Protein 4YSB (pdb70)

Foldseek 3Di:
DDWDWDADPQQQFIWIWDADPVQLEIEIEQAAQVCLVVVVVVSVVVPHAHAEYEYQAQDQRGAGCQVVVCVVRVHAYEFDPPAAPPGRHHDDAQDWDDGDPWIWHKALQAALANRGIKTDTVQEIEREQLDDDLEHHAQPDNNGHLLSSLCSLVPPPLVPDFRRKYAYGGDDPPDGIDTSVCCCDRNPLRNVADSVSNRVCRVPVPDDDRPRRVPRNVCVSNSRD/DDWDWDADPQQQFIWIWDADPVPLEIEIEQAAQVCLVVVVVVSVVVPHAYAEYEYQAQDQQGAGCQVVNCVPRVHQYEFDPPFAPPHRHHDDAQDWDDRDPWIWHKALAAALANRGIKTDTVQEIEREQLDDDLEHHAQPDHNHHLLSSLCSLVPPPLVPDFRRKYAYRGDDPPDGIDTSVCCCPRNPQRNVADSVSNRVCSVPVPDDDRVRRVPRRVCVSNVND

Secondary structure (DSSP, 8-state):
-EEEEEEETTTTEEEEEEE-TTT-EEEEES-BGGGHHHHHHHHHHTT-EEEEEE-SS--SSS-BSHHHHHHHH-PEEEEETTS-TT-SEEE-TT-EEEETTEEEEEEE--SSSTT-EEEEETTEEEEETSSBTTB----SSTT--HHHHHHIIIIIITTS-TT-EEEESB-SSSB--EEHHHHHHH-TTTTT--HHHHHHHHHT--PPPPTTHHHHHHHHHTT--/-EEEEEEETTTTEEEEEEE-TTT-EEEEES-BGGGHHHHHHHHHHTT-EEEEEE-SS--SSS-BSHHHHHHHH-PEEEEETTS-TT-SEEE-TT-EEEETTEEEEEEE--SSSTT-EEEEETTEEEEETSSBTTB----SSTT--HHHHHHIIIIIITTS-TT-EEEESB-SSSB--EEHHHHHHH-TTTTT--HHHHHHHHHT------TTHHHHHHHHTTT--

Sequence (450 aa):
MIFRQLFDSESSTYTYLIGDEATRQAVLIDPVLEQVDRDLQMVAELDLTLTHVFDTHVHADHITASGALRERTTQATVVGSVNGASCANVQVRHGDEVRVGQLVFQVLATPGHTDDSISYLLGDRVFTGDALLVRGNGRTDFQNGNASQLYDDSLTRVLFTLPDETLVYPGHDYKGRTVTSIAEEKRHNPRVAGKSREEFIHIMENLNLPRPKLIDAAVPANRACGHMIFRQLFDSESSTYTYLIGDEATRQAVLIDPVLEQVDRDLQMVAELDLTLTHVFDTHVHADHITASGALRERTTQATVVGSVNGASSCANVQVRHGDEVRVGQLVFQVLATPPGHTDDSISYLLGDRVFTGDALLVRGNGRTDFQNGNASQLYDDSLTRVLFTLPDETLVYPGHDYKGRTVTSIAEEKRHNPRVAGKSREEFIHIMENNLNNLPRPKLIDAAVPANRACGH

InterPro domains:
  IPR001279 Metallo-beta-lactamase [PF00753] (12-80)
  IPR001279 Metallo-beta-lactamase [PF00753] (93-170)
  IPR001279 Metallo-beta-lactamase [SM00849] (12-170)
  IPR036866 Ribonuclease Z/Hydroxyacylglutathione hydrolase-like [G3DSA:3.60.15.10] (1-233)
  IPR036866 Ribonuclease Z/Hydroxyacylglutathione hydrolase-like [SSF56281] (1-224)
  IPR044528 Persulfide dioxygenase-like, MBL-fold metallo-hydrolase domain [cd07724] (2-172)
  IPR051682 Mitochondrial Persulfide Dioxygenase [PTHR43084] (1-225)

Organism: Myxococcus xanthus (strain DK1622) (NCBI:txid246197)

CATH classification: 3.60.15.10

Solvent-accessible surface area: 17635 Å² total; per-residue (Å²): 85,28,40,27,15,4,27,3,91,144,14,18,0,5,2,3,0,0,0,7,105,68,64,84,47,0,0,0,0,2,2,7,69,136,39,16,102,24,4,32,86,12,6,64,31,20,93,13,80,5,32,25,0,0,20,2,5,8,2,10,47,7,37,3,0,0,1,22,0,57,127,142,36,142,2,40,3,0,6,7,72,78,12,13,98,56,9,92,62,72,4,167,103,60,50,105,9,140,0,13,111,20,52,0,79,1,22,33,0,26,0,20,0,54,3,4,4,0,0,22,12,63,75,32,0,2,1,2,11,0,0,22,5,31,8,10,6,44,15,80,52,32,118,21,65,13,38,80,0,28,41,1,0,45,153,16,0,21,99,20,95,65,89,5,43,0,21,0,2,4,7,156,127,10,23,8,16,0,11,0,16,10,0,91,135,65,1,78,56,8,28,82,77,50,88,118,88,0,56,120,67,10,79,102,50,148,81,107,136,26,202,72,14,98,54,0,31,77,19,6,90,39,2,10,147,85,30,40,30,14,6,28,7,92,101,14,17,0,5,2,2,0,0,0,9,108,62,63,84,46,0,0,0,1,2,2,4,61,124,39,12,96,19,4,33,100,14,6,65,27,19,92,14,80,5,34,26,0,0,19,1,6,7,1,9,43,6,36,4,0,1,0,29,0,55,118,141,36,138,2,42,4,1,7,8,72,78,15,12,96,57,9,89,61,74,4,166,98,60,51,80,10,144,0,24,129,19,54,0,82,1,22,31,0,33,0,19,0,48,3,3,3,0,0,25,10,67,76,31,0,1,1,1,11,0,0,23,5,23,8,10,6,41,14,79,55,33,107,21,62,7,35,77,0,32,42,1,0,44,143,15,0,21,97,22,94,64,89,5,42,0,20,0,2,2,7,158,129,11,17,8,16,0,11,0,15,10,0,90,138,67,1,79,53,9,28,80,67,55,102,72,88,0,48,127,53,9,120,81,50,130,84,112,127,31,101,72,19,105,58,0,24,76,24,6,84,39,2,15,127

Nearest PDB structures (foldseek):
  4ysb-assembly1_B  TM=1.004E+00  e=9.307E-51  Myxococcus xanthus DK 1622
  5ve4-assembly1_A  TM=9.866E-01  e=5.086E-35  Paraburkholderia phytofirmans PsJN
  5ve3-assembly2_A  TM=9.888E-01  e=3.540E-34  Paraburkholderia phytofirmans PsJN
  5ve5-assembly3_C  TM=9.856E-01  e=7.047E-34  Paraburkholderia phytofirmans PsJN
  4chl-assembly1_A  TM=9.758E-01  e=4.328E-33  Homo sapiens

Radius of gyration: 22.43 Å; Cα contacts (8 Å, |Δi|>4): 1103; chains: 2; bounding box: 47×49×60 Å

Structure (mmCIF, N/CA/C/O backbone):
data_4YSB
#
_entry.id   4YSB
#
_cell.length_a   116.603
_cell.length_b   116.603
_cell.length_c   65.061
_cell.angle_alpha   90.00
_cell.angle_beta   90.00
_cell.angle_gamma   120.00
#
_symmetry.space_group_name_H-M   'P 61'
#
loop_
_entity.id
_entity.type
_entity.pdbx_description
1 polymer 'Metallo-beta-lactamase family protein'
2 non-polymer 'FE (III) ION'
3 water water
#
loop_
_atom_site.group_PDB
_atom_site.id
_atom_site.type_symbol
_atom_site.label_atom_id
_atom_site.label_alt_id
_atom_site.label_comp_id
_atom_site.label_asym_id
_atom_site.label_entity_id
_atom_site.label_seq_id
_atom_site.pdbx_PDB_ins_code
_atom_site.Cartn_x
_atom_site.Cartn_y
_atom_site.Cartn_z
_atom_site.occupancy
_atom_site.B_iso_or_equiv
_atom_site.auth_seq_id
_atom_site.auth_comp_id
_atom_site.auth_asym_id
_atom_site.auth_atom_id
_atom_site.pdbx_PDB_model_num
ATOM 1 N N . MET A 1 1 ? -29.003 8.713 -75.866 1.00 41.27 1 MET A N 1
ATOM 2 C CA . MET A 1 1 ? -30.121 9.481 -75.331 1.00 37.68 1 MET A CA 1
ATOM 3 C C . MET A 1 1 ? -31.170 9.765 -76.402 1.00 38.17 1 MET A C 1
ATOM 4 O O . MET A 1 1 ? -30.844 10.191 -77.509 1.00 31.26 1 MET A O 1
ATOM 9 N N . ILE A 1 2 ? -32.431 9.522 -76.063 1.00 34.18 2 ILE A N 1
ATOM 10 C CA . ILE A 1 2 ? -33.539 9.841 -76.954 1.00 32.23 2 ILE A CA 1
ATOM 11 C C . ILE A 1 2 ? -34.197 11.142 -76.509 1.00 29.52 2 ILE A C 1
ATOM 12 O O . ILE A 1 2 ? -34.663 11.253 -75.376 1.00 33.57 2 ILE A O 1
ATOM 17 N N . PHE A 1 3 ? -34.230 12.127 -77.401 1.00 26.64 3 PHE A N 1
ATOM 18 C CA . PHE A 1 3 ? -34.708 13.456 -77.041 1.00 23.40 3 PHE A CA 1
ATOM 19 C C . PHE A 1 3 ? -35.865 13.923 -77.920 1.00 24.89 3 PHE A C 1
ATOM 20 O O . PHE A 1 3 ? -35.803 13.850 -79.147 1.00 24.13 3 PHE A O 1
ATOM 28 N N . ARG A 1 4 ? -36.923 14.402 -77.275 1.00 19.61 4 ARG A N 1
ATOM 29 C CA . ARG A 1 4 ? -38.081 14.940 -77.978 1.00 23.44 4 ARG A CA 1
ATOM 30 C C . ARG A 1 4 ? -38.588 16.197 -77.283 1.00 26.73 4 ARG A C 1
ATOM 31 O O . ARG A 1 4 ? -38.817 16.199 -76.073 1.00 23.60 4 ARG A O 1
ATOM 39 N N . GLN A 1 5 ? -38.755 17.267 -78.051 1.00 28.03 5 GLN A N 1
ATOM 40 C CA . GLN A 1 5 ? -39.308 18.505 -77.521 1.00 17.91 5 GLN A CA 1
ATOM 41 C C . GLN A 1 5 ? -40.766 18.635 -77.942 1.00 19.95 5 GLN A C 1
ATOM 42 O O . GLN A 1 5 ? -41.086 18.542 -79.126 1.00 25.27 5 GLN A O 1
ATOM 48 N N . LEU A 1 6 ? -41.647 18.836 -76.969 1.00 19.58 6 LEU A N 1
ATOM 49 C CA . LEU A 1 6 ? -43.073 18.955 -77.247 1.00 19.58 6 LEU A CA 1
ATOM 50 C C . LEU A 1 6 ? -43.583 20.349 -76.898 1.00 25.08 6 LEU A C 1
ATOM 51 O O . LEU A 1 6 ? -43.143 20.956 -75.921 1.00 29.29 6 LEU A O 1
ATOM 56 N N . PHE A 1 7 ? -44.518 20.850 -77.697 1.00 25.82 7 PHE A N 1
ATOM 57 C CA . PHE A 1 7 ? -45.011 22.213 -77.536 1.00 24.53 7 PHE A CA 1
ATOM 58 C C . PHE A 1 7 ? -46.520 22.252 -77.324 1.00 25.22 7 PHE A C 1
ATOM 59 O O . PHE A 1 7 ? -47.277 21.632 -78.071 1.00 22.27 7 PHE A O 1
ATOM 67 N N . ASP A 1 8 ? -46.951 22.981 -76.300 1.00 22.83 8 ASP A N 1
ATOM 68 C CA . ASP A 1 8 ? -48.373 23.167 -76.032 1.00 22.84 8 ASP A CA 1
ATOM 69 C C . ASP A 1 8 ? -48.798 24.585 -76.391 1.00 26.81 8 ASP A C 1
ATOM 70 O O . ASP A 1 8 ? -48.516 25.529 -75.655 1.00 26.66 8 ASP A O 1
ATOM 75 N N . SER A 1 9 ? -49.483 24.722 -77.523 1.00 31.09 9 SER A N 1
ATOM 76 C CA . SER A 1 9 ? -49.832 26.028 -78.079 1.00 36.00 9 SER A CA 1
ATOM 77 C C . SER A 1 9 ? -50.678 26.891 -77.143 1.00 34.77 9 SER A C 1
ATOM 78 O O . SER A 1 9 ? -50.588 28.118 -77.176 1.00 35.86 9 SER A O 1
ATOM 81 N N . GLU A 1 10 ? -51.498 26.249 -76.317 1.00 27.72 10 GLU A N 1
ATOM 82 C CA . GLU A 1 10 ? -52.395 26.967 -75.416 1.00 32.93 10 GLU A CA 1
ATOM 83 C C . GLU A 1 10 ? -51.635 27.812 -74.394 1.00 37.39 10 GLU A C 1
ATOM 84 O O . GLU A 1 10 ? -52.008 28.952 -74.121 1.00 36.29 10 GLU A O 1
ATOM 90 N N . SER A 1 11 ? -50.569 27.251 -73.835 1.00 33.74 11 SER A N 1
ATOM 91 C CA . SER A 1 11 ? -49.809 27.933 -72.793 1.00 30.31 11 SER A CA 1
ATOM 92 C C . SER A 1 11 ? -48.375 28.227 -73.221 1.00 26.93 11 SER A C 1
ATOM 93 O O . SER A 1 11 ? -47.581 28.740 -72.429 1.00 24.62 11 SER A O 1
ATOM 96 N N . SER A 1 12 ? -48.055 27.895 -74.471 1.00 23.80 12 SER A N 1
ATOM 97 C CA . SER A 1 12 ? -46.707 28.058 -75.021 1.00 23.26 12 SER A CA 1
ATOM 98 C C . SER A 1 12 ? -45.659 27.317 -74.192 1.00 23.52 12 SER A C 1
ATOM 99 O O . SER A 1 12 ? -44.499 27.725 -74.127 1.00 26.46 12 SER A O 1
ATOM 102 N N . THR A 1 13 ? -46.078 26.219 -73.570 1.00 26.10 13 THR A N 1
ATOM 103 C CA . THR A 1 13 ? -45.209 25.447 -72.691 1.00 23.40 13 THR A CA 1
ATOM 104 C C . THR A 1 13 ? -44.424 24.391 -73.461 1.00 24.18 13 THR A C 1
ATOM 105 O O . THR A 1 13 ? -44.969 23.708 -74.330 1.00 21.81 13 THR A O 1
ATOM 109 N N . TYR A 1 14 ? -43.139 24.269 -73.142 1.00 23.12 14 TYR A N 1
ATOM 110 C CA . TYR A 1 14 ? -42.305 23.220 -73.711 1.00 19.41 14 TYR A CA 1
ATOM 111 C C . TYR A 1 14 ? -42.232 22.012 -72.781 1.00 21.59 14 TYR A C 1
ATOM 112 O O . TYR A 1 14 ? -41.845 22.133 -71.618 1.00 21.17 14 TYR A O 1
ATOM 121 N N . THR A 1 15 ? -42.619 20.851 -73.298 1.00 19.41 15 THR A N 1
ATOM 122 C CA . THR A 1 15 ? -42.476 19.595 -72.571 1.00 19.47 15 THR A CA 1
ATOM 123 C C . THR A 1 15 ? -41.309 18.818 -73.168 1.00 20.92 15 THR A C 1
ATOM 124 O O . THR A 1 15 ? -41.153 18.764 -74.388 1.00 16.48 15 THR A O 1
ATOM 128 N N . TYR A 1 16 ? -40.483 18.225 -72.312 1.00 16.07 16 TYR A N 1
ATOM 129 C CA . TYR A 1 16 ? -39.301 17.516 -72.784 1.00 20.19 16 TYR A CA 1
ATOM 130 C C . TYR A 1 16 ? -39.322 16.038 -72.418 1.00 29.69 16 TYR A C 1
ATOM 131 O O . TYR A 1 16 ? -39.468 15.670 -71.252 1.00 22.97 16 TYR A O 1
ATOM 140 N N . LEU A 1 17 ? -39.179 15.197 -73.436 1.00 30.45 17 LEU A N 1
ATOM 141 C CA . LEU A 1 17 ? -39.121 13.756 -73.247 1.00 24.23 17 LEU A CA 1
ATOM 142 C C . LEU A 1 17 ? -37.694 13.256 -73.423 1.00 25.91 17 LEU A C 1
ATOM 143 O O . LEU A 1 17 ? -37.135 13.321 -74.518 1.00 30.23 17 LEU A O 1
ATOM 148 N N . ILE A 1 18 ? -37.102 12.767 -72.339 1.00 29.27 18 ILE A N 1
ATOM 149 C CA . ILE A 1 18 ? -35.753 12.220 -72.392 1.00 28.61 18 ILE A CA 1
ATOM 150 C C . ILE A 1 18 ? -35.780 10.729 -72.077 1.00 33.88 18 ILE A C 1
ATOM 151 O O . ILE A 1 18 ? -36.263 10.317 -71.023 1.00 31.22 18 ILE A O 1
ATOM 156 N N . GLY A 1 19 ? -35.264 9.924 -72.999 1.00 29.97 19 GLY A N 1
ATOM 157 C CA . GLY A 1 19 ? -35.249 8.484 -72.826 1.00 26.49 19 GLY A CA 1
ATOM 158 C C . GLY A 1 19 ? -33.850 7.910 -72.702 1.00 27.94 19 GLY A C 1
ATOM 159 O O . GLY A 1 19 ? -32.914 8.375 -73.352 1.00 27.79 19 GLY A O 1
ATOM 160 N N . ASP A 1 20 ? -33.710 6.896 -71.856 1.00 34.71 20 ASP A N 1
ATOM 161 C CA . ASP A 1 20 ? -32.441 6.200 -71.690 1.00 36.37 20 ASP A CA 1
ATOM 162 C C . ASP A 1 20 ? -32.368 5.023 -72.654 1.00 32.86 20 ASP A C 1
ATOM 163 O O . ASP A 1 20 ? -33.180 4.109 -72.581 1.00 32.35 20 ASP A O 1
ATOM 168 N N . GLU A 1 21 ? -31.394 5.046 -73.558 1.00 26.67 21 GLU A N 1
ATOM 169 C CA . GLU A 1 21 ? -31.282 4.008 -74.580 1.00 35.36 21 GLU A CA 1
ATOM 170 C C . GLU A 1 21 ? -30.941 2.640 -73.992 1.00 39.92 21 GLU A C 1
ATOM 171 O O . GLU A 1 21 ? -31.173 1.610 -74.626 1.00 43.31 21 GLU A O 1
ATOM 177 N N . ALA A 1 22 ? -30.395 2.634 -72.781 1.00 37.96 22 ALA A N 1
ATOM 178 C CA . ALA A 1 22 ? -30.040 1.389 -72.110 1.00 36.35 22 ALA A CA 1
ATOM 179 C C . ALA A 1 22 ? -31.260 0.730 -71.469 1.00 34.04 22 ALA A C 1
ATOM 180 O O . ALA A 1 22 ? -31.683 -0.349 -71.881 1.00 38.06 22 ALA A O 1
ATOM 182 N N . THR A 1 23 ? -31.820 1.390 -70.461 1.00 25.66 23 THR A N 1
ATOM 183 C CA . THR A 1 23 ? -32.913 0.824 -69.677 1.00 24.31 23 THR A CA 1
ATOM 184 C C . THR A 1 23 ? -34.289 1.078 -70.289 1.00 29.55 23 THR A C 1
ATOM 185 O O . THR A 1 23 ? -35.291 0.547 -69.808 1.00 33.25 23 THR A O 1
ATOM 189 N N . ARG A 1 24 ? -34.325 1.895 -71.339 1.00 29.50 24 ARG A N 1
ATOM 190 C CA . ARG A 1 24 ? -35.567 2.309 -72.000 1.00 25.35 24 ARG A CA 1
ATOM 191 C C . ARG A 1 24 ? -36.496 3.059 -71.048 1.00 30.24 24 ARG A C 1
ATOM 192 O O . ARG A 1 24 ? -37.705 3.114 -71.266 1.00 34.18 24 ARG A O 1
ATOM 200 N N . GLN A 1 25 ? -35.924 3.641 -69.998 1.00 28.29 25 GLN A N 1
ATOM 201 C CA . GLN A 1 25 ? -36.692 4.456 -69.062 1.00 32.39 25 GLN A CA 1
ATOM 202 C C . GLN A 1 25 ? -36.771 5.890 -69.565 1.00 30.71 25 GLN A C 1
ATOM 203 O O . GLN A 1 25 ? -35.791 6.437 -70.073 1.00 28.33 25 GLN A O 1
ATOM 209 N N . ALA A 1 26 ? -37.943 6.495 -69.424 1.00 28.15 26 ALA A N 1
ATOM 210 C CA . ALA A 1 26 ? -38.163 7.839 -69.934 1.00 26.58 26 ALA A CA 1
ATOM 211 C C . ALA A 1 26 ? -38.642 8.790 -68.844 1.00 28.70 26 ALA A C 1
ATOM 212 O O . ALA A 1 26 ? -39.231 8.369 -67.847 1.00 27.77 26 ALA A O 1
ATOM 214 N N . VAL A 1 27 ? -38.381 10.077 -69.047 1.00 30.55 27 VAL A N 1
ATOM 215 C CA . VAL A 1 27 ? -38.827 11.111 -68.124 1.00 27.44 27 VAL A CA 1
ATOM 216 C C . VAL A 1 27 ? -39.465 12.268 -68.892 1.00 26.43 27 VAL A C 1
ATOM 217 O O . VAL A 1 27 ? -38.955 12.698 -69.926 1.00 25.94 27 VAL A O 1
ATOM 221 N N . LEU A 1 28 ? -40.600 12.748 -68.395 1.00 27.10 28 LEU A N 1
ATOM 222 C CA . LEU A 1 28 ? -41.247 13.920 -68.966 1.00 24.35 28 LEU A CA 1
ATOM 223 C C . LEU A 1 28 ? -41.017 15.132 -68.073 1.00 25.05 28 LEU A C 1
ATOM 224 O O . LEU A 1 28 ? -41.351 15.111 -66.889 1.00 25.96 28 LEU A O 1
ATOM 229 N N . ILE A 1 29 ? -40.441 16.184 -68.644 1.00 20.91 29 ILE A N 1
ATOM 230 C CA . ILE A 1 29 ? -40.205 17.415 -67.901 1.00 23.24 29 ILE A CA 1
ATOM 231 C C . ILE A 1 29 ? -41.272 18.454 -68.232 1.00 21.08 29 ILE A C 1
ATOM 232 O O . ILE A 1 29 ? -41.458 18.817 -69.394 1.00 22.41 29 ILE A O 1
ATOM 237 N N . ASP A 1 30 ? -41.966 18.920 -67.196 1.00 21.72 30 ASP A N 1
ATOM 238 C CA . ASP A 1 30 ? -43.080 19.859 -67.331 1.00 22.54 30 ASP A CA 1
ATOM 239 C C . ASP A 1 30 ? -44.141 19.408 -68.340 1.00 25.29 30 ASP A C 1
ATOM 240 O O . ASP A 1 30 ? -44.362 20.079 -69.348 1.00 22.36 30 ASP A O 1
ATOM 245 N N . PRO A 1 31 ? -44.810 18.274 -68.069 1.00 23.19 31 PRO A N 1
ATOM 246 C CA . PRO A 1 31 ? -45.874 17.831 -68.974 1.00 23.08 31 PRO A CA 1
ATOM 247 C C . PRO A 1 31 ? -47.200 18.535 -68.692 1.00 23.34 31 PRO A C 1
ATOM 248 O O . PRO A 1 31 ? -47.488 18.881 -67.545 1.00 24.26 31 PRO A O 1
ATOM 252 N N . VAL A 1 32 ? -47.995 18.742 -69.736 1.00 21.39 32 VAL A N 1
ATOM 253 C CA . VAL A 1 32 ? -49.266 19.448 -69.613 1.00 28.82 32 VAL A CA 1
ATOM 254 C C . VAL A 1 32 ? -50.437 18.466 -69.579 1.00 30.03 32 VAL A C 1
ATOM 255 O O . VAL A 1 32 ? -50.468 17.497 -70.339 1.00 29.44 32 VAL A O 1
ATOM 259 N N . LEU A 1 33 ? -51.391 18.727 -68.687 1.00 31.24 33 LEU A N 1
ATOM 260 C CA . LEU A 1 33 ? -52.536 17.847 -68.459 1.00 30.63 33 LEU A CA 1
ATOM 261 C C . LEU A 1 33 ? -53.339 17.543 -69.724 1.00 30.38 33 LEU A C 1
ATOM 262 O O . LEU A 1 33 ? -53.789 16.416 -69.922 1.00 37.13 33 LEU A O 1
ATOM 267 N N . GLU A 1 34 ? -53.519 18.548 -70.574 1.00 34.79 34 GLU A N 1
ATOM 268 C CA . GLU A 1 34 ? -54.291 18.376 -71.800 1.00 34.02 34 GLU A CA 1
ATOM 269 C C . GLU A 1 34 ? -53.557 17.513 -72.824 1.00 31.80 34 GLU A C 1
ATOM 270 O O . GLU A 1 34 ? -54.161 17.012 -73.772 1.00 33.53 34 GLU A O 1
ATOM 276 N N . GLN A 1 35 ? -52.254 17.341 -72.625 1.00 35.00 35 GLN A N 1
ATOM 277 C CA . GLN A 1 35 ? -51.420 16.631 -73.588 1.00 31.01 35 GLN A CA 1
ATOM 278 C C . GLN A 1 35 ? -50.980 15.254 -73.091 1.00 29.40 35 GLN A C 1
ATOM 279 O O . GLN A 1 35 ? -50.023 14.683 -73.614 1.00 32.90 35 GLN A O 1
ATOM 285 N N . VAL A 1 36 ? -51.679 14.726 -72.088 1.00 26.47 36 VAL A N 1
ATOM 286 C CA . VAL A 1 36 ? -51.336 13.428 -71.505 1.00 27.79 36 VAL A CA 1
ATOM 287 C C . VAL A 1 36 ? -51.338 12.308 -72.542 1.00 28.79 36 VAL A C 1
ATOM 288 O O . VAL A 1 36 ? -50.383 11.533 -72.632 1.00 34.09 36 VAL A O 1
ATOM 292 N N . ASP A 1 37 ? -52.411 12.230 -73.324 1.00 29.05 37 ASP A N 1
ATOM 293 C CA . ASP A 1 37 ? -52.546 11.194 -74.343 1.00 34.69 37 ASP A CA 1
ATOM 294 C C . ASP A 1 37 ? -51.465 11.312 -75.411 1.00 29.76 37 ASP A C 1
ATOM 295 O O . ASP A 1 37 ? -50.936 10.304 -75.878 1.00 33.72 37 ASP A O 1
ATOM 300 N N . ARG A 1 38 ? -51.140 12.543 -75.796 1.00 32.07 38 ARG A N 1
ATOM 301 C CA . ARG A 1 38 ? -50.078 12.779 -76.769 1.00 25.65 38 ARG A CA 1
ATOM 302 C C . ARG A 1 38 ? -48.743 12.283 -76.234 1.00 28.62 38 ARG A C 1
ATOM 303 O O . ARG A 1 38 ? -48.022 11.552 -76.913 1.00 24.70 38 ARG A O 1
ATOM 311 N N . ASP A 1 39 ? -48.430 12.683 -75.005 1.00 25.35 39 ASP A N 1
ATOM 312 C CA . ASP A 1 39 ? -47.163 12.342 -74.369 1.00 27.30 39 ASP A CA 1
ATOM 313 C C . ASP A 1 39 ? -46.972 10.834 -74.228 1.00 33.77 39 ASP A C 1
ATOM 314 O O . ASP A 1 39 ? -45.931 10.296 -74.605 1.00 30.96 39 ASP A O 1
ATOM 316 N N . LEU A 1 40 ? -47.981 10.160 -73.684 1.00 28.05 40 LEU A N 1
ATOM 317 C CA . LEU A 1 40 ? -47.914 8.718 -73.475 1.00 28.97 40 LEU A CA 1
ATOM 318 C C . LEU A 1 40 ? -47.833 7.959 -74.797 1.00 25.75 40 LEU A C 1
ATOM 319 O O . LEU A 1 40 ? -47.176 6.922 -74.886 1.00 29.03 40 LEU A O 1
ATOM 324 N N . GLN A 1 41 ? -48.501 8.481 -75.821 1.00 28.17 41 GLN A N 1
ATOM 325 C CA . GLN A 1 41 ? -48.452 7.875 -77.146 1.00 31.00 41 GLN A CA 1
ATOM 326 C C . GLN A 1 41 ? -47.042 7.965 -77.726 1.00 33.46 41 GLN A C 1
ATOM 327 O O . GLN A 1 41 ? -46.565 7.031 -78.368 1.00 36.27 41 GLN A O 1
ATOM 333 N N . MET A 1 42 ? -46.377 9.091 -77.487 1.00 27.47 42 MET A N 1
ATOM 334 C CA . MET A 1 42 ? -45.010 9.287 -77.956 1.00 26.13 42 MET A CA 1
ATOM 335 C C . MET A 1 42 ? -44.036 8.380 -77.212 1.00 26.61 42 MET A C 1
ATOM 336 O O . MET A 1 42 ? -43.100 7.843 -77.803 1.00 32.66 42 MET A O 1
ATOM 341 N N . VAL A 1 43 ? -44.263 8.216 -75.912 1.00 36.14 43 VAL A N 1
ATOM 342 C CA . VAL A 1 43 ? -43.406 7.376 -75.081 1.00 28.09 43 VAL A CA 1
ATOM 343 C C . VAL A 1 43 ? -43.475 5.916 -75.520 1.00 25.41 43 VAL A C 1
ATOM 344 O O . VAL A 1 43 ? -42.448 5.245 -75.644 1.00 27.56 43 VAL A O 1
ATOM 348 N N . ALA A 1 44 ? -44.689 5.437 -75.765 1.00 22.38 44 ALA A N 1
ATOM 349 C CA . ALA A 1 44 ? -44.906 4.052 -76.165 1.00 27.24 44 ALA A CA 1
ATOM 350 C C . ALA A 1 44 ? -44.320 3.757 -77.542 1.00 26.86 44 ALA A C 1
ATOM 351 O O . ALA A 1 44 ? -43.660 2.737 -77.738 1.00 33.44 44 ALA A O 1
ATOM 353 N N . GLU A 1 45 ? -44.562 4.656 -78.491 1.00 28.85 45 GLU A N 1
ATOM 354 C CA . GLU A 1 45 ? -44.135 4.451 -79.872 1.00 29.68 45 GLU A CA 1
ATOM 355 C C . GLU A 1 45 ? -42.623 4.576 -80.039 1.00 29.29 45 GLU A C 1
ATOM 356 O O . GLU A 1 45 ? -42.059 4.077 -81.012 1.00 32.70 45 GLU A O 1
ATOM 362 N N . LEU A 1 46 ? -41.971 5.244 -79.092 1.00 30.62 46 LEU A N 1
ATOM 363 C CA . LEU A 1 46 ? -40.514 5.326 -79.086 1.00 23.17 46 LEU A CA 1
ATOM 364 C C . LEU A 1 46 ? -39.919 4.145 -78.327 1.00 34.71 46 LEU A C 1
ATOM 365 O O . LEU A 1 46 ? -38.707 4.083 -78.109 1.00 23.17 46 LEU A O 1
ATOM 370 N N . ASP A 1 47 ? -40.787 3.216 -77.933 1.00 28.79 47 ASP A N 1
ATOM 371 C CA . ASP A 1 47 ? -40.402 2.036 -77.163 1.00 24.89 47 ASP A CA 1
ATOM 372 C C . ASP A 1 47 ? -39.659 2.420 -75.890 1.00 30.69 47 ASP A C 1
ATOM 373 O O . ASP A 1 47 ? -38.528 1.993 -75.657 1.00 28.77 47 ASP A O 1
ATOM 378 N N . LEU A 1 48 ? -40.311 3.240 -75.075 1.00 29.98 48 LEU A N 1
ATOM 379 C CA . LEU A 1 48 ? -39.783 3.627 -73.775 1.00 27.57 48 LEU A CA 1
ATOM 380 C C . LEU A 1 48 ? -40.846 3.395 -72.710 1.00 31.02 48 LEU A C 1
ATOM 381 O O . LEU A 1 48 ? -41.987 3.056 -73.025 1.00 28.26 48 LEU A O 1
ATOM 386 N N . THR A 1 49 ? -40.471 3.575 -71.449 1.00 32.89 49 THR A N 1
ATOM 387 C CA . THR A 1 49 ? -41.426 3.473 -70.354 1.00 29.22 49 THR A CA 1
ATOM 388 C C . THR A 1 49 ? -41.268 4.660 -69.412 1.00 30.03 49 THR A C 1
ATOM 389 O O . THR A 1 49 ? -40.189 4.892 -68.868 1.00 32.09 49 THR A O 1
ATOM 393 N N . LEU A 1 50 ? -42.347 5.414 -69.235 1.00 29.74 50 LEU A N 1
ATOM 394 C CA . LEU A 1 50 ? -42.326 6.581 -68.363 1.00 30.92 50 LEU A CA 1
ATOM 395 C C . LEU A 1 50 ? -42.144 6.166 -66.908 1.00 31.76 50 LEU A C 1
ATOM 396 O O . LEU A 1 50 ? -43.035 5.561 -66.312 1.00 42.18 50 LEU A O 1
ATOM 401 N N . THR A 1 51 ? -40.987 6.491 -66.342 1.00 31.86 51 THR A N 1
ATOM 402 C CA . THR A 1 51 ? -40.692 6.133 -64.960 1.00 36.29 51 THR A CA 1
ATOM 403 C C . THR A 1 51 ? -40.545 7.368 -64.078 1.00 34.31 51 THR A C 1
ATOM 404 O O . THR A 1 51 ? -40.582 7.272 -62.853 1.00 37.35 51 THR A O 1
ATOM 408 N N . HIS A 1 52 ? -40.379 8.529 -64.706 1.00 32.65 52 HIS A N 1
ATOM 409 C CA . HIS A 1 52 ? -40.194 9.773 -63.966 1.00 27.33 52 HIS A CA 1
ATOM 410 C C . HIS A 1 52 ? -40.918 10.951 -64.609 1.00 32.29 52 HIS A C 1
ATOM 411 O O . HIS A 1 52 ? -41.118 10.988 -65.822 1.00 30.89 52 HIS A O 1
ATOM 418 N N . VAL A 1 53 ? -41.311 11.911 -63.777 1.00 31.43 53 VAL A N 1
ATOM 419 C CA . VAL A 1 53 ? -41.881 13.168 -64.250 1.00 27.58 53 VAL A CA 1
ATOM 420 C C . VAL A 1 53 ? -41.291 14.326 -63.453 1.00 29.89 53 VAL A C 1
ATOM 421 O O . VAL A 1 53 ? -41.430 14.380 -62.231 1.00 29.39 53 VAL A O 1
ATOM 425 N N . PHE A 1 54 ? -40.624 15.245 -64.144 1.00 26.17 54 PHE A N 1
ATOM 426 C CA . PHE A 1 54 ? -40.006 16.390 -63.483 1.00 17.22 54 PHE A CA 1
ATOM 427 C C . PHE A 1 54 ? -40.860 17.643 -63.641 1.00 26.93 54 PHE A C 1
ATOM 428 O O . PHE A 1 54 ? -41.443 17.882 -64.700 1.00 27.57 54 PHE A O 1
ATOM 436 N N . ASP A 1 55 ? -40.933 18.438 -62.581 1.00 27.22 55 ASP A N 1
ATOM 437 C CA . ASP A 1 55 ? -41.494 19.779 -62.672 1.00 24.10 55 ASP A CA 1
ATOM 438 C C . ASP A 1 55 ? -40.438 20.794 -62.262 1.00 26.67 55 ASP A C 1
ATOM 439 O O . ASP A 1 55 ? -39.891 20.722 -61.163 1.00 30.56 55 ASP A O 1
ATOM 444 N N . THR A 1 56 ? -40.145 21.733 -63.155 1.00 21.64 56 THR A N 1
ATOM 445 C CA . THR A 1 56 ? -39.162 22.768 -62.867 1.00 23.69 56 THR A CA 1
ATOM 446 C C . THR A 1 56 ? -39.654 23.682 -61.749 1.00 26.26 56 THR A C 1
ATOM 447 O O . THR A 1 56 ? -38.872 24.121 -60.906 1.00 29.41 56 THR A O 1
ATOM 451 N N . HIS A 1 57 ? -40.956 23.954 -61.747 1.00 26.49 57 HIS A N 1
ATOM 452 C CA . HIS A 1 57 ? -41.569 24.807 -60.735 1.00 28.65 57 HIS A CA 1
ATOM 453 C C . HIS A 1 57 ? -43.088 24.671 -60.753 1.00 31.95 57 HIS A C 1
ATOM 454 O O . HIS A 1 57 ? -43.656 24.101 -61.685 1.00 30.17 57 HIS A O 1
ATOM 461 N N . VAL A 1 58 ? -43.745 25.191 -59.720 1.00 32.14 58 VAL A N 1
ATOM 462 C CA . VAL A 1 58 ? -45.201 25.255 -59.708 1.00 30.64 58 VAL A CA 1
ATOM 463 C C . VAL A 1 58 ? -45.666 26.244 -60.771 1.00 34.60 58 VAL A C 1
ATOM 464 O O . VAL A 1 58 ? -45.357 27.433 -60.705 1.00 39.75 58 VAL A O 1
ATOM 468 N N . HIS A 1 59 ? -46.406 25.744 -61.755 1.00 31.29 59 HIS A N 1
ATOM 469 C CA . HIS A 1 59 ? -46.793 26.553 -62.905 1.00 33.83 59 HIS A CA 1
ATOM 470 C C . HIS A 1 59 ? -48.065 27.355 -62.648 1.00 39.69 59 HIS A C 1
ATOM 471 O O . HIS A 1 59 ? -48.915 26.958 -61.850 1.00 40.27 59 HIS A O 1
ATOM 478 N N . ALA A 1 60 ? -48.184 28.487 -63.335 1.00 37.94 60 ALA A N 1
ATOM 479 C CA . ALA A 1 60 ? -49.334 29.370 -63.178 1.00 45.56 60 ALA A CA 1
ATOM 480 C C . ALA A 1 60 ? -50.026 29.616 -64.515 1.00 41.67 60 ALA A C 1
ATOM 481 O O . ALA A 1 60 ? -50.925 30.451 -64.618 1.00 45.03 60 ALA A O 1
ATOM 483 N N . ASP A 1 61 ? -49.602 28.879 -65.536 1.00 39.98 61 ASP A N 1
ATOM 484 C CA . ASP A 1 61 ? -50.121 29.059 -66.886 1.00 43.92 61 ASP A CA 1
ATOM 485 C C . ASP A 1 61 ? -50.802 27.795 -67.401 1.00 43.40 61 ASP A C 1
ATOM 486 O O . ASP A 1 61 ? -51.584 27.840 -68.349 1.00 38.53 61 ASP A O 1
ATOM 491 N N . HIS A 1 62 ? -50.495 26.667 -66.771 1.00 41.91 62 HIS A N 1
ATOM 492 C CA . HIS A 1 62 ? -51.073 25.392 -67.171 1.00 40.48 62 HIS A CA 1
ATOM 493 C C . HIS A 1 62 ? -51.122 24.424 -65.998 1.00 30.50 62 HIS A C 1
ATOM 494 O O . HIS A 1 62 ? -50.393 24.584 -65.020 1.00 39.12 62 HIS A O 1
ATOM 501 N N . ILE A 1 63 ? -51.987 23.421 -66.105 1.00 33.17 63 ILE A N 1
ATOM 502 C CA . ILE A 1 63 ? -52.057 22.366 -65.105 1.00 35.13 63 ILE A CA 1
ATOM 503 C C . ILE A 1 63 ? -51.035 21.283 -65.432 1.00 29.28 63 ILE A C 1
ATOM 504 O O . ILE A 1 63 ? -51.000 20.774 -66.553 1.00 29.87 63 ILE A O 1
ATOM 509 N N . THR A 1 64 ? -50.199 20.937 -64.459 1.00 24.19 64 THR A N 1
ATOM 510 C CA . THR A 1 64 ? -49.210 19.885 -64.661 1.00 29.91 64 THR A CA 1
ATOM 511 C C . THR A 1 64 ? -49.902 18.538 -64.838 1.00 32.26 64 THR A C 1
ATOM 512 O O . THR A 1 64 ? -51.025 18.339 -64.373 1.00 39.21 64 THR A O 1
ATOM 516 N N . ALA A 1 65 ? -49.229 17.618 -65.518 1.00 31.39 65 ALA A N 1
ATOM 517 C CA . ALA A 1 65 ? -49.796 16.304 -65.785 1.00 31.27 65 ALA A CA 1
ATOM 518 C C . ALA A 1 65 ? -49.168 15.242 -64.893 1.00 33.33 65 ALA A C 1
ATOM 519 O O . ALA A 1 65 ? -49.502 14.064 -64.996 1.00 37.18 65 ALA A O 1
ATOM 521 N N . SER A 1 66 ? -48.264 15.672 -64.016 1.00 27.96 66 SER A N 1
ATOM 522 C CA . SER A 1 66 ? -47.513 14.762 -63.154 1.00 33.08 66 SER A CA 1
ATOM 523 C C . SER A 1 66 ? -48.419 13.835 -62.347 1.00 30.00 66 SER A C 1
ATOM 524 O O . SER A 1 66 ? -48.141 12.643 -62.219 1.00 34.25 66 SER A O 1
ATOM 527 N N . GLY A 1 67 ? -49.499 14.387 -61.806 1.00 34.34 67 GLY A N 1
ATOM 528 C CA . GLY A 1 67 ? -50.443 13.603 -61.031 1.00 36.94 67 GLY A CA 1
ATOM 529 C C . GLY A 1 67 ? -51.197 12.603 -61.885 1.00 41.29 67 GLY A C 1
ATOM 530 O O . GLY A 1 67 ? -51.297 11.426 -61.539 1.00 36.61 67 GLY A O 1
ATOM 531 N N . ALA A 1 68 ? -51.727 13.077 -63.009 1.00 44.03 68 ALA A N 1
ATOM 532 C CA . ALA A 1 68 ? -52.471 12.228 -63.932 1.00 36.66 68 ALA A CA 1
ATOM 533 C C . ALA A 1 68 ? -51.583 11.135 -64.514 1.00 37.94 68 ALA A C 1
ATOM 534 O O . ALA A 1 68 ? -52.022 10.000 -64.699 1.00 44.18 68 ALA A O 1
ATOM 536 N N . LEU A 1 69 ? -50.333 11.483 -64.801 1.00 33.89 69 LEU A N 1
ATOM 537 C CA . LEU A 1 69 ? -49.375 10.518 -65.326 1.00 34.67 69 LEU A CA 1
ATOM 538 C C . LEU A 1 69 ? -49.028 9.468 -64.275 1.00 37.09 69 LEU A C 1
ATOM 539 O O . LEU A 1 69 ? -48.875 8.290 -64.595 1.00 36.45 69 LEU A O 1
ATOM 544 N N . ARG A 1 70 ? -48.912 9.897 -63.021 1.00 36.19 70 ARG A N 1
ATOM 545 C CA . ARG A 1 70 ? -48.585 8.983 -61.931 1.00 38.95 70 ARG A CA 1
ATOM 546 C C . ARG A 1 70 ? -49.682 7.939 -61.738 1.00 41.44 70 ARG A C 1
ATOM 547 O O . ARG A 1 70 ? -49.411 6.808 -61.341 1.00 42.01 70 ARG A O 1
ATOM 555 N N . GLU A 1 71 ? -50.923 8.323 -62.019 1.00 42.80 71 GLU A N 1
ATOM 556 C CA . GLU A 1 71 ? -52.045 7.400 -61.900 1.00 41.82 71 GLU A CA 1
ATOM 557 C C . GLU A 1 71 ? -52.002 6.329 -62.984 1.00 48.11 71 GLU A C 1
ATOM 558 O O . GLU A 1 71 ? -52.423 5.193 -62.766 1.00 55.39 71 GLU A O 1
ATOM 564 N N . ARG A 1 72 ? -51.483 6.697 -64.150 1.00 44.13 72 ARG A N 1
ATOM 565 C CA . ARG A 1 72 ? -51.515 5.824 -65.317 1.00 36.52 72 ARG A CA 1
ATOM 566 C C . ARG A 1 72 ? -50.314 4.884 -65.408 1.00 38.50 72 ARG A C 1
ATOM 567 O O . ARG A 1 72 ? -50.453 3.731 -65.815 1.00 44.00 72 ARG A O 1
ATOM 575 N N A THR A 1 73 ? -49.133 5.369 -65.039 0.34 40.06 73 THR A N 1
ATOM 576 N N B THR A 1 73 ? -49.146 5.390 -65.020 0.66 40.14 73 THR A N 1
ATOM 577 C CA A THR A 1 73 ? -47.922 4.570 -65.211 0.34 36.40 73 THR A CA 1
ATOM 578 C CA B THR A 1 73 ? -47.887 4.683 -65.230 0.66 36.36 73 THR A CA 1
ATOM 579 C C A THR A 1 73 ? -47.099 4.438 -63.934 0.34 36.03 73 THR A C 1
ATOM 580 C C B THR A 1 73 ? -47.118 4.425 -63.937 0.66 35.93 73 THR A C 1
ATOM 581 O O A THR A 1 73 ? -45.997 3.886 -63.961 0.34 37.64 73 THR A O 1
ATOM 582 O O B THR A 1 73 ? -46.074 3.771 -63.955 0.66 37.65 73 THR A O 1
ATOM 589 N N . GLN A 1 74 ? -47.637 4.943 -62.826 1.00 35.42 74 GLN A N 1
ATOM 590 C CA . GLN A 1 74 ? -46.965 4.871 -61.522 1.00 33.44 74 GLN A CA 1
ATOM 591 C C . GLN A 1 74 ? -45.567 5.484 -61.561 1.00 36.46 74 GLN A C 1
ATOM 592 O O . GLN A 1 74 ? -44.652 5.011 -60.886 1.00 41.03 74 GLN A O 1
ATOM 598 N N . ALA A 1 75 ? -45.411 6.537 -62.356 1.00 38.19 75 ALA A N 1
ATOM 599 C CA . ALA A 1 75 ? -44.126 7.207 -62.497 1.00 40.97 75 ALA A CA 1
ATOM 600 C C . ALA A 1 75 ? -43.784 7.998 -61.243 1.00 34.98 75 ALA A C 1
ATOM 601 O O . ALA A 1 75 ? -44.671 8.398 -60.488 1.00 31.78 75 ALA A O 1
ATOM 603 N N . THR A 1 76 ? -42.492 8.220 -61.026 1.00 31.01 76 THR A N 1
ATOM 604 C CA . THR A 1 76 ? -42.033 9.003 -59.888 1.00 34.25 76 THR A CA 1
ATOM 605 C C . THR A 1 76 ? -42.096 10.494 -60.202 1.00 34.61 76 THR A C 1
ATOM 606 O O . THR A 1 76 ? -41.524 10.952 -61.190 1.00 35.48 76 THR A O 1
ATOM 610 N N . VAL A 1 77 ? -42.801 11.245 -59.363 1.00 26.95 77 VAL A N 1
ATOM 611 C CA . VAL A 1 77 ? -42.883 12.690 -59.527 1.00 23.91 77 VAL A CA 1
ATOM 612 C C . VAL A 1 77 ? -41.758 13.381 -58.764 1.00 27.14 77 VAL A C 1
ATOM 613 O O . VAL A 1 77 ? -41.569 13.145 -57.571 1.00 27.60 77 VAL A O 1
ATOM 617 N N . VAL A 1 78 ? -41.009 14.227 -59.464 1.00 28.51 78 VAL A N 1
ATOM 618 C CA . VAL A 1 78 ? -39.894 14.944 -58.860 1.00 29.51 78 VAL A CA 1
ATOM 619 C C . VAL A 1 78 ? -40.139 16.450 -58.899 1.00 29.30 78 VAL A C 1
ATOM 620 O O . VAL A 1 78 ? -40.630 16.982 -59.895 1.00 29.72 78 VAL A O 1
ATOM 624 N N . GLY A 1 79 ? -39.804 17.131 -57.807 1.00 21.52 79 GLY A N 1
ATOM 625 C CA . GLY A 1 79 ? -39.961 18.571 -57.730 1.00 23.38 79 GLY A CA 1
ATOM 626 C C . GLY A 1 79 ? -39.100 19.184 -56.643 1.00 29.20 79 GLY A C 1
ATOM 627 O O . GLY A 1 79 ? -38.375 18.481 -55.940 1.00 28.03 79 GLY A O 1
ATOM 628 N N . SER A 1 80 ? -39.175 20.502 -56.507 1.00 28.25 80 SER A N 1
ATOM 629 C CA . SER A 1 80 ? -38.429 21.200 -55.471 1.00 29.98 80 SER A CA 1
ATOM 630 C C . SER A 1 80 ? -39.008 20.915 -54.091 1.00 32.64 80 SER A C 1
ATOM 631 O O . SER A 1 80 ? -40.186 20.583 -53.960 1.00 29.47 80 SER A O 1
ATOM 634 N N . VAL A 1 81 ? -38.175 21.052 -53.065 1.00 35.92 81 VAL A N 1
ATOM 635 C CA . VAL A 1 81 ? -38.615 20.863 -51.687 1.00 37.80 81 VAL A CA 1
ATOM 636 C C . VAL A 1 81 ? -39.645 21.921 -51.301 1.00 41.38 81 VAL A C 1
ATOM 637 O O . VAL A 1 81 ? -40.440 21.723 -50.381 1.00 54.40 81 VAL A O 1
ATOM 641 N N . ASN A 1 82 ? -39.624 23.042 -52.015 1.00 38.39 82 ASN A N 1
ATOM 642 C CA . ASN A 1 82 ? -40.582 24.116 -51.796 1.00 40.68 82 ASN A CA 1
ATOM 643 C C . ASN A 1 82 ? -41.753 24.022 -52.767 1.00 37.60 82 ASN A C 1
ATOM 644 O O . ASN A 1 82 ? -42.567 24.942 -52.861 1.00 43.92 82 ASN A O 1
ATOM 649 N N . GLY A 1 83 ? -41.830 22.910 -53.491 1.00 40.62 83 GLY A N 1
ATOM 650 C CA . GLY A 1 83 ? -42.873 22.717 -54.483 1.00 34.55 83 GLY A CA 1
ATOM 651 C C . GLY A 1 83 ? -44.061 21.935 -53.959 1.00 38.13 83 GLY A C 1
ATOM 652 O O . GLY A 1 83 ? -44.479 22.116 -52.815 1.00 46.21 83 GLY A O 1
ATOM 653 N N . ALA A 1 84 ? -44.608 21.065 -54.802 1.00 42.10 84 ALA A N 1
ATOM 654 C CA . ALA A 1 84 ? -45.749 20.238 -54.424 1.00 42.06 84 ALA A CA 1
ATOM 655 C C . ALA A 1 84 ? -45.354 19.218 -53.361 1.00 41.93 84 ALA A C 1
ATOM 656 O O . ALA A 1 84 ? -44.362 18.505 -53.510 1.00 45.03 84 ALA A O 1
ATOM 658 N N . SER A 1 85 ? -46.139 19.153 -52.291 1.00 57.17 85 SER A N 1
ATOM 659 C CA . SER A 1 85 ? -45.850 18.253 -51.180 1.00 50.11 85 SER A CA 1
ATOM 660 C C . SER A 1 85 ? -46.124 16.797 -51.545 1.00 49.08 85 SER A C 1
ATOM 661 O O . SER A 1 85 ? -45.566 15.880 -50.942 1.00 41.25 85 SER A O 1
ATOM 664 N N . CYS A 1 86 ? -46.984 16.595 -52.538 1.00 44.93 86 CYS A N 1
ATOM 665 C CA . CYS A 1 86 ? -47.373 15.254 -52.961 1.00 47.23 86 CYS A CA 1
ATOM 666 C C . CYS A 1 86 ? -46.382 14.658 -53.957 1.00 46.08 86 CYS A C 1
ATOM 667 O O . CYS A 1 86 ? -46.584 13.553 -54.462 1.00 46.39 86 CYS A O 1
ATOM 670 N N . ALA A 1 87 ? -45.313 15.394 -54.240 1.00 45.88 87 ALA A N 1
ATOM 671 C CA . ALA A 1 87 ? -44.237 14.875 -55.073 1.00 36.62 87 ALA A CA 1
ATOM 672 C C . ALA A 1 87 ? -43.480 13.789 -54.317 1.00 35.49 87 ALA A C 1
ATOM 673 O O . ALA A 1 87 ? -43.156 13.953 -53.140 1.00 47.00 87 ALA A O 1
ATOM 675 N N . ASN A 1 88 ? -43.205 12.679 -54.994 1.00 33.26 88 ASN A N 1
ATOM 676 C CA . ASN A 1 88 ? -42.525 11.548 -54.373 1.00 28.30 88 ASN A CA 1
ATOM 677 C C . ASN A 1 88 ? -41.090 11.883 -53.979 1.00 35.40 88 ASN A C 1
ATOM 678 O O . ASN A 1 88 ? -40.668 11.621 -52.854 1.00 37.96 88 ASN A O 1
ATOM 683 N N . VAL A 1 89 ? -40.346 12.463 -54.915 1.00 32.47 89 VAL A N 1
ATOM 684 C CA . VAL A 1 89 ? -38.969 12.869 -54.661 1.00 30.68 89 VAL A CA 1
ATOM 685 C C . VAL A 1 89 ? -38.833 14.388 -54.688 1.00 33.56 89 VAL A C 1
ATOM 686 O O . VAL A 1 89 ? -39.012 15.018 -55.730 1.00 39.35 89 VAL A O 1
ATOM 690 N N . GLN A 1 90 ? -38.522 14.974 -53.537 1.00 31.97 90 GLN A N 1
ATOM 691 C CA . GLN A 1 90 ? -38.312 16.413 -53.449 1.00 31.76 90 GLN A CA 1
ATOM 692 C C . GLN A 1 90 ? -36.822 16.719 -53.358 1.00 31.60 90 GLN A C 1
ATOM 693 O O . GLN A 1 90 ? -36.139 16.258 -52.444 1.00 44.77 90 GLN A O 1
ATOM 699 N N . VAL A 1 91 ? -36.325 17.502 -54.311 1.00 32.78 91 VAL A N 1
ATOM 700 C CA . VAL A 1 91 ? -34.890 17.728 -54.440 1.00 32.92 91 VAL A CA 1
ATOM 701 C C . VAL A 1 91 ? -34.467 19.166 -54.150 1.00 30.75 91 VAL A C 1
ATOM 702 O O . VAL A 1 91 ? -35.279 20.091 -54.188 1.00 27.76 91 VAL A O 1
ATOM 706 N N . ARG A 1 92 ? -33.180 19.333 -53.860 1.00 26.33 92 ARG A N 1
ATOM 707 C CA . ARG A 1 92 ? -32.588 20.648 -53.657 1.00 35.59 92 ARG A CA 1
ATOM 708 C C . ARG A 1 92 ? -31.273 20.736 -54.426 1.00 32.11 92 ARG A C 1
ATOM 709 O O . ARG A 1 92 ? -30.898 19.798 -55.129 1.00 30.95 92 ARG A O 1
ATOM 717 N N . HIS A 1 93 ? -30.576 21.859 -54.288 1.00 26.97 93 HIS A N 1
ATOM 718 C CA . HIS A 1 93 ? -29.319 22.071 -54.998 1.00 28.37 93 HIS A CA 1
ATOM 719 C C . HIS A 1 93 ? -28.279 21.027 -54.606 1.00 33.99 93 HIS A C 1
ATOM 720 O O . HIS A 1 93 ? -28.060 20.769 -53.423 1.00 32.51 93 HIS A O 1
ATOM 727 N N . GLY A 1 94 ? -27.644 20.426 -55.608 1.00 30.97 94 GLY A N 1
ATOM 728 C CA . GLY A 1 94 ? -26.610 19.436 -55.370 1.00 28.45 94 GLY A CA 1
ATOM 729 C C . GLY A 1 94 ? -27.102 18.009 -55.512 1.00 32.66 94 GLY A C 1
ATOM 730 O O . GLY A 1 94 ? -26.311 17.093 -55.735 1.00 41.90 94 GLY A O 1
ATOM 731 N N . ASP A 1 95 ? -28.411 17.816 -55.381 1.00 31.57 95 ASP A N 1
ATOM 732 C CA . ASP A 1 95 ? -29.003 16.488 -55.506 1.00 28.90 95 ASP A CA 1
ATOM 733 C C . ASP A 1 95 ? -28.882 15.946 -56.926 1.00 33.98 95 ASP A C 1
ATOM 734 O O . ASP A 1 95 ? -28.605 16.689 -57.869 1.00 29.84 95 ASP A O 1
ATOM 739 N N . GLU A 1 96 ? -29.088 14.642 -57.067 1.00 28.35 96 GLU A N 1
ATOM 740 C CA . GLU A 1 96 ? -29.083 14.000 -58.373 1.00 32.84 96 GLU A CA 1
ATOM 741 C C . GLU A 1 96 ? -30.288 13.083 -58.525 1.00 30.51 96 GLU A C 1
ATOM 742 O O . GLU A 1 96 ? -30.719 12.445 -57.565 1.00 30.63 96 GLU A O 1
ATOM 748 N N . VAL A 1 97 ? -30.835 13.026 -59.734 1.00 26.08 97 VAL A N 1
ATOM 749 C CA . VAL A 1 97 ? -31.961 12.145 -60.016 1.00 27.48 97 VAL A CA 1
ATOM 750 C C . VAL A 1 97 ? -31.600 11.150 -61.113 1.00 35.79 97 VAL A C 1
ATOM 751 O O . VAL A 1 97 ? -31.336 11.533 -62.253 1.00 36.82 97 VAL A O 1
ATOM 755 N N . ARG A 1 98 ? -31.588 9.870 -60.759 1.00 40.28 98 ARG A N 1
ATOM 756 C CA . ARG A 1 98 ? -31.244 8.816 -61.705 1.00 37.12 98 ARG A CA 1
ATOM 757 C C . ARG A 1 98 ? -32.459 8.364 -62.509 1.00 33.58 98 ARG A C 1
ATOM 758 O O . ARG A 1 98 ? -33.459 7.921 -61.945 1.00 35.77 98 ARG A O 1
ATOM 766 N N . VAL A 1 99 ? -32.369 8.491 -63.829 1.00 33.37 99 VAL A N 1
ATOM 767 C CA . VAL A 1 99 ? -33.386 7.952 -64.724 1.00 33.00 99 VAL A CA 1
ATOM 768 C C . VAL A 1 99 ? -32.736 6.897 -65.609 1.00 34.80 99 VAL A C 1
ATOM 769 O O . VAL A 1 99 ? -32.285 7.193 -66.716 1.00 31.96 99 VAL A O 1
ATOM 773 N N . GLY A 1 100 ? -32.680 5.667 -65.110 1.00 32.30 100 GLY A N 1
ATOM 774 C CA . GLY A 1 100 ? -31.936 4.619 -65.782 1.00 25.99 100 GLY A CA 1
ATOM 775 C C . GLY A 1 100 ? -30.454 4.932 -65.733 1.00 34.22 100 GLY A C 1
ATOM 776 O O . GLY A 1 100 ? -29.884 5.102 -64.654 1.00 39.69 100 GLY A O 1
ATOM 777 N N . GLN A 1 101 ? -29.829 5.023 -66.902 1.00 37.05 101 GLN A N 1
ATOM 778 C CA . GLN A 1 101 ? -28.412 5.355 -66.983 1.00 40.72 101 GLN A CA 1
ATOM 779 C C . GLN A 1 101 ? -28.208 6.867 -66.996 1.00 38.37 101 GLN A C 1
ATOM 780 O O . GLN A 1 101 ? -27.078 7.353 -66.940 1.00 37.03 101 GLN A O 1
ATOM 786 N N . LEU A 1 102 ? -29.311 7.605 -67.072 1.00 36.20 102 LEU A N 1
ATOM 787 C CA . LEU A 1 102 ? -29.265 9.062 -67.117 1.00 36.38 102 LEU A CA 1
ATOM 788 C C . LEU A 1 102 ? -29.148 9.659 -65.720 1.00 38.78 102 LEU A C 1
ATOM 789 O O . LEU A 1 102 ? -29.887 9.283 -64.810 1.00 38.18 102 LEU A O 1
ATOM 794 N N . VAL A 1 103 ? -28.216 10.592 -65.556 1.00 37.12 103 VAL A N 1
ATOM 795 C CA . VAL A 1 103 ? -28.013 11.250 -64.272 1.00 35.21 103 VAL A CA 1
ATOM 796 C C . VAL A 1 103 ? -28.273 12.748 -64.375 1.00 38.21 103 VAL A C 1
ATOM 797 O O . VAL A 1 103 ? -27.466 13.492 -64.934 1.00 32.02 103 VAL A O 1
ATOM 801 N N . PHE A 1 104 ? -29.406 13.183 -63.834 1.00 34.11 104 PHE A N 1
ATOM 802 C CA . PHE A 1 104 ? -29.756 14.598 -63.818 1.00 29.08 104 PHE A CA 1
ATOM 803 C C . PHE A 1 104 ? -29.230 15.285 -62.564 1.00 36.17 104 PHE A C 1
ATOM 804 O O . PHE A 1 104 ? -29.492 14.842 -61.447 1.00 31.93 104 PHE A O 1
ATOM 812 N N . GLN A 1 105 ? -28.491 16.371 -62.755 1.00 34.94 105 GLN A N 1
ATOM 813 C CA . GLN A 1 105 ? -28.007 17.163 -61.634 1.00 30.99 105 GLN A CA 1
ATOM 814 C C . GLN A 1 105 ? -28.954 18.329 -61.369 1.00 32.37 105 GLN A C 1
ATOM 815 O O . GLN A 1 105 ? -29.276 19.099 -62.275 1.00 34.09 105 GLN A O 1
ATOM 821 N N . VAL A 1 106 ? -29.405 18.449 -60.125 1.00 36.56 106 VAL A N 1
ATOM 822 C CA . VAL A 1 106 ? -30.381 19.469 -59.764 1.00 29.78 106 VAL A CA 1
ATOM 823 C C . VAL A 1 106 ? -29.720 20.793 -59.395 1.00 31.46 106 VAL A C 1
ATOM 824 O O . VAL A 1 106 ? -28.861 20.849 -58.516 1.00 32.17 106 VAL A O 1
ATOM 828 N N . LEU A 1 107 ? -30.133 21.857 -60.076 1.00 27.38 107 LEU A N 1
ATOM 829 C CA . LEU A 1 107 ? -29.635 23.197 -59.797 1.00 25.83 107 LEU A CA 1
ATOM 830 C C . LEU A 1 107 ? -30.754 24.090 -59.277 1.00 30.36 107 LEU A C 1
ATOM 831 O O . LEU A 1 107 ? -31.771 24.275 -59.947 1.00 29.54 107 LEU A O 1
ATOM 836 N N . ALA A 1 108 ? -30.567 24.638 -58.082 1.00 25.85 108 ALA A N 1
ATOM 837 C CA . ALA A 1 108 ? -31.532 25.569 -57.516 1.00 29.12 108 ALA A CA 1
ATOM 838 C C . ALA A 1 108 ? -31.462 26.907 -58.241 1.00 23.90 108 ALA A C 1
ATOM 839 O O . ALA A 1 108 ? -30.452 27.604 -58.173 1.00 24.13 108 ALA A O 1
ATOM 841 N N . THR A 1 109 ? -32.534 27.260 -58.944 1.00 24.99 109 THR A N 1
ATOM 842 C CA . THR A 1 109 ? -32.574 28.527 -59.670 1.00 29.36 109 THR A CA 1
ATOM 843 C C . THR A 1 109 ? -33.830 29.337 -59.360 1.00 25.68 109 THR A C 1
ATOM 844 O O . THR A 1 109 ? -34.680 29.521 -60.232 1.00 21.37 109 THR A O 1
ATOM 848 N N . PRO A 1 110 ? -33.950 29.832 -58.117 1.00 27.32 110 PRO A N 1
ATOM 849 C CA . PRO A 1 110 ? -35.128 30.624 -57.754 1.00 28.73 110 PRO A CA 1
ATOM 850 C C . PRO A 1 110 ? -35.095 32.023 -58.363 1.00 29.03 110 PRO A C 1
ATOM 851 O O . PRO A 1 110 ? -34.051 32.459 -58.850 1.00 22.27 110 PRO A O 1
ATOM 855 N N . GLY A 1 111 ? -36.230 32.713 -58.331 1.00 24.07 111 GLY A N 1
ATOM 856 C CA . GLY A 1 111 ? -36.337 34.040 -58.907 1.00 26.61 111 GLY A CA 1
ATOM 857 C C . GLY A 1 111 ? -37.685 34.250 -59.566 1.00 29.33 111 GLY A C 1
ATOM 858 O O . GLY A 1 111 ? -38.422 35.169 -59.214 1.00 31.10 111 GLY A O 1
ATOM 859 N N . HIS A 1 112 ? -38.001 33.400 -60.538 1.00 30.33 112 HIS A N 1
ATOM 860 C CA . HIS A 1 112 ? -39.337 33.364 -61.119 1.00 31.67 112 HIS A CA 1
ATOM 861 C C . HIS A 1 112 ? -40.309 32.930 -60.030 1.00 31.06 112 HIS A C 1
ATOM 862 O O . HIS A 1 112 ? -41.289 33.616 -59.740 1.00 31.93 112 HIS A O 1
ATOM 869 N N . THR A 1 113 ? -40.021 31.778 -59.434 1.00 34.09 113 THR A N 1
ATOM 870 C CA . THR A 1 113 ? -40.703 31.329 -58.229 1.00 30.12 113 THR A CA 1
ATOM 871 C C . THR A 1 113 ? -39.639 30.896 -57.229 1.00 34.92 113 THR A C 1
ATOM 872 O O . THR A 1 113 ? -38.473 30.740 -57.591 1.00 34.49 113 THR A O 1
ATOM 876 N N . ASP A 1 114 ? -40.033 30.700 -55.975 1.00 35.18 114 ASP A N 1
ATOM 877 C CA . ASP A 1 114 ? -39.079 30.321 -54.938 1.00 30.53 114 ASP A CA 1
ATOM 878 C C . ASP A 1 114 ? -38.750 28.833 -55.005 1.00 31.28 114 ASP A C 1
ATOM 879 O O . ASP A 1 114 ? -37.794 28.370 -54.382 1.00 31.91 114 ASP A O 1
ATOM 884 N N . ASP A 1 115 ? -39.544 28.088 -55.766 1.00 35.57 115 ASP A N 1
ATOM 885 C CA . ASP A 1 115 ? -39.342 26.650 -55.901 1.00 28.88 115 ASP A CA 1
ATOM 886 C C . ASP A 1 115 ? -38.831 26.274 -57.289 1.00 33.10 115 ASP A C 1
ATOM 887 O O . ASP A 1 115 ? -38.848 25.103 -57.671 1.00 31.73 115 ASP A O 1
ATOM 892 N N . SER A 1 116 ? -38.379 27.267 -58.045 1.00 26.89 116 SER A N 1
ATOM 893 C CA . SER A 1 116 ? -37.870 27.016 -59.387 1.00 31.84 116 SER A CA 1
ATOM 894 C C . SER A 1 116 ? -36.506 26.333 -59.344 1.00 32.00 116 SER A C 1
ATOM 895 O O . SER A 1 116 ? -35.606 26.756 -58.619 1.00 22.09 116 SER A O 1
ATOM 898 N N . ILE A 1 117 ? -36.365 25.265 -60.123 1.00 27.55 117 ILE A N 1
ATOM 899 C CA . ILE A 1 117 ? -35.099 24.551 -60.227 1.00 26.63 117 ILE A CA 1
ATOM 900 C C . ILE A 1 117 ? -34.770 24.268 -61.686 1.00 24.84 117 ILE A C 1
ATOM 901 O O . ILE A 1 117 ? -35.626 24.400 -62.560 1.00 24.65 117 ILE A O 1
ATOM 906 N N . SER A 1 118 ? -33.523 23.891 -61.943 1.00 25.81 118 SER A N 1
ATOM 907 C CA . SER A 1 118 ? -33.089 23.527 -63.285 1.00 20.48 118 SER A CA 1
ATOM 908 C C . SER A 1 118 ? -32.452 22.142 -63.284 1.00 26.06 118 SER A C 1
ATOM 909 O O . SER A 1 118 ? -31.794 21.755 -62.318 1.00 26.98 118 SER A O 1
ATOM 912 N N . TYR A 1 119 ? -32.650 21.397 -64.366 1.00 25.77 119 TYR A N 1
ATOM 913 C CA . TYR A 1 119 ? -32.092 20.054 -64.474 1.00 21.23 119 TYR A CA 1
ATOM 914 C C . TYR A 1 119 ? -30.943 20.008 -65.476 1.00 22.86 119 TYR A C 1
ATOM 915 O O . TYR A 1 119 ? -31.142 20.214 -66.673 1.00 21.53 119 TYR A O 1
ATOM 924 N N . LEU A 1 120 ? -29.739 19.739 -64.979 1.00 26.49 120 LEU A N 1
ATOM 925 C CA . LEU A 1 120 ? -28.560 19.659 -65.833 1.00 24.72 120 LEU A CA 1
ATOM 926 C C . LEU A 1 120 ? -28.320 18.233 -66.311 1.00 27.92 120 LEU A C 1
ATOM 927 O O . LEU A 1 120 ? -28.115 17.325 -65.507 1.00 31.31 120 LEU A O 1
ATOM 932 N N . LEU A 1 121 ? -28.353 18.044 -67.627 1.00 29.43 121 LEU A N 1
ATOM 933 C CA . LEU A 1 121 ? -28.081 16.743 -68.225 1.00 20.37 121 LEU A CA 1
ATOM 934 C C . LEU A 1 121 ? -26.933 16.841 -69.223 1.00 28.00 121 LEU A C 1
ATOM 935 O O . LEU A 1 121 ? -27.152 16.973 -70.429 1.00 31.22 121 LEU A O 1
ATOM 940 N N . GLY A 1 122 ? -25.709 16.790 -68.709 1.00 30.37 122 GLY A N 1
ATOM 941 C CA . GLY A 1 122 ? -24.520 16.831 -69.540 1.00 22.44 122 GLY A CA 1
ATOM 942 C C . GLY A 1 122 ? -24.386 18.085 -70.382 1.00 31.95 122 GLY A C 1
ATOM 943 O O . GLY A 1 122 ? -24.001 19.143 -69.884 1.00 44.09 122 GLY A O 1
ATOM 944 N N . ASP A 1 123 ? -24.712 17.964 -71.665 1.00 28.06 123 ASP A N 1
ATOM 945 C CA . ASP A 1 123 ? -24.517 19.051 -72.617 1.00 32.78 123 ASP A CA 1
ATOM 946 C C . ASP A 1 123 ? -25.676 20.043 -72.630 1.00 33.75 123 ASP A C 1
ATOM 947 O O . ASP A 1 123 ? -25.619 21.059 -73.323 1.00 32.39 123 ASP A O 1
ATOM 952 N N . ARG A 1 124 ? -26.725 19.751 -71.869 1.00 28.56 124 ARG A N 1
ATOM 953 C CA . ARG A 1 124 ? -27.916 20.591 -71.889 1.00 28.72 124 ARG A CA 1
ATOM 954 C C . ARG A 1 124 ? -28.533 20.775 -70.507 1.00 26.06 124 ARG A C 1
ATOM 955 O O . ARG A 1 124 ? -28.364 19.938 -69.619 1.00 25.06 124 ARG A O 1
ATOM 963 N N . VAL A 1 125 ? -29.252 21.881 -70.338 1.00 22.74 125 VAL A N 1
ATOM 964 C CA . VAL A 1 125 ? -29.909 22.192 -69.075 1.00 21.71 125 VAL A CA 1
ATOM 965 C C . VAL A 1 125 ? -31.355 22.638 -69.311 1.00 19.26 125 VAL A C 1
ATOM 966 O O . VAL A 1 125 ? -31.638 23.411 -70.227 1.00 22.73 125 VAL A O 1
ATOM 970 N N . PHE A 1 126 ? -32.268 22.129 -68.491 1.00 16.27 126 PHE A N 1
ATOM 971 C CA . PHE A 1 126 ? -33.675 22.497 -68.583 1.00 18.94 126 PHE A CA 1
ATOM 972 C C . PHE A 1 126 ? -34.006 23.506 -67.489 1.00 23.10 126 PHE A C 1
ATOM 973 O O . PHE A 1 126 ? -34.060 23.164 -66.308 1.00 23.79 126 PHE A O 1
ATOM 981 N N . THR A 1 127 ? -34.231 24.751 -67.895 1.00 19.47 127 THR A N 1
ATOM 982 C CA . THR A 1 127 ? -34.223 25.880 -66.969 1.00 21.29 127 THR A CA 1
ATOM 983 C C . THR A 1 127 ? -35.599 26.404 -66.571 1.00 22.80 127 THR A C 1
ATOM 984 O O . THR A 1 127 ? -35.699 27.326 -65.761 1.00 21.35 127 THR A O 1
ATOM 988 N N . GLY A 1 128 ? -36.654 25.827 -67.136 1.00 19.87 128 GLY A N 1
ATOM 989 C CA . GLY A 1 128 ? -38.004 26.278 -66.844 1.00 19.73 128 GLY A CA 1
ATOM 990 C C . GLY A 1 128 ? -38.218 27.728 -67.240 1.00 24.64 128 GLY A C 1
ATOM 991 O O . GLY A 1 128 ? -37.967 28.106 -68.383 1.00 23.95 128 GLY A O 1
ATOM 992 N N . ASP A 1 129 ? -38.672 28.544 -66.292 1.00 21.17 129 ASP A N 1
ATOM 993 C CA . ASP A 1 129 ? -38.912 29.962 -66.554 1.00 21.58 129 ASP A CA 1
ATOM 994 C C . ASP A 1 129 ? -37.833 30.859 -65.954 1.00 23.53 129 ASP A C 1
ATOM 995 O O . ASP A 1 129 ? -37.964 32.082 -65.959 1.00 30.31 129 ASP A O 1
ATOM 1000 N N . ALA A 1 130 ? -36.770 30.255 -65.435 1.00 24.64 130 ALA A N 1
ATOM 1001 C CA . ALA A 1 130 ? -35.649 31.027 -64.912 1.00 20.01 130 ALA A CA 1
ATOM 1002 C C . ALA A 1 130 ? -34.919 31.712 -66.061 1.00 26.36 130 ALA A C 1
ATOM 1003 O O . ALA A 1 130 ? -34.857 32.941 -66.129 1.00 32.97 130 ALA A O 1
ATOM 1005 N N . LEU A 1 131 ? -34.371 30.908 -66.967 1.00 25.24 131 LEU A N 1
ATOM 1006 C CA . LEU A 1 131 ? -33.705 31.431 -68.152 1.00 21.50 131 LEU A CA 1
ATOM 1007 C C . LEU A 1 131 ? -34.469 31.045 -69.414 1.00 21.34 131 LEU A C 1
ATOM 1008 O O . LEU A 1 131 ? -34.637 29.862 -69.714 1.00 23.88 131 LEU A O 1
ATOM 1013 N N . LEU A 1 132 ? -34.938 32.051 -70.143 1.00 20.99 132 LEU A N 1
ATOM 1014 C CA . LEU A 1 132 ? -35.649 31.831 -71.396 1.00 21.35 132 LEU A CA 1
ATOM 1015 C C . LEU A 1 132 ? -34.762 32.187 -72.579 1.00 25.87 132 LEU A C 1
ATOM 1016 O O . LEU A 1 132 ? -33.632 32.640 -72.401 1.00 23.75 132 LEU A O 1
ATOM 1021 N N . VAL A 1 133 ? -35.275 31.980 -73.787 1.00 28.44 133 VAL A N 1
ATOM 1022 C CA . VAL A 1 133 ? -34.569 32.409 -74.985 1.00 26.50 133 VAL A CA 1
ATOM 1023 C C . VAL A 1 133 ? -34.624 33.929 -75.086 1.00 29.42 133 VAL A C 1
ATOM 1024 O O . VAL A 1 133 ? -35.693 34.501 -75.304 1.00 29.46 133 VAL A O 1
ATOM 1028 N N . ARG A 1 134 ? -33.469 34.567 -74.914 1.00 24.83 134 ARG A N 1
ATOM 1029 C CA . ARG A 1 134 ? -33.356 36.025 -74.926 1.00 25.56 134 ARG A CA 1
ATOM 1030 C C . ARG A 1 134 ? -34.291 36.680 -73.911 1.00 28.14 134 ARG A C 1
ATOM 1031 O O . ARG A 1 134 ? -34.912 37.703 -74.201 1.00 35.23 134 ARG A O 1
ATOM 1039 N N . GLY A 1 135 ? -34.390 36.092 -72.723 1.00 26.77 135 GLY A N 1
ATOM 1040 C CA . 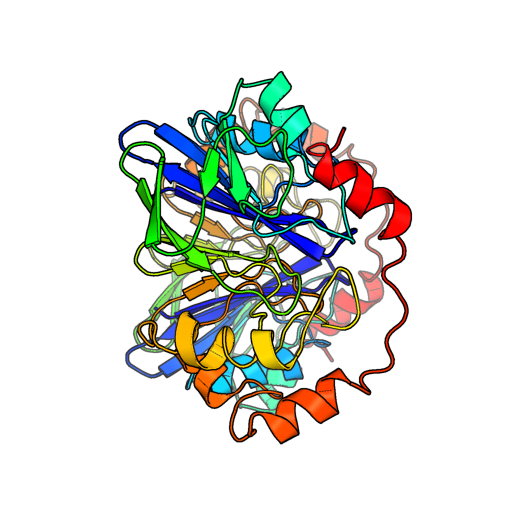GLY A 1 135 ? -35.242 36.644 -71.686 1.00 26.18 135 GLY A CA 1
ATOM 1041 C C . GLY A 1 135 ? -35.285 35.825 -70.411 1.00 30.47 135 GLY A C 1
ATOM 1042 O O . GLY A 1 135 ? -34.443 34.956 -70.182 1.00 25.63 135 GLY A O 1
ATOM 1043 N N . ASN A 1 136 ? -36.278 36.115 -69.576 1.00 26.24 136 ASN A N 1
ATOM 1044 C CA . ASN A 1 136 ? -36.454 35.433 -68.301 1.00 25.45 136 ASN A CA 1
ATOM 1045 C C . ASN A 1 136 ? -37.889 35.565 -67.806 1.00 25.07 136 ASN A C 1
ATOM 1046 O O . ASN A 1 136 ? -38.629 36.439 -68.258 1.00 31.12 136 ASN A O 1
ATOM 1051 N N . GLY A 1 137 ? -38.281 34.698 -66.878 1.00 26.52 137 GLY A N 1
ATOM 1052 C CA . GLY A 1 137 ? -39.625 34.736 -66.332 1.00 26.82 137 GLY A CA 1
ATOM 1053 C C . GLY A 1 137 ? -39.862 35.953 -65.460 1.00 26.49 137 GLY A C 1
ATOM 1054 O O . GLY A 1 137 ? -38.918 36.548 -64.940 1.00 28.16 137 GLY A O 1
ATOM 1055 N N . ARG A 1 138 ? -41.128 36.326 -65.304 1.00 28.89 138 ARG A N 1
ATOM 1056 C CA . ARG A 1 138 ? -41.494 37.455 -64.456 1.00 33.89 138 ARG A CA 1
ATOM 1057 C C . ARG A 1 138 ? -41.241 37.129 -62.986 1.00 33.24 138 ARG A C 1
ATOM 1058 O O . ARG A 1 138 ? -41.201 35.961 -62.599 1.00 33.36 138 ARG A O 1
ATOM 1066 N N . THR A 1 139 ? -41.067 38.164 -62.170 1.00 34.48 139 THR A N 1
ATOM 1067 C CA . THR A 1 139 ? -40.708 37.976 -60.767 1.00 39.70 139 THR A CA 1
ATOM 1068 C C . THR A 1 139 ? -41.687 38.648 -59.812 1.00 33.28 139 THR A C 1
ATOM 1069 O O . THR A 1 139 ? -41.346 38.928 -58.664 1.00 38.66 139 THR A O 1
ATOM 1073 N N . ASP A 1 140 ? -42.904 38.897 -60.283 1.00 36.47 140 ASP A N 1
ATOM 1074 C CA . ASP A 1 140 ? -43.881 39.644 -59.496 1.00 38.42 140 ASP A CA 1
ATOM 1075 C C . ASP A 1 140 ? -44.966 38.760 -58.878 1.00 42.02 140 ASP A C 1
ATOM 1076 O O . ASP A 1 140 ? -45.872 39.261 -58.213 1.00 46.54 140 ASP A O 1
ATOM 1081 N N . PHE A 1 141 ? -44.870 37.451 -59.091 1.00 41.62 141 PHE A N 1
ATOM 1082 C CA . PHE A 1 141 ? -45.842 36.517 -58.528 1.00 39.76 141 PHE A CA 1
ATOM 1083 C C . PHE A 1 141 ? -45.173 35.259 -57.983 1.00 42.99 141 PHE A C 1
ATOM 1084 O O . PHE A 1 141 ? -43.997 35.007 -58.250 1.00 53.15 141 PHE A O 1
ATOM 1092 N N . GLN A 1 142 ? -45.937 34.482 -57.218 1.00 46.52 142 GLN A N 1
ATOM 1093 C CA . GLN A 1 142 ? -45.475 33.219 -56.640 1.00 40.51 142 GLN A CA 1
ATOM 1094 C C . GLN A 1 142 ? -44.202 33.388 -55.818 1.00 42.86 142 GLN A C 1
ATOM 1095 O O . GLN A 1 142 ? -43.281 32.574 -55.916 1.00 44.98 142 GLN A O 1
ATOM 1101 N N . ASN A 1 143 ? -44.163 34.448 -55.015 1.00 45.10 143 ASN A N 1
ATOM 1102 C CA . ASN A 1 143 ? -43.000 34.776 -54.194 1.00 45.39 143 ASN A CA 1
ATOM 1103 C C . ASN A 1 143 ? -41.731 34.922 -55.028 1.00 37.57 143 ASN A C 1
ATOM 1104 O O . ASN A 1 143 ? -40.647 34.523 -54.603 1.00 36.69 143 ASN A O 1
ATOM 1109 N N . GLY A 1 144 ? -41.878 35.491 -56.219 1.00 37.64 144 GLY A N 1
ATOM 1110 C CA . GLY A 1 144 ? -40.742 35.740 -57.086 1.00 32.31 144 GLY A CA 1
ATOM 1111 C C . GLY A 1 144 ? -39.851 36.828 -56.522 1.00 38.49 144 GLY A C 1
ATOM 1112 O O . GLY A 1 144 ? -40.283 37.624 -55.686 1.00 36.72 144 GLY A O 1
ATOM 1113 N N . ASN A 1 145 ? -38.603 36.863 -56.977 1.00 41.73 145 ASN A N 1
ATOM 1114 C CA . ASN A 1 145 ? -37.649 37.854 -56.501 1.00 29.43 145 ASN A CA 1
ATOM 1115 C C . ASN A 1 145 ? -36.592 38.166 -57.555 1.00 30.07 145 ASN A C 1
ATOM 1116 O O . ASN A 1 145 ? -35.797 37.301 -57.927 1.00 27.33 145 ASN A O 1
ATOM 1121 N N . ALA A 1 146 ? -36.592 39.410 -58.027 1.00 29.51 146 ALA A N 1
ATOM 1122 C CA . ALA A 1 146 ? -35.689 39.844 -59.089 1.00 29.76 146 ALA A CA 1
ATOM 1123 C C . ALA A 1 146 ? -34.224 39.681 -58.697 1.00 32.45 146 ALA A C 1
ATOM 1124 O O . ALA A 1 146 ? -33.406 39.235 -59.503 1.00 34.05 146 ALA A O 1
ATOM 1126 N N . SER A 1 147 ? -33.899 40.044 -57.460 1.00 33.45 147 SER A N 1
ATOM 1127 C CA . SER A 1 147 ? -32.534 39.924 -56.961 1.00 36.38 147 SER A CA 1
ATOM 1128 C C . SER A 1 147 ? -32.085 38.469 -56.947 1.00 31.24 147 SER A C 1
ATOM 1129 O O . SER A 1 147 ? -30.947 38.153 -57.296 1.00 35.70 147 SER A O 1
ATOM 1132 N N . GLN A 1 148 ? -32.993 37.588 -56.542 1.00 28.56 148 GLN A N 1
ATOM 1133 C CA . GLN A 1 148 ? -32.711 36.160 -56.484 1.00 25.28 148 GLN A CA 1
ATOM 1134 C C . GLN A 1 148 ? -32.506 35.588 -57.884 1.00 34.18 148 GLN A C 1
ATOM 1135 O O . GLN A 1 148 ? -31.604 34.778 -58.106 1.00 28.59 148 GLN A O 1
ATOM 1141 N N . LEU A 1 149 ? -33.342 36.020 -58.826 1.00 24.61 149 LEU A N 1
ATOM 1142 C CA . LEU A 1 149 ? -33.252 35.554 -60.207 1.00 31.29 149 LEU A CA 1
ATOM 1143 C C . LEU A 1 149 ? -31.933 35.971 -60.844 1.00 33.90 149 LEU A C 1
ATOM 1144 O O . LEU A 1 149 ? -31.391 35.256 -61.686 1.00 28.91 149 LEU A O 1
ATOM 1149 N N . TYR A 1 150 ? -31.421 37.129 -60.441 1.00 30.91 150 TYR A N 1
ATOM 1150 C CA . TYR A 1 150 ? -30.150 37.614 -60.962 1.00 27.52 150 TYR A CA 1
ATOM 1151 C C . TYR A 1 150 ? -29.017 36.695 -60.525 1.00 29.03 150 TYR A C 1
ATOM 1152 O O . TYR A 1 150 ? -28.081 36.444 -61.284 1.00 33.40 150 TYR A O 1
ATOM 1161 N N A ASP A 1 151 ? -29.112 36.188 -59.300 0.51 31.49 151 ASP A N 1
ATOM 1162 N N B ASP A 1 151 ? -29.107 36.200 -59.293 0.49 31.56 151 ASP A N 1
ATOM 1163 C CA A ASP A 1 151 ? -28.119 35.257 -58.780 0.51 34.96 151 ASP A CA 1
ATOM 1164 C CA B ASP A 1 151 ? -28.125 35.254 -58.773 0.49 34.84 151 ASP A CA 1
ATOM 1165 C C A ASP A 1 151 ? -28.207 33.911 -59.492 0.51 33.09 151 ASP A C 1
ATOM 1166 C C B ASP A 1 151 ? -28.208 33.920 -59.505 0.49 33.07 151 ASP A C 1
ATOM 1167 O O A ASP A 1 151 ? -27.188 33.303 -59.816 0.51 33.79 151 ASP A O 1
ATOM 1168 O O B ASP A 1 151 ? -27.187 33.329 -59.854 0.49 33.80 151 ASP A O 1
ATOM 1177 N N . SER A 1 152 ? -29.431 33.452 -59.735 1.00 31.74 152 SER A N 1
ATOM 1178 C CA . SER A 1 152 ? -29.656 32.178 -60.410 1.00 27.46 152 SER A CA 1
ATOM 1179 C C . SER A 1 152 ? -29.136 32.200 -61.844 1.00 27.99 152 SER A C 1
ATOM 1180 O O . SER A 1 152 ? -28.639 31.194 -62.350 1.00 30.37 152 SER A O 1
ATOM 1183 N N . LEU A 1 153 ? -29.252 33.352 -62.493 1.00 31.20 153 LEU A N 1
ATOM 1184 C CA . LEU A 1 153 ? -28.802 33.500 -63.870 1.00 31.54 153 LEU A CA 1
ATOM 1185 C C . LEU A 1 153 ? -27.285 33.619 -63.955 1.00 32.05 153 LEU A C 1
ATOM 1186 O O . LEU A 1 153 ? -26.626 32.810 -64.607 1.00 34.21 153 LEU A O 1
ATOM 1191 N N . THR A 1 154 ? -26.737 34.622 -63.277 1.00 28.12 154 THR A N 1
ATOM 1192 C CA . THR A 1 154 ? -25.321 34.956 -63.397 1.00 35.05 154 THR A CA 1
ATOM 1193 C C . THR A 1 154 ? -24.386 33.998 -62.660 1.00 31.80 154 THR A C 1
ATOM 1194 O O . THR A 1 154 ? -23.289 33.712 -63.138 1.00 33.27 154 THR A O 1
ATOM 1198 N N . ARG A 1 155 ? -24.812 33.504 -61.502 1.00 29.10 155 ARG A N 1
ATOM 1199 C CA . ARG A 1 155 ? -23.921 32.710 -60.658 1.00 34.88 155 ARG A CA 1
ATOM 1200 C C . ARG A 1 155 ? -24.151 31.204 -60.783 1.00 38.69 155 ARG A C 1
ATOM 1201 O O . ARG A 1 155 ? -23.229 30.413 -60.585 1.00 42.90 155 ARG A O 1
ATOM 1209 N N . VAL A 1 156 ? -25.373 30.803 -61.114 1.00 29.76 156 VAL A N 1
ATOM 1210 C CA . VAL A 1 156 ? -25.699 29.382 -61.176 1.00 25.53 156 VAL A CA 1
ATOM 1211 C C . VAL A 1 156 ? -25.725 28.856 -62.609 1.00 26.97 156 VAL A C 1
ATOM 1212 O O . VAL A 1 156 ? -25.111 27.831 -62.911 1.00 32.44 156 VAL A O 1
ATOM 1216 N N . LEU A 1 157 ? -26.427 29.560 -63.490 1.00 25.26 157 LEU A N 1
ATOM 1217 C CA . LEU A 1 157 ? -26.594 29.103 -64.866 1.00 26.44 157 LEU A CA 1
ATOM 1218 C C . LEU A 1 157 ? -25.469 29.560 -65.793 1.00 31.18 157 LEU A C 1
ATOM 1219 O O . LEU A 1 157 ? -25.004 28.791 -66.632 1.00 29.85 157 LEU A O 1
ATOM 1224 N N . PHE A 1 158 ? -25.031 30.806 -65.644 1.00 31.50 158 PHE A N 1
ATOM 1225 C CA . PHE A 1 158 ? -24.017 31.358 -66.540 1.00 30.88 158 PHE A CA 1
ATOM 1226 C C . PHE A 1 158 ? -22.616 30.811 -66.261 1.00 31.54 158 PHE A C 1
ATOM 1227 O O . PHE A 1 158 ? -21.691 31.039 -67.039 1.00 35.61 158 PHE A O 1
ATOM 1235 N N . THR A 1 159 ? -22.461 30.088 -65.155 1.00 34.82 159 THR A N 1
ATOM 1236 C CA . THR A 1 159 ? -21.178 29.472 -64.830 1.00 34.74 159 THR A CA 1
ATOM 1237 C C . THR A 1 159 ? -21.040 28.112 -65.509 1.00 36.64 159 THR A C 1
ATOM 1238 O O . THR A 1 159 ? -19.961 27.519 -65.518 1.00 35.86 159 THR A O 1
ATOM 1242 N N . LEU A 1 160 ? -22.142 27.624 -66.071 1.00 35.57 160 LEU A N 1
ATOM 1243 C CA . LEU A 1 160 ? -22.124 26.409 -66.876 1.00 28.09 160 LEU A CA 1
ATOM 1244 C C . LEU A 1 160 ? -21.287 26.646 -68.130 1.00 27.38 160 LEU A C 1
ATOM 1245 O O . LEU A 1 160 ? -21.129 27.790 -68.554 1.00 28.21 160 LEU A O 1
ATOM 1250 N N . PRO A 1 161 ? -20.734 25.570 -68.718 1.00 24.21 161 PRO A N 1
ATOM 1251 C CA . PRO A 1 161 ? -19.943 25.692 -69.950 1.00 27.63 161 PRO A CA 1
ATOM 1252 C C . PRO A 1 161 ? -20.690 26.429 -71.062 1.00 33.04 161 PRO A C 1
ATOM 1253 O O . PRO A 1 161 ? -21.911 26.326 -71.151 1.00 31.59 161 PRO A O 1
ATOM 1257 N N . ASP A 1 162 ? -19.955 27.164 -71.891 1.00 32.12 162 ASP A N 1
ATOM 1258 C CA . ASP A 1 162 ? -20.553 28.008 -72.924 1.00 35.33 162 ASP A CA 1
ATOM 1259 C C . ASP A 1 162 ? -21.423 27.228 -73.913 1.00 33.88 162 ASP A C 1
ATOM 1260 O O . ASP A 1 162 ? -22.499 27.687 -74.298 1.00 34.20 162 ASP A O 1
ATOM 1265 N N . GLU A 1 163 ? -20.960 26.044 -74.305 1.00 32.98 163 GLU A N 1
ATOM 1266 C CA . GLU A 1 163 ? -21.637 25.253 -75.330 1.00 28.24 163 GLU A CA 1
ATOM 1267 C C . GLU A 1 163 ? -22.889 24.553 -74.804 1.00 32.18 163 GLU A C 1
ATOM 1268 O O . GLU A 1 163 ? -23.604 23.910 -75.571 1.00 39.78 163 GLU A O 1
ATOM 1270 N N . THR A 1 164 ? -23.156 24.682 -73.505 1.00 28.54 164 THR A N 1
ATOM 1271 C CA . THR A 1 164 ? -24.328 24.052 -72.898 1.00 32.03 164 THR A CA 1
ATOM 1272 C C . THR A 1 164 ? -25.618 24.572 -73.523 1.00 26.66 164 THR A C 1
ATOM 1273 O O . THR A 1 164 ? -25.840 25.780 -73.601 1.00 24.01 164 THR A O 1
ATOM 1277 N N . LEU A 1 165 ? -26.456 23.649 -73.983 1.00 21.73 165 LEU A N 1
ATOM 1278 C CA . LEU A 1 165 ? -27.733 24.007 -74.583 1.00 24.55 165 LEU A CA 1
ATOM 1279 C C . LEU A 1 165 ? -28.758 24.329 -73.507 1.00 26.65 165 LEU A 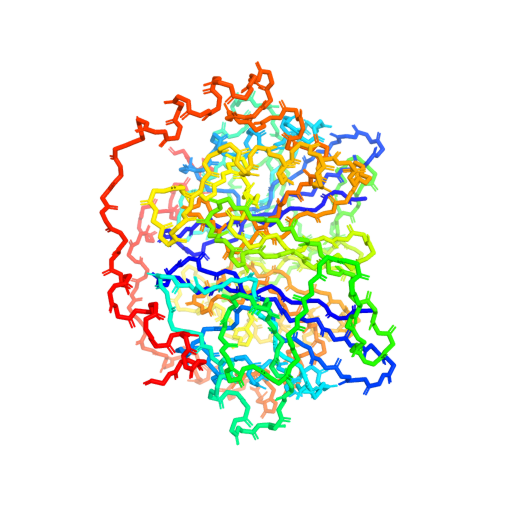C 1
ATOM 1280 O O . LEU A 1 165 ? -28.808 23.671 -72.469 1.00 29.92 165 LEU A O 1
ATOM 1285 N N . VAL A 1 166 ? -29.574 25.346 -73.758 1.00 22.59 166 VAL A N 1
ATOM 1286 C CA . VAL A 1 166 ? -30.603 25.746 -72.808 1.00 19.36 166 VAL A CA 1
ATOM 1287 C C . VAL A 1 166 ? -31.997 25.488 -73.365 1.00 21.33 166 VAL A C 1
ATOM 1288 O O . VAL A 1 166 ? -32.390 26.071 -74.376 1.00 25.47 166 VAL A O 1
ATOM 1292 N N . TYR A 1 167 ? -32.737 24.606 -72.701 1.00 17.96 167 TYR A N 1
ATOM 1293 C CA . TYR A 1 167 ? -34.100 24.287 -73.104 1.00 19.17 167 TYR A CA 1
ATOM 1294 C C . TYR A 1 167 ? -35.107 24.872 -72.115 1.00 20.46 167 TYR A C 1
ATOM 1295 O O . TYR A 1 167 ? -35.330 24.313 -71.041 1.00 21.09 167 TYR A O 1
ATOM 1304 N N . PRO A 1 168 ? -35.722 26.007 -72.483 1.00 19.63 168 PRO A N 1
ATOM 1305 C CA . PRO A 1 168 ? -36.609 26.774 -71.603 1.00 17.52 168 PRO A CA 1
ATOM 1306 C C . PRO A 1 168 ? -37.979 26.131 -71.426 1.00 22.97 168 PRO A C 1
ATOM 1307 O O . PRO A 1 168 ? -38.358 25.253 -72.200 1.00 21.12 168 PRO A O 1
ATOM 1311 N N . GLY A 1 169 ? -38.712 26.577 -70.411 1.00 19.23 169 GLY A N 1
ATOM 1312 C CA . GLY A 1 169 ? -40.041 26.064 -70.141 1.00 12.70 169 GLY A CA 1
ATOM 1313 C C . GLY A 1 169 ? -41.091 26.686 -71.039 1.00 20.83 169 GLY A C 1
ATOM 1314 O O . GLY A 1 169 ? -42.166 26.118 -71.235 1.00 22.33 169 GLY A O 1
ATOM 1315 N N . HIS A 1 170 ? -40.783 27.860 -71.584 1.00 21.08 170 HIS A N 1
ATOM 1316 C CA . HIS A 1 170 ? -41.712 28.562 -72.465 1.00 18.82 170 HIS A CA 1
ATOM 1317 C C . HIS A 1 170 ? -41.002 29.341 -73.562 1.00 20.74 170 HIS A C 1
ATOM 1318 O O . HIS A 1 170 ? -39.819 29.661 -73.453 1.00 25.84 170 HIS A O 1
ATOM 1325 N N . ASP A 1 171 ? -41.747 29.638 -74.621 1.00 26.40 171 ASP A N 1
ATOM 1326 C CA . ASP A 1 171 ? -41.341 30.622 -75.616 1.00 26.12 171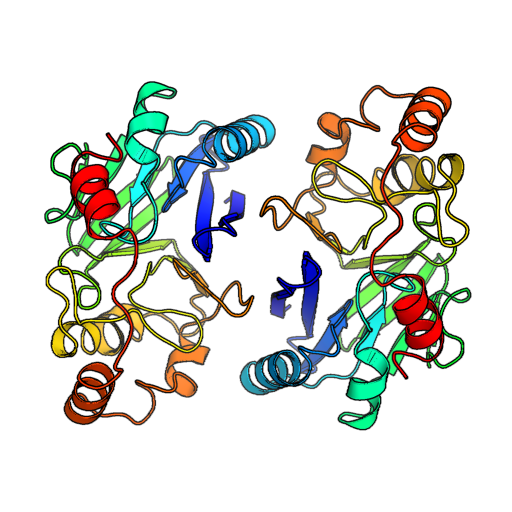 ASP A CA 1
ATOM 1327 C C . ASP A 1 171 ? -42.575 31.072 -76.381 1.00 25.66 171 ASP A C 1
ATOM 1328 O O . ASP A 1 171 ? -43.448 30.265 -76.697 1.00 20.19 171 ASP A O 1
ATOM 1333 N N . TYR A 1 172 ? -42.644 32.365 -76.673 1.00 29.08 172 TYR A N 1
ATOM 1334 C CA . TYR A 1 172 ? -43.821 32.937 -77.311 1.00 29.91 172 TYR A CA 1
ATOM 1335 C C . TYR A 1 172 ? -43.495 33.502 -78.689 1.00 31.24 172 TYR A C 1
ATOM 1336 O O . TYR A 1 172 ? -44.322 34.178 -79.299 1.00 39.74 172 TYR A O 1
ATOM 1345 N N . LYS A 1 173 ? -42.292 33.220 -79.179 1.00 24.95 173 LYS A N 1
ATOM 1346 C CA . LYS A 1 173 ? -41.851 33.764 -80.460 1.00 32.49 173 LYS A CA 1
ATOM 1347 C C . LYS A 1 173 ? -41.300 32.693 -81.401 1.00 25.07 173 LYS A C 1
ATOM 1348 O O . LYS A 1 173 ? -40.740 33.010 -82.450 1.00 27.19 173 LYS A O 1
ATOM 1354 N N . GLY A 1 174 ? -41.456 31.428 -81.022 1.00 25.25 174 GLY A N 1
ATOM 1355 C CA . GLY A 1 174 ? -41.110 30.325 -81.901 1.00 22.91 174 GLY A CA 1
ATOM 1356 C C . GLY A 1 174 ? -39.693 29.797 -81.783 1.00 24.05 174 GLY A C 1
ATOM 1357 O O . GLY A 1 174 ? -39.273 28.960 -82.583 1.00 26.39 174 GLY A O 1
ATOM 1358 N N . ARG A 1 175 ? -38.949 30.284 -80.796 1.00 21.02 175 ARG A N 1
ATOM 1359 C CA . ARG A 1 175 ? -37.608 29.771 -80.540 1.00 23.12 175 ARG A CA 1
ATOM 1360 C C . ARG A 1 175 ? -37.700 28.511 -79.690 1.00 22.78 175 ARG A C 1
ATOM 1361 O O . ARG A 1 175 ? -38.492 28.446 -78.750 1.00 26.50 175 ARG A O 1
ATOM 1369 N N . THR A 1 176 ? -36.889 27.511 -80.021 1.00 16.04 176 THR A N 1
ATOM 1370 C CA . THR A 1 176 ? -36.972 26.217 -79.352 1.00 20.81 176 THR A CA 1
ATOM 1371 C C . THR A 1 176 ? -35.810 25.970 -78.394 1.00 20.45 176 THR A C 1
AT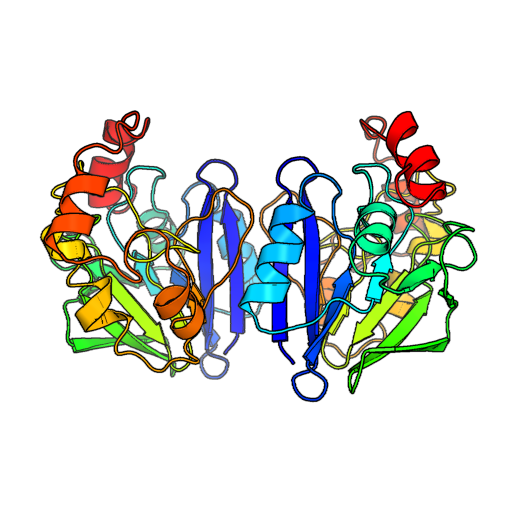OM 1372 O O . THR A 1 176 ? -35.941 25.208 -77.436 1.00 23.24 176 THR A O 1
ATOM 1376 N N . VAL A 1 177 ? -34.677 26.616 -78.650 1.00 19.74 177 VAL A N 1
ATOM 1377 C CA . VAL A 1 177 ? -33.479 26.380 -77.853 1.00 20.29 177 VAL A CA 1
ATOM 1378 C C . VAL A 1 177 ? -32.497 27.545 -77.958 1.00 19.25 177 VAL A C 1
ATOM 1379 O O . VAL A 1 177 ? -32.455 28.251 -78.965 1.00 21.89 177 VAL A O 1
ATOM 1383 N N . THR A 1 178 ? -31.728 27.754 -76.895 1.00 19.90 178 THR A N 1
ATOM 1384 C CA . THR A 1 178 ? -30.614 28.691 -76.912 1.00 26.76 178 THR A CA 1
ATOM 1385 C C . THR A 1 178 ? -29.416 28.042 -76.228 1.00 26.55 178 THR A C 1
ATOM 1386 O O . THR A 1 178 ? -29.435 26.845 -75.942 1.00 28.41 178 THR A O 1
ATOM 1390 N N . SER A 1 179 ? -28.375 28.824 -75.971 1.00 23.99 179 SER A N 1
ATOM 1391 C CA . SER A 1 179 ? -27.208 28.308 -75.267 1.00 24.80 179 SER A CA 1
ATOM 1392 C C . SER A 1 179 ? -26.683 29.334 -74.270 1.00 26.14 179 SER A C 1
ATOM 1393 O O . SER A 1 179 ? -27.016 30.516 -74.349 1.00 28.30 179 SER A O 1
ATOM 1396 N N . ILE A 1 180 ? -25.867 28.869 -73.329 1.00 26.39 180 ILE A N 1
ATOM 1397 C CA . ILE A 1 180 ? -25.299 29.731 -72.298 1.00 26.23 180 ILE A CA 1
ATOM 1398 C C . ILE A 1 180 ? -24.469 30.856 -72.910 1.00 31.24 180 ILE A C 1
ATOM 1399 O O . ILE A 1 180 ? -24.583 32.014 -72.504 1.00 30.08 180 ILE A O 1
ATOM 1404 N N . ALA A 1 181 ? -23.645 30.509 -73.895 1.00 29.02 181 ALA A N 1
ATOM 1405 C CA . ALA A 1 181 ? -22.805 31.488 -74.577 1.00 28.17 181 ALA A CA 1
ATOM 1406 C C . ALA A 1 181 ? -23.648 32.581 -75.224 1.00 38.22 181 ALA A C 1
ATOM 1407 O O . ALA A 1 181 ? -23.301 33.758 -75.161 1.00 42.40 181 ALA A O 1
ATOM 1409 N N . GLU A 1 182 ? -24.760 32.186 -75.838 1.00 33.19 182 GLU A N 1
ATOM 1410 C CA . GLU A 1 182 ? -25.672 33.139 -76.459 1.00 34.26 182 GLU A CA 1
ATOM 1411 C C . GLU A 1 182 ? -26.257 34.107 -75.437 1.00 30.79 182 GLU A C 1
ATOM 1412 O O . GLU A 1 182 ? -26.293 35.317 -75.662 1.00 37.03 182 GLU A O 1
ATOM 1418 N N . GLU A 1 183 ? -26.714 33.566 -74.312 1.00 29.13 183 GLU A N 1
ATOM 1419 C CA . GLU A 1 183 ? -27.401 34.367 -73.306 1.00 32.66 183 GLU A CA 1
ATOM 1420 C C . GLU A 1 183 ? -26.447 35.268 -72.526 1.00 33.07 183 GLU A C 1
ATOM 1421 O O . GLU A 1 183 ? -26.837 36.338 -72.065 1.00 32.17 183 GLU A O 1
ATOM 1427 N N . LYS A 1 184 ? -25.197 34.843 -72.384 1.00 27.72 184 LYS A N 1
ATOM 1428 C CA . LYS A 1 184 ? -24.202 35.656 -71.693 1.00 29.08 184 LYS A CA 1
ATOM 1429 C C . LYS A 1 184 ? -23.836 36.893 -72.513 1.00 36.27 184 LYS A C 1
ATOM 1430 O O . LYS A 1 184 ? -23.241 37.839 -71.994 1.00 38.42 184 LYS A O 1
ATOM 1436 N N . ARG A 1 185 ? -24.203 36.884 -73.791 1.00 36.34 185 ARG A N 1
ATOM 1437 C CA . ARG A 1 185 ? -23.862 37.976 -74.694 1.00 32.30 185 ARG A CA 1
ATOM 1438 C C . ARG A 1 185 ? -25.076 38.793 -75.118 1.00 32.98 185 ARG A C 1
ATOM 1439 O O . ARG A 1 185 ? -24.995 40.016 -75.232 1.00 36.48 185 ARG A O 1
ATOM 1447 N N . HIS A 1 186 ? -26.198 38.119 -75.352 1.00 33.22 186 HIS A N 1
ATOM 1448 C CA . HIS A 1 186 ? -27.324 38.757 -76.025 1.00 27.24 186 HIS A CA 1
ATOM 1449 C C . HIS A 1 186 ? -28.617 38.826 -75.209 1.00 27.87 186 HIS A C 1
ATOM 1450 O O . HIS A 1 186 ? -29.645 39.265 -75.723 1.00 29.69 186 HIS A O 1
ATOM 1457 N N . ASN A 1 187 ? -28.576 38.402 -73.950 1.00 30.11 187 ASN A N 1
ATOM 1458 C CA . ASN A 1 187 ? -29.743 38.541 -73.082 1.00 35.00 187 ASN A CA 1
ATOM 1459 C C . ASN A 1 187 ? -29.970 40.008 -72.738 1.00 34.53 187 ASN A C 1
ATOM 1460 O O . ASN A 1 187 ? -29.158 40.618 -72.043 1.00 36.63 187 ASN A O 1
ATOM 1465 N N . PRO A 1 188 ? -31.084 40.577 -73.219 1.00 29.92 188 PRO A N 1
ATOM 1466 C CA . PRO A 1 188 ? -31.359 42.016 -73.127 1.00 26.61 188 PRO A CA 1
ATOM 1467 C C . PRO A 1 188 ? -31.518 42.545 -71.701 1.00 35.81 188 PRO A C 1
ATOM 1468 O O . PRO A 1 188 ? -31.432 43.756 -71.498 1.00 41.86 188 PRO A O 1
ATOM 1472 N N . ARG A 1 189 ? -31.741 41.663 -70.732 1.00 26.47 189 ARG A N 1
ATOM 1473 C CA . ARG A 1 189 ? -31.989 42.105 -69.363 1.00 32.52 189 ARG A CA 1
ATOM 1474 C C . ARG A 1 189 ? -30.807 41.871 -68.424 1.00 33.39 189 ARG A C 1
ATOM 1475 O O . ARG A 1 189 ? -30.737 42.471 -67.352 1.00 35.70 189 ARG A O 1
ATOM 1483 N N . VAL A 1 190 ? -29.881 41.004 -68.821 1.00 30.96 190 VAL A N 1
ATOM 1484 C CA . VAL A 1 190 ? -28.780 40.630 -67.939 1.00 38.03 190 VAL A CA 1
ATOM 1485 C C . VAL A 1 190 ? -27.416 41.049 -68.488 1.00 38.79 190 VAL A C 1
ATOM 1486 O O . VAL A 1 190 ? -26.575 41.563 -67.750 1.00 39.46 190 VAL A O 1
ATOM 1490 N N . ALA A 1 191 ? -27.203 40.828 -69.781 1.00 44.56 191 ALA A N 1
ATOM 1491 C CA . ALA A 1 191 ? -25.925 41.143 -70.411 1.00 41.07 191 ALA A CA 1
ATOM 1492 C C . ALA A 1 191 ? -25.641 42.641 -70.361 1.00 39.31 191 ALA A C 1
ATOM 1493 O O . ALA A 1 191 ? -26.341 43.436 -70.987 1.00 41.07 191 ALA A O 1
ATOM 1495 N N . GLY A 1 192 ? -24.612 43.018 -69.609 1.00 38.50 192 GLY A N 1
ATOM 1496 C CA . GLY A 1 192 ? -24.244 44.414 -69.464 1.00 36.58 192 GLY A CA 1
ATOM 1497 C C . GLY A 1 192 ? -25.053 45.120 -68.397 1.00 44.98 192 GLY A C 1
ATOM 1498 O O . GLY A 1 192 ? -24.924 46.328 -68.202 1.00 48.60 192 GLY A O 1
ATOM 1499 N N . LYS A 1 193 ? -25.893 44.361 -67.702 1.00 39.62 193 LYS A N 1
ATOM 1500 C CA . LYS A 1 193 ? -26.730 44.920 -66.649 1.00 35.49 193 LYS A CA 1
ATOM 1501 C C . LYS A 1 193 ? -26.254 44.482 -65.270 1.00 38.62 193 LYS A C 1
ATOM 1502 O O . LYS A 1 193 ? -25.902 43.321 -65.063 1.00 39.44 193 LYS A O 1
ATOM 1508 N N . SER A 1 194 ? -26.244 45.422 -64.331 1.00 39.11 194 SER A N 1
ATOM 1509 C CA . SER A 1 194 ? -25.932 45.108 -62.943 1.00 39.92 194 SER A CA 1
ATOM 1510 C C . SER A 1 194 ? -27.166 44.528 -62.263 1.00 35.30 194 SER A C 1
ATOM 1511 O O . SER A 1 194 ? -28.228 44.430 -62.877 1.00 35.83 194 SER A O 1
ATOM 1514 N N . ARG A 1 195 ? -27.024 44.141 -60.999 1.00 43.05 195 ARG A N 1
ATOM 1515 C CA . ARG A 1 195 ? -28.149 43.613 -60.235 1.00 36.26 195 ARG A CA 1
ATOM 1516 C C . ARG A 1 195 ? -29.266 44.644 -60.131 1.00 36.97 195 ARG A C 1
ATOM 1517 O O . ARG A 1 195 ? -30.425 44.347 -60.415 1.00 44.56 195 ARG A O 1
ATOM 1525 N N . GLU A 1 196 ? -28.901 45.860 -59.737 1.00 39.99 196 GLU A N 1
ATOM 1526 C CA . GLU A 1 196 ? -29.865 46.937 -59.541 1.00 34.72 196 GLU A CA 1
ATOM 1527 C C . GLU A 1 196 ? -30.561 47.305 -60.846 1.00 35.26 196 GLU A C 1
ATOM 1528 O O . GLU A 1 196 ? -31.755 47.603 -60.860 1.00 38.94 196 GLU A O 1
ATOM 1534 N N . GLU A 1 197 ? -29.806 47.284 -61.940 1.00 36.79 197 GLU A N 1
ATOM 1535 C CA . GLU A 1 197 ? -30.368 47.548 -63.259 1.00 40.87 197 GLU A CA 1
ATOM 1536 C C . GLU A 1 197 ? -31.383 46.474 -63.630 1.00 44.86 197 GLU A C 1
ATOM 1537 O O . GLU A 1 197 ? -32.463 46.778 -64.134 1.00 44.27 197 GLU A O 1
ATOM 1543 N N . PHE A 1 198 ? -31.032 45.218 -63.366 1.00 43.08 198 PHE A N 1
ATOM 1544 C CA . PHE A 1 198 ? -31.924 44.098 -63.644 1.00 39.91 198 PHE A CA 1
ATOM 1545 C C . PHE A 1 198 ? -33.176 44.154 -62.773 1.00 37.25 198 PHE A C 1
ATOM 1546 O O . PHE A 1 198 ? -34.276 43.853 -63.235 1.00 38.61 198 PHE A O 1
ATOM 1554 N N . ILE A 1 199 ? -33.001 44.540 -61.513 1.00 30.03 199 ILE A N 1
ATOM 1555 C CA . ILE A 1 199 ? -34.118 44.642 -60.579 1.00 34.99 199 ILE A CA 1
ATOM 1556 C C . ILE A 1 199 ? -35.089 45.742 -60.999 1.00 39.08 199 ILE A C 1
ATOM 1557 O O . ILE A 1 199 ? -36.308 45.557 -60.955 1.00 41.91 199 ILE A O 1
ATOM 1562 N N . HIS A 1 200 ? -34.544 46.880 -61.419 1.00 42.10 200 HIS A N 1
ATOM 1563 C CA . HIS A 1 200 ? -35.365 48.017 -61.822 1.00 46.64 200 HIS A CA 1
ATOM 1564 C C . HIS A 1 200 ? -36.200 47.702 -63.060 1.00 38.29 200 HIS A C 1
ATOM 1565 O O . HIS A 1 200 ? -37.312 48.208 -63.212 1.00 38.64 200 HIS A O 1
ATOM 1572 N N . ILE A 1 201 ? -35.660 46.867 -63.942 1.00 36.59 201 ILE A N 1
ATOM 1573 C CA . ILE A 1 201 ? -36.378 46.457 -65.144 1.00 34.31 201 ILE A CA 1
ATOM 1574 C C . ILE A 1 201 ? -37.572 45.571 -64.800 1.00 36.85 201 ILE A C 1
ATOM 1575 O O . ILE A 1 201 ? -38.690 45.814 -65.254 1.00 38.84 201 ILE A O 1
ATOM 1580 N N . MET A 1 202 ? -37.327 44.549 -63.987 1.00 35.60 202 MET A N 1
ATOM 1581 C CA . MET A 1 202 ? -38.359 43.580 -63.634 1.00 43.23 202 MET A CA 1
ATOM 1582 C C . MET A 1 202 ? -39.470 44.192 -62.784 1.00 43.48 202 MET A C 1
ATOM 1583 O O . MET A 1 202 ? -40.638 43.823 -62.919 1.00 36.25 202 MET A O 1
ATOM 1588 N N . GLU A 1 203 ? -39.104 45.127 -61.913 1.00 46.45 203 GLU A N 1
ATOM 1589 C CA . GLU A 1 203 ? -40.064 45.744 -61.002 1.00 41.73 203 GLU A CA 1
ATOM 1590 C C . GLU A 1 203 ? -40.996 46.714 -61.724 1.00 46.14 203 GLU A C 1
ATOM 1591 O O . GLU A 1 203 ? -42.061 47.060 -61.211 1.00 50.38 203 GLU A O 1
ATOM 1593 N N . ASN A 1 204 ? -40.592 47.148 -62.915 1.00 44.66 204 ASN A N 1
ATOM 1594 C CA . ASN A 1 204 ? -41.389 48.081 -63.705 1.00 56.12 204 ASN A CA 1
ATOM 1595 C C . ASN A 1 204 ? -41.735 47.530 -65.084 1.00 52.26 204 ASN A C 1
ATOM 1596 O O . ASN A 1 204 ? -41.635 48.240 -66.085 1.00 59.66 204 ASN A O 1
ATOM 1601 N N . LEU A 1 205 ? -42.144 46.267 -65.134 1.00 45.41 205 LEU A N 1
ATOM 1602 C CA . LEU A 1 205 ? -42.485 45.632 -66.400 1.00 45.41 205 LEU A CA 1
ATOM 1603 C C . LEU A 1 205 ? -43.955 45.863 -66.742 1.00 51.98 205 LEU A C 1
ATOM 1604 O O . LEU A 1 205 ? -44.332 45.883 -67.916 1.00 51.25 205 LEU A O 1
ATOM 1609 N N . ASN A 1 206 ? -44.769 46.041 -65.703 1.00 51.64 206 ASN A N 1
ATOM 1610 C CA . ASN A 1 206 ? -46.199 46.317 -65.842 1.00 48.78 206 ASN A CA 1
ATOM 1611 C C . ASN A 1 206 ? -46.913 45.299 -66.724 1.00 49.20 206 ASN A C 1
ATOM 1612 O O . ASN A 1 206 ? -47.494 45.648 -67.752 1.00 48.81 206 ASN A O 1
ATOM 1617 N N . LEU A 1 207 ? -46.860 44.037 -66.315 1.00 49.53 207 LEU A N 1
ATOM 1618 C CA . LEU A 1 207 ? -47.501 42.960 -67.058 1.00 41.92 207 LEU A CA 1
ATOM 1619 C C . LEU A 1 207 ? -48.828 42.574 -66.419 1.00 37.97 207 LEU A C 1
ATOM 1620 O O . LEU A 1 207 ? -48.970 42.630 -65.197 1.00 39.71 207 LEU A O 1
ATOM 1625 N N . PRO A 1 208 ? -49.809 42.185 -67.247 1.00 39.92 208 PRO A N 1
ATOM 1626 C CA . PRO A 1 208 ? -51.101 41.735 -66.725 1.00 38.55 208 PRO A CA 1
ATOM 1627 C C . PRO A 1 208 ? -50.962 40.462 -65.901 1.00 52.57 208 PRO A C 1
ATOM 1628 O O . PRO A 1 208 ? -50.054 39.668 -66.148 1.00 56.40 208 PRO A O 1
ATOM 1632 N N . ARG A 1 209 ? -51.849 40.289 -64.926 1.00 55.69 209 ARG A N 1
ATOM 1633 C CA . ARG A 1 209 ? -51.866 39.096 -64.090 1.00 58.76 209 ARG A CA 1
ATOM 1634 C C . ARG A 1 209 ? -51.951 37.840 -64.950 1.00 59.35 209 ARG A C 1
ATOM 1635 O O . ARG A 1 209 ? -52.704 37.809 -65.923 1.00 57.83 209 ARG A O 1
ATOM 1643 N N . PRO A 1 210 ? -51.156 36.811 -64.609 1.00 59.87 210 PRO A N 1
ATOM 1644 C CA . PRO A 1 210 ? -51.218 35.525 -65.313 1.00 54.70 210 PRO A CA 1
ATOM 1645 C C . PRO A 1 210 ? -52.647 34.994 -65.387 1.00 58.53 210 PRO A C 1
ATOM 1646 O O . PRO A 1 210 ? -53.353 34.996 -64.380 1.00 59.96 210 PRO A O 1
ATOM 1650 N N . LYS A 1 211 ? -53.061 34.564 -66.576 1.00 62.33 211 LYS A N 1
ATOM 1651 C CA . LYS A 1 211 ? -54.440 34.156 -66.831 1.00 58.88 211 LYS A CA 1
ATOM 1652 C C . LYS A 1 211 ? -54.959 33.102 -65.856 1.00 59.99 211 LYS A C 1
ATOM 1653 O O . LYS A 1 211 ? -56.023 33.268 -65.257 1.00 63.07 211 LYS A O 1
ATOM 1659 N N . LEU A 1 212 ? -54.198 32.027 -65.692 1.00 54.36 212 LEU A N 1
ATOM 1660 C CA . LEU A 1 212 ? -54.674 30.859 -64.964 1.00 51.85 212 LEU A CA 1
ATOM 1661 C C . LEU A 1 212 ? -54.045 30.724 -63.577 1.00 52.85 212 LEU A C 1
ATOM 1662 O O . LEU A 1 212 ? -54.153 29.673 -62.947 1.00 54.78 212 LEU A O 1
ATOM 1667 N N . ILE A 1 213 ? -53.405 31.788 -63.099 1.00 49.91 213 ILE A N 1
ATOM 1668 C CA . ILE A 1 213 ? -52.603 31.715 -61.876 1.00 48.62 213 ILE A CA 1
ATOM 1669 C C . ILE A 1 213 ? -53.411 31.315 -60.636 1.00 58.90 213 ILE A C 1
ATOM 1670 O O . ILE A 1 213 ? -52.911 30.594 -59.774 1.00 56.50 213 ILE A O 1
ATOM 1675 N N . ASP A 1 214 ? -54.661 31.757 -60.552 1.00 56.68 214 ASP A N 1
ATOM 1676 C CA . ASP A 1 214 ? -55.480 31.463 -59.383 1.00 55.88 214 ASP A CA 1
ATOM 1677 C C . ASP A 1 214 ? -56.052 30.052 -59.458 1.00 57.09 214 ASP A C 1
ATOM 1678 O O . ASP A 1 214 ? -56.521 29.509 -58.458 1.00 58.84 214 ASP A O 1
ATOM 1683 N N . ALA A 1 215 ? -56.005 29.464 -60.649 1.00 59.76 215 ALA A N 1
ATOM 1684 C CA . ALA A 1 215 ? -56.505 28.112 -60.857 1.00 54.33 215 ALA A CA 1
ATOM 1685 C C . ALA A 1 215 ? -55.365 27.102 -60.930 1.00 58.06 215 ALA A C 1
ATOM 1686 O O . ALA A 1 215 ? -55.447 26.017 -60.354 1.00 55.85 215 ALA A O 1
ATOM 1688 N N . ALA A 1 216 ? -54.302 27.470 -61.639 1.00 62.31 216 ALA A N 1
ATOM 1689 C CA . ALA A 1 216 ? -53.188 26.559 -61.885 1.00 52.84 216 ALA A CA 1
ATOM 1690 C C . ALA A 1 216 ? -52.337 26.324 -60.642 1.00 47.91 216 ALA A C 1
ATOM 1691 O O . ALA A 1 216 ? -51.985 25.185 -60.337 1.00 42.37 216 ALA A O 1
ATOM 1693 N N . VAL A 1 217 ? -52.005 27.399 -59.932 1.00 43.79 217 VAL A N 1
ATOM 1694 C CA . VAL A 1 217 ? -51.132 27.305 -58.762 1.00 45.98 217 VAL A CA 1
ATOM 1695 C C . VAL A 1 217 ? -51.680 26.370 -57.669 1.00 44.01 217 VAL A C 1
ATOM 1696 O O . VAL A 1 217 ? -50.947 25.504 -57.196 1.00 47.70 217 VAL A O 1
ATOM 1700 N N . PRO A 1 218 ? -52.961 26.523 -57.270 1.00 42.32 218 PRO A N 1
ATOM 1701 C CA . PRO A 1 218 ? -53.443 25.575 -56.255 1.00 46.73 218 PRO A CA 1
ATOM 1702 C C . PRO A 1 218 ? -53.513 24.142 -56.776 1.00 46.25 218 PRO A C 1
ATOM 1703 O O . PRO A 1 218 ? -53.240 23.201 -56.031 1.00 47.43 218 PRO A O 1
ATOM 1707 N N . ALA A 1 219 ? -53.876 23.989 -58.045 1.00 46.48 219 ALA A N 1
ATOM 1708 C CA . ALA A 1 219 ? -53.974 22.672 -58.664 1.00 46.35 219 ALA A CA 1
ATOM 1709 C C . ALA A 1 219 ? -52.611 21.995 -58.739 1.00 50.38 219 ALA A C 1
ATOM 1710 O O . ALA A 1 219 ? -52.470 20.822 -58.395 1.00 51.69 219 ALA A O 1
ATOM 1712 N N . ASN A 1 220 ? -51.607 22.744 -59.184 1.00 41.90 220 ASN A N 1
ATOM 1713 C CA . ASN A 1 220 ? -50.259 22.209 -59.341 1.00 47.40 220 ASN A CA 1
ATOM 1714 C C . ASN A 1 220 ? -49.565 21.957 -58.004 1.00 45.27 220 ASN A C 1
ATOM 1715 O O . ASN A 1 220 ? -48.566 21.238 -57.944 1.00 43.85 220 ASN A O 1
ATOM 1720 N N . ARG A 1 221 ? -50.091 22.549 -56.935 1.00 43.82 221 ARG A N 1
ATOM 1721 C CA . ARG A 1 221 ? -49.620 22.239 -55.589 1.00 49.18 221 ARG A CA 1
ATOM 1722 C C . ARG A 1 221 ? -50.015 20.811 -55.233 1.00 42.22 221 ARG A C 1
ATOM 1723 O O . ARG A 1 221 ? -49.345 20.142 -54.446 1.00 51.03 221 ARG A O 1
ATOM 1731 N N . ALA A 1 222 ? -51.116 20.355 -55.824 1.00 46.70 222 ALA A N 1
ATOM 1732 C CA . ALA A 1 222 ? -51.597 18.994 -55.625 1.00 50.31 222 ALA A CA 1
ATOM 1733 C C . ALA A 1 222 ? -51.286 18.127 -56.841 1.00 52.86 222 ALA A C 1
ATOM 1734 O O . ALA A 1 222 ? -52.024 17.190 -57.149 1.00 55.13 222 ALA A O 1
ATOM 1736 N N . CYS A 1 223 ? -50.189 18.454 -57.522 1.00 55.30 223 CYS A N 1
ATOM 1737 C CA . CYS A 1 223 ? -49.758 17.752 -58.733 1.00 46.47 223 CYS A CA 1
ATOM 1738 C C . CYS A 1 223 ? -50.850 17.697 -59.800 1.00 42.95 223 CYS A C 1
ATOM 1739 O O . CYS A 1 223 ? -50.976 16.707 -60.519 1.00 42.76 223 CYS A O 1
ATOM 1742 N N . GLY A 1 224 ? -51.633 18.766 -59.904 1.00 44.88 224 GLY A N 1
ATOM 1743 C CA . GLY A 1 224 ? -52.670 18.849 -60.915 1.00 46.05 224 GLY A CA 1
ATOM 1744 C C . GLY A 1 224 ? -53.954 18.142 -60.525 1.00 57.04 224 GLY A C 1
ATOM 1745 O O . GLY A 1 224 ? -54.423 17.253 -61.237 1.00 58.45 224 GLY A O 1
ATOM 1746 N N . HIS A 1 225 ? -54.522 18.535 -59.389 1.00 62.06 225 HIS A N 1
ATOM 1747 C CA . HIS A 1 225 ? -55.790 17.977 -58.927 1.00 63.40 225 HIS A CA 1
ATOM 1748 C C . HIS A 1 225 ? -56.819 19.076 -58.687 1.00 65.45 225 HIS A C 1
ATOM 1749 O O . HIS A 1 225 ? -57.902 19.067 -59.274 1.00 65.15 225 HIS A O 1
ATOM 1756 N N . MET B 1 1 ? -22.030 20.905 -87.217 1.00 44.15 1 MET B N 1
ATOM 1757 C CA . MET B 1 1 ? -23.312 21.415 -87.692 1.00 37.27 1 MET B CA 1
ATOM 1758 C C . MET B 1 1 ? -24.062 22.168 -86.599 1.00 39.03 1 MET B C 1
ATOM 1759 O O . MET B 1 1 ? -24.258 21.655 -85.497 1.00 32.67 1 MET B O 1
ATOM 1764 N N . ILE B 1 2 ? -24.482 23.388 -86.913 1.00 35.59 2 ILE B N 1
ATOM 1765 C CA . ILE B 1 2 ? -25.302 24.174 -86.001 1.00 30.47 2 ILE B CA 1
ATOM 1766 C C . ILE B 1 2 ? -26.764 24.083 -86.419 1.00 32.58 2 ILE B C 1
ATOM 1767 O O . ILE B 1 2 ? -27.124 24.476 -87.527 1.00 37.31 2 ILE B O 1
ATOM 1772 N N . PHE B 1 3 ? -27.605 23.560 -85.532 1.00 28.19 3 PHE B N 1
ATOM 1773 C CA . PHE B 1 3 ? -29.002 23.317 -85.871 1.00 20.59 3 PHE B CA 1
ATOM 1774 C C . PHE B 1 3 ? -29.967 24.100 -84.984 1.00 22.48 3 PHE B C 1
ATOM 1775 O O . PHE B 1 3 ? -29.861 24.081 -83.757 1.00 23.28 3 PHE B O 1
ATOM 1783 N N . ARG B 1 4 ? -30.905 24.792 -85.622 1.00 18.32 4 ARG B N 1
ATOM 1784 C CA . ARG B 1 4 ? -31.941 25.538 -84.916 1.00 18.86 4 ARG B CA 1
ATOM 1785 C C . ARG B 1 4 ? -33.286 25.372 -85.614 1.00 23.73 4 ARG B C 1
ATOM 1786 O O . ARG B 1 4 ? -33.397 25.573 -86.823 1.00 23.82 4 ARG B O 1
ATOM 1794 N N . GLN B 1 5 ? -34.306 25.000 -84.848 1.00 25.98 5 GLN B N 1
ATOM 1795 C CA . GLN B 1 5 ? -35.652 24.852 -85.387 1.00 16.78 5 GLN B CA 1
ATOM 1796 C C . GLN B 1 5 ? -36.520 26.029 -84.956 1.00 17.33 5 GLN B C 1
ATOM 1797 O O . GLN B 1 5 ? -36.605 26.341 -83.770 1.00 23.72 5 GLN B O 1
ATOM 1803 N N . LEU B 1 6 ? -37.155 26.683 -85.922 1.00 20.94 6 LEU B N 1
ATOM 1804 C CA . LEU B 1 6 ? -37.993 27.841 -85.633 1.00 21.07 6 LEU B CA 1
ATOM 1805 C C . LEU B 1 6 ? -39.452 27.570 -85.981 1.00 27.92 6 LEU B C 1
ATOM 1806 O O . LEU B 1 6 ? -39.749 26.867 -86.945 1.00 26.65 6 LEU B O 1
ATOM 1811 N N . PHE B 1 7 ? -40.357 28.144 -85.196 1.00 24.97 7 PHE B N 1
ATOM 1812 C CA . PHE B 1 7 ? -41.784 27.890 -85.358 1.00 24.35 7 PHE B CA 1
ATOM 1813 C C . PHE B 1 7 ? -42.568 29.179 -85.581 1.00 25.44 7 PHE B C 1
ATOM 1814 O O . PHE B 1 7 ? -42.401 30.152 -84.847 1.00 23.81 7 PHE B O 1
ATOM 1822 N N . ASP B 1 8 ? -43.422 29.182 -86.599 1.00 23.53 8 ASP B N 1
ATOM 1823 C CA . ASP B 1 8 ? -44.290 30.323 -86.870 1.00 23.01 8 ASP B CA 1
ATOM 1824 C C . ASP B 1 8 ? -45.736 29.979 -86.530 1.00 27.82 8 ASP B C 1
ATOM 1825 O O . ASP B 1 8 ? -46.391 29.233 -87.255 1.00 28.93 8 ASP B O 1
ATOM 1830 N N . SER B 1 9 ? -46.223 30.534 -85.425 1.00 28.94 9 SER B N 1
ATOM 1831 C CA . SER B 1 9 ? -47.523 30.166 -84.867 1.00 33.15 9 SER B CA 1
ATOM 1832 C C . SER B 1 9 ? -48.701 30.404 -85.812 1.00 27.12 9 SER B C 1
ATOM 1833 O O . SER B 1 9 ? -49.662 29.634 -85.817 1.00 32.64 9 SER B O 1
ATOM 1836 N N . GLU B 1 10 ? -48.627 31.467 -86.606 1.00 22.76 10 GLU B N 1
ATOM 1837 C CA . GLU B 1 10 ? -49.728 31.842 -87.490 1.00 26.76 10 GLU B CA 1
ATOM 1838 C C . GLU B 1 10 ? -49.997 30.794 -88.568 1.00 29.71 10 GLU B C 1
ATOM 1839 O O . GLU B 1 10 ? -51.144 30.572 -88.955 1.00 33.52 10 GLU B O 1
ATOM 1841 N N . SER B 1 11 ? -48.938 30.151 -89.048 1.00 29.91 11 SER B N 1
ATOM 1842 C CA . SER B 1 11 ? -49.063 29.182 -90.131 1.00 28.40 11 SER B CA 1
ATOM 1843 C C . SER B 1 11 ? -48.616 27.785 -89.712 1.00 26.51 11 SER B C 1
ATOM 1844 O O . SER B 1 11 ? -48.671 26.848 -90.511 1.00 26.23 11 SER B O 1
ATOM 1847 N N . SER B 1 12 ? -48.176 27.658 -88.461 1.00 25.37 12 SER B N 1
ATOM 1848 C CA . SER B 1 12 ? -47.640 26.405 -87.925 1.00 23.14 12 SER B CA 1
ATOM 1849 C C . SER B 1 12 ? -46.483 25.876 -88.771 1.00 23.53 12 SER B C 1
ATOM 1850 O O . SER B 1 12 ? -46.285 24.667 -88.886 1.00 29.21 12 SER B O 1
ATOM 1853 N N . THR B 1 13 ? -45.717 26.795 -89.350 1.00 27.53 13 THR B N 1
ATOM 1854 C CA . THR B 1 13 ? -44.611 26.440 -90.230 1.00 23.81 13 THR B CA 1
ATOM 1855 C C . THR B 1 13 ? -43.304 26.288 -89.460 1.00 26.93 13 THR B C 1
ATOM 1856 O O . THR B 1 13 ? -42.983 27.106 -88.597 1.00 24.50 13 THR B O 1
ATOM 1860 N N . TYR B 1 14 ? -42.558 25.234 -89.774 1.00 24.12 14 TYR B N 1
ATOM 1861 C CA . TYR B 1 14 ? -41.232 25.038 -89.207 1.00 21.08 14 TYR B CA 1
ATOM 1862 C C . TYR B 1 14 ? -40.150 25.569 -90.142 1.00 20.80 14 TYR B C 1
ATOM 1863 O O . TYR B 1 14 ? -40.045 25.143 -91.292 1.00 22.88 14 TYR B O 1
ATOM 1872 N N . THR B 1 15 ? -39.355 26.510 -89.643 1.00 23.13 15 THR B N 1
ATOM 1873 C CA . THR B 1 15 ? -38.194 27.009 -90.370 1.00 20.74 15 THR B CA 1
ATOM 1874 C C . THR B 1 15 ? -36.940 26.370 -89.786 1.00 22.32 15 THR B C 1
ATOM 1875 O O . THR B 1 15 ? -36.819 26.235 -88.568 1.00 17.75 15 THR B O 1
ATOM 1879 N N . TYR B 1 16 ? -36.014 25.965 -90.648 1.00 18.23 16 TYR B N 1
ATOM 1880 C CA . TYR B 1 16 ? -34.810 25.287 -90.183 1.00 19.98 16 TYR B CA 1
ATOM 1881 C C . TYR B 1 16 ? -33.536 26.042 -90.541 1.00 27.02 16 TYR B C 1
ATOM 1882 O O . TYR B 1 16 ? -33.286 26.359 -91.703 1.00 23.28 16 TYR B O 1
ATOM 1891 N N . LEU B 1 17 ? -32.738 26.330 -89.519 1.00 28.04 17 LEU B N 1
ATOM 1892 C CA . LEU B 1 17 ? -31.456 26.994 -89.698 1.00 23.92 17 LEU B CA 1
ATOM 1893 C C . LEU B 1 17 ? -30.315 26.002 -89.515 1.00 27.11 17 LEU B C 1
ATOM 1894 O O . LEU B 1 17 ? -30.097 25.487 -88.419 1.00 32.99 17 LEU B O 1
ATOM 1899 N N . ILE B 1 18 ? -29.596 25.726 -90.597 1.00 26.60 18 ILE B N 1
ATOM 1900 C CA . ILE B 1 18 ? -28.445 24.836 -90.533 1.00 28.90 18 ILE B CA 1
ATOM 1901 C C . ILE B 1 18 ? -27.168 25.608 -90.847 1.00 38.19 18 ILE B C 1
ATOM 1902 O O . ILE B 1 18 ? -27.036 26.198 -91.920 1.00 28.83 18 ILE B O 1
ATOM 1907 N N . GLY B 1 19 ? -26.232 25.602 -89.904 1.00 34.52 19 GLY B N 1
ATOM 1908 C CA . GLY B 1 19 ? -24.983 26.320 -90.073 1.00 30.91 19 GLY B CA 1
ATOM 1909 C C . GLY B 1 19 ? -23.780 25.401 -90.160 1.00 28.55 19 GLY B C 1
ATOM 1910 O O . GLY B 1 19 ? -23.694 24.401 -89.448 1.00 27.89 19 GLY B O 1
ATOM 1911 N N . ASP B 1 20 ? -22.850 25.744 -91.045 1.00 33.54 20 ASP B N 1
ATOM 1912 C CA . ASP B 1 20 ? -21.609 24.994 -91.188 1.00 38.37 20 ASP B CA 1
ATOM 1913 C C . ASP B 1 20 ? -20.568 25.527 -90.211 1.00 32.00 20 ASP B C 1
ATOM 1914 O O . ASP B 1 20 ? -20.246 26.709 -90.229 1.00 30.61 20 ASP B O 1
ATOM 1919 N N . GLU B 1 21 ? -20.046 24.656 -89.355 1.00 28.77 21 GLU B N 1
ATOM 1920 C CA . GLU B 1 21 ? -19.086 25.081 -88.341 1.00 37.99 21 GLU B CA 1
ATOM 1921 C C . GLU B 1 21 ? -17.756 25.513 -88.954 1.00 40.08 21 GLU B C 1
ATOM 1922 O O . GLU B 1 21 ? -17.029 26.320 -88.374 1.00 44.03 21 GLU B O 1
ATOM 1928 N N . ALA B 1 22 ? -17.445 24.975 -90.128 1.00 41.61 22 ALA B N 1
ATOM 1929 C CA . ALA B 1 22 ? -16.194 25.293 -90.805 1.00 40.20 22 ALA B CA 1
ATOM 1930 C C . ALA B 1 22 ? -16.230 26.677 -91.446 1.00 34.32 22 ALA B C 1
ATOM 1931 O O . ALA B 1 22 ? -15.492 27.577 -91.046 1.00 32.69 22 ALA B O 1
ATOM 1933 N N . THR B 1 23 ? -17.097 26.840 -92.439 1.00 27.34 23 THR B N 1
ATOM 1934 C CA . THR B 1 23 ? -17.135 28.060 -93.239 1.00 27.52 23 THR B CA 1
ATOM 1935 C C . THR B 1 23 ? -18.063 29.125 -92.663 1.00 29.32 23 THR B C 1
ATOM 1936 O O . THR B 1 23 ? -18.130 30.240 -93.181 1.00 35.33 23 THR B O 1
ATOM 1940 N N . ARG B 1 24 ? -18.780 28.765 -91.601 1.00 32.28 24 ARG B N 1
ATOM 1941 C CA . ARG B 1 24 ? -19.774 29.634 -90.967 1.00 25.41 24 ARG B CA 1
ATOM 1942 C C . ARG B 1 24 ? -20.892 30.033 -91.931 1.00 29.39 24 ARG B C 1
ATOM 1943 O O . ARG B 1 24 ? -21.581 31.030 -91.716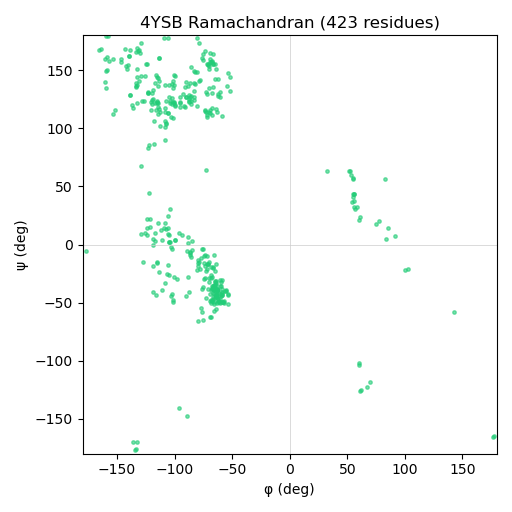 1.00 34.33 24 ARG B O 1
ATOM 1951 N N . GLN B 1 25 ? -21.075 29.246 -92.989 1.00 28.72 25 GLN B N 1
ATOM 1952 C CA . GLN B 1 25 ? -22.175 29.467 -93.922 1.00 32.08 25 GLN B CA 1
ATOM 1953 C C . GLN B 1 25 ? -23.456 28.852 -93.374 1.00 31.26 25 GLN B C 1
ATOM 1954 O O . GLN B 1 25 ? -23.441 27.748 -92.829 1.00 32.34 25 GLN B O 1
ATOM 1960 N N . ALA B 1 26 ? -24.565 29.569 -93.517 1.00 28.29 26 ALA B N 1
ATOM 1961 C CA . ALA B 1 26 ? -25.840 29.099 -92.991 1.00 29.09 26 ALA B CA 1
ATOM 1962 C C . ALA B 1 26 ? -26.912 29.046 -94.073 1.00 30.48 26 ALA B C 1
ATOM 1963 O O . ALA B 1 26 ? -26.841 29.763 -95.072 1.00 27.22 26 ALA B O 1
ATOM 1965 N N . VAL B 1 27 ? -27.905 28.188 -93.861 1.00 29.46 27 VAL B N 1
ATOM 1966 C CA . VAL B 1 27 ? -29.028 28.062 -94.781 1.00 24.35 27 VAL B CA 1
ATOM 1967 C C . VAL B 1 27 ? -30.346 28.056 -94.008 1.00 22.99 27 VAL B C 1
ATOM 1968 O O . VAL B 1 27 ? -30.449 27.453 -92.939 1.00 23.63 27 VAL B O 1
ATOM 1972 N N . LEU B 1 28 ? -31.343 28.755 -94.539 1.00 24.55 28 LEU B N 1
ATOM 1973 C CA . LEU B 1 28 ? -32.681 28.733 -93.967 1.00 22.01 28 LEU B CA 1
ATOM 1974 C C . LEU B 1 28 ? -33.621 27.924 -94.854 1.00 25.73 28 LEU B C 1
ATOM 1975 O O . LEU B 1 28 ? -33.769 28.217 -96.041 1.00 23.99 28 LEU B O 1
ATOM 1980 N N . ILE B 1 29 ? -34.249 26.903 -94.279 1.00 20.36 29 ILE B N 1
ATOM 1981 C CA . ILE B 1 29 ? -35.208 26.092 -95.021 1.00 23.58 29 ILE B CA 1
ATOM 1982 C C . ILE B 1 29 ? -36.640 26.496 -94.676 1.00 20.87 29 ILE B C 1
ATOM 1983 O O . ILE B 1 29 ? -37.039 26.470 -93.511 1.00 22.33 29 ILE B O 1
ATOM 1988 N N . ASP B 1 30 ? -37.398 26.868 -95.705 1.00 21.16 30 ASP B N 1
ATOM 1989 C CA . ASP B 1 30 ? -38.765 27.371 -95.561 1.00 21.14 30 ASP B CA 1
ATOM 1990 C C . ASP B 1 30 ? -38.886 28.527 -94.561 1.00 24.89 30 ASP B C 1
ATOM 1991 O O . ASP B 1 30 ? -39.569 28.397 -93.545 1.00 21.80 30 ASP B O 1
ATOM 1996 N N . PRO B 1 31 ? -38.234 29.667 -94.849 1.00 25.11 31 PRO B N 1
ATOM 1997 C CA . PRO B 1 31 ? -38.366 30.823 -93.957 1.00 25.24 31 PRO B CA 1
ATOM 1998 C C . PRO B 1 31 ? -39.653 31.606 -94.210 1.00 24.02 31 PRO B C 1
ATOM 1999 O O . PRO B 1 31 ? -40.131 31.662 -95.344 1.00 25.61 31 PRO B O 1
ATOM 2003 N N . VAL B 1 32 ? -40.202 32.206 -93.158 1.00 23.15 32 VAL B N 1
ATOM 2004 C CA . VAL B 1 32 ? -41.448 32.956 -93.264 1.00 28.68 32 VAL B CA 1
ATOM 2005 C C . VAL B 1 32 ? -41.180 34.459 -93.303 1.00 29.14 32 VAL B C 1
ATOM 2006 O O . VAL B 1 32 ? -40.382 34.975 -92.520 1.00 30.72 32 VAL B O 1
ATOM 2010 N N . LEU B 1 33 ? -41.851 35.147 -94.224 1.00 29.63 33 LEU B N 1
ATOM 2011 C CA . LEU B 1 33 ? -41.648 36.576 -94.458 1.00 30.09 33 LEU B CA 1
ATOM 2012 C C . LEU B 1 33 ? -41.827 37.427 -93.204 1.00 32.53 33 LEU B C 1
ATOM 2013 O O . LEU B 1 33 ? -41.087 38.385 -92.984 1.00 40.49 33 LEU B O 1
ATOM 2018 N N . GLU B 1 34 ? -42.809 37.075 -92.383 1.00 35.77 34 GLU B N 1
ATOM 2019 C CA . GLU B 1 34 ? -43.100 37.839 -91.176 1.00 36.75 34 GLU B CA 1
ATOM 2020 C C . GLU B 1 34 ? -42.053 37.599 -90.091 1.00 30.04 34 GLU B C 1
ATOM 2021 O O . GLU B 1 34 ? -42.035 38.288 -89.070 1.00 29.61 34 GLU B O 1
ATOM 2027 N N . GLN B 1 35 ? -41.180 36.623 -90.321 1.00 33.14 35 GLN B N 1
ATOM 2028 C CA . GLN B 1 35 ? -40.172 36.243 -89.337 1.00 29.56 35 GLN B CA 1
ATOM 2029 C C . GLN B 1 35 ? -38.753 36.535 -89.816 1.00 29.69 35 GLN B C 1
ATOM 2030 O O . GLN B 1 35 ? -37.790 35.988 -89.279 1.00 32.34 35 GLN B O 1
ATOM 2036 N N . VAL B 1 36 ? -38.630 37.394 -90.824 1.00 23.32 36 VAL B N 1
ATOM 2037 C CA . VAL B 1 36 ? -37.329 37.724 -91.405 1.00 27.38 36 VAL B CA 1
ATOM 2038 C C . VAL B 1 36 ? -36.358 38.275 -90.362 1.00 31.60 36 VAL B C 1
ATOM 2039 O O . VAL B 1 36 ? -35.213 37.828 -90.272 1.00 35.45 36 VAL B O 1
ATOM 2043 N N . ASP B 1 37 ? -36.824 39.235 -89.569 1.00 26.66 37 ASP B N 1
ATOM 2044 C CA . ASP B 1 37 ? -35.989 39.865 -88.550 1.00 29.82 37 ASP B CA 1
ATOM 2045 C C . ASP B 1 37 ? -35.537 38.868 -87.491 1.00 31.21 37 ASP B C 1
ATOM 2046 O O . ASP B 1 37 ? -34.394 38.910 -87.038 1.00 34.13 37 ASP B O 1
ATOM 2051 N N . ARG B 1 38 ? -36.440 37.977 -87.095 1.00 33.74 38 ARG B N 1
ATOM 2052 C CA . ARG B 1 38 ? -36.106 36.940 -86.126 1.00 28.11 38 ARG B CA 1
ATOM 2053 C C . ARG B 1 38 ? -35.018 36.025 -86.672 1.00 29.86 38 ARG B C 1
ATOM 2054 O O . ARG B 1 38 ? -34.028 35.747 -85.994 1.00 25.87 38 ARG B O 1
ATOM 2062 N N . ASP B 1 39 ? -35.211 35.570 -87.905 1.00 24.88 39 ASP B N 1
ATOM 2063 C CA . ASP B 1 39 ? -34.287 34.644 -88.549 1.00 28.92 39 ASP B CA 1
ATOM 2064 C C . ASP B 1 39 ? -32.890 35.239 -88.705 1.00 33.48 39 ASP B C 1
ATOM 2065 O O . ASP B 1 39 ? -31.894 34.603 -88.359 1.00 29.70 39 ASP B O 1
ATOM 2067 N N . LEU B 1 40 ? -32.823 36.460 -89.224 1.00 31.71 40 LEU B N 1
ATOM 2068 C CA . LEU B 1 40 ? -31.545 37.128 -89.446 1.00 31.59 40 LEU B CA 1
ATOM 2069 C C . LEU B 1 40 ? -30.823 37.424 -88.136 1.00 25.92 40 LEU B C 1
ATOM 2070 O O . LEU B 1 40 ? -29.595 37.363 -88.069 1.00 30.48 40 LEU B O 1
ATOM 2075 N N . GLN B 1 41 ? -31.587 37.743 -87.097 1.00 29.56 41 GLN B N 1
ATOM 2076 C CA . GLN B 1 41 ? -31.007 38.018 -85.788 1.00 27.55 41 GLN B CA 1
ATOM 2077 C C . GLN B 1 41 ? -30.385 36.751 -85.206 1.00 33.62 41 GLN B C 1
ATOM 2078 O O . GLN B 1 41 ? -29.354 36.807 -84.537 1.00 34.43 41 GLN B O 1
ATOM 2084 N N . MET B 1 42 ? -31.012 35.610 -85.473 1.00 29.67 42 MET B N 1
ATOM 2085 C CA . MET B 1 42 ? -30.503 34.328 -84.998 1.00 27.25 42 MET B CA 1
ATOM 2086 C C . MET B 1 42 ? -29.234 33.929 -85.741 1.00 25.20 42 MET B C 1
ATOM 2087 O O . MET B 1 42 ? -28.306 33.381 -85.148 1.00 29.92 42 MET B O 1
ATOM 2092 N N . VAL B 1 43 ? -29.202 34.205 -87.041 1.00 31.94 43 VAL B N 1
ATOM 2093 C CA . VAL B 1 43 ? -28.040 33.890 -87.864 1.00 30.80 43 VAL B CA 1
ATOM 2094 C C . VAL B 1 43 ? -26.820 34.684 -87.408 1.00 26.00 43 VAL B C 1
ATOM 2095 O O . VAL B 1 43 ? -25.722 34.139 -87.280 1.00 24.84 43 VAL B O 1
ATOM 2099 N N . ALA B 1 44 ? -27.025 35.972 -87.151 1.00 22.50 44 ALA B N 1
ATOM 2100 C CA . ALA B 1 44 ? -25.944 36.856 -86.734 1.00 23.17 44 ALA B CA 1
ATOM 2101 C C . ALA B 1 44 ? -25.410 36.489 -85.353 1.00 23.42 44 ALA B C 1
ATOM 2102 O O . ALA B 1 44 ? -24.199 36.408 -85.149 1.00 32.25 44 ALA B O 1
ATOM 2104 N N . GLU B 1 45 ? -26.321 36.268 -84.410 1.00 28.39 45 GLU B N 1
ATOM 2105 C CA . GLU B 1 45 ? -25.946 35.991 -83.027 1.00 30.65 45 GLU B CA 1
ATOM 2106 C C . GLU B 1 45 ? -25.312 34.611 -82.861 1.00 29.49 45 GLU B C 1
ATOM 2107 O O . GLU B 1 45 ? -24.665 34.341 -81.851 1.00 34.01 45 GLU B O 1
ATOM 2113 N N . LEU B 1 46 ? -25.500 33.742 -83.848 1.00 30.85 46 LEU B N 1
ATOM 2114 C CA . LEU B 1 46 ? -24.843 32.438 -83.844 1.00 22.61 46 LEU B CA 1
ATOM 2115 C C . LEU B 1 46 ? -23.529 32.499 -84.619 1.00 35.76 46 LEU B C 1
ATOM 2116 O O . LEU B 1 46 ? -22.892 31.472 -84.863 1.00 24.15 46 LEU B O 1
ATOM 2121 N N . ASP B 1 47 ? -23.136 33.715 -84.995 1.00 29.49 47 ASP B N 1
ATOM 2122 C CA . ASP B 1 47 ? -21.927 33.961 -85.779 1.00 28.91 47 ASP B CA 1
ATOM 2123 C C . ASP B 1 47 ? -21.923 33.146 -87.068 1.00 28.61 47 ASP B C 1
ATOM 2124 O O . ASP B 1 47 ? -21.012 32.358 -87.322 1.00 27.22 47 ASP B O 1
ATOM 2129 N N . LEU B 1 48 ? -22.960 33.343 -87.873 1.00 28.26 48 LEU B N 1
ATOM 2130 C CA . LEU B 1 48 ? -23.074 32.693 -89.171 1.00 28.97 48 LEU B CA 1
ATOM 2131 C C . LEU B 1 48 ? -23.431 33.718 -90.240 1.00 29.05 48 LEU B C 1
ATOM 2132 O O . LEU B 1 48 ? -23.812 34.846 -89.927 1.00 30.69 48 LEU B O 1
ATOM 2137 N N . THR B 1 49 ? -23.304 33.324 -91.501 1.00 29.76 49 THR B N 1
ATOM 2138 C CA . THR B 1 49 ? -23.709 34.179 -92.608 1.00 29.70 49 THR B CA 1
ATOM 2139 C C . THR B 1 49 ? -24.661 33.424 -93.526 1.00 31.10 49 THR B C 1
ATOM 2140 O O . THR B 1 49 ? -24.330 32.350 -94.029 1.00 33.58 49 THR B O 1
ATOM 2144 N N . LEU B 1 50 ? -25.847 33.986 -93.732 1.00 34.32 50 LEU B N 1
ATOM 2145 C CA . LEU B 1 50 ? -26.841 33.365 -94.596 1.00 30.09 50 LEU B CA 1
ATOM 2146 C C . LEU B 1 50 ? -26.396 33.419 -96.051 1.00 32.94 50 LEU B C 1
ATOM 2147 O O . LEU B 1 50 ? -26.300 34.496 -96.639 1.00 46.29 50 LEU B O 1
ATOM 2152 N N . THR B 1 51 ? -26.120 32.255 -96.628 1.00 30.91 51 THR B N 1
ATOM 2153 C CA . THR B 1 51 ? -25.683 32.180 -98.016 1.00 34.03 51 THR B CA 1
ATOM 2154 C C . THR B 1 51 ? -26.719 31.478 -98.888 1.00 36.42 51 THR B C 1
ATOM 2155 O O . THR B 1 51 ? -26.768 31.689 -100.099 1.00 37.27 51 THR B O 1
ATOM 2159 N N . HIS B 1 52 ? -27.549 30.648 -98.264 1.00 31.58 52 HIS B N 1
ATOM 2160 C CA . HIS B 1 52 ? -28.553 29.880 -98.993 1.00 25.77 52 HIS B CA 1
ATOM 2161 C C . HIS B 1 52 ? -29.931 29.944 -98.342 1.00 29.44 52 HIS B C 1
ATOM 2162 O O . HIS B 1 52 ? -30.054 30.102 -97.128 1.00 29.57 52 HIS B O 1
ATOM 2169 N N . VAL B 1 53 ? -30.966 29.823 -99.167 1.00 29.14 53 VAL B N 1
ATOM 2170 C CA . VAL B 1 53 ? -32.336 29.703 -98.685 1.00 26.86 53 VAL B CA 1
ATOM 2171 C C . VAL B 1 53 ? -33.058 28.614 -99.469 1.00 31.01 53 VAL B C 1
ATOM 2172 O O . VAL B 1 53 ? -33.217 28.719 -100.685 1.00 32.04 53 VAL B O 1
ATOM 2176 N N . PHE B 1 54 ? -33.484 27.564 -98.774 1.00 23.91 54 PHE B N 1
ATOM 2177 C CA . PHE B 1 54 ? -34.177 26.457 -99.425 1.00 19.31 54 PHE B CA 1
ATOM 2178 C C . PHE B 1 54 ? -35.686 26.582 -99.244 1.00 27.59 54 PHE B C 1
ATOM 2179 O O . PHE B 1 54 ? -36.162 27.041 -98.204 1.00 27.13 54 PHE B O 1
ATOM 2187 N N . ASP B 1 55 ? -36.434 26.175 -100.262 1.00 30.04 55 ASP B N 1
ATOM 2188 C CA . ASP B 1 55 ? -37.874 26.012 -100.125 1.00 25.15 55 ASP B CA 1
ATOM 2189 C C . ASP B 1 55 ? -38.277 24.630 -100.621 1.00 28.15 55 ASP B C 1
ATOM 2190 O O . ASP B 1 55 ? -37.996 24.262 -101.760 1.00 31.23 55 ASP B O 1
ATOM 2195 N N . THR B 1 56 ? -38.926 23.865 -99.751 1.00 23.90 56 THR B N 1
ATOM 2196 C CA . THR B 1 56 ? -39.343 22.510 -100.084 1.00 22.54 56 THR B CA 1
ATOM 2197 C C . THR B 1 56 ? -40.380 22.510 -101.203 1.00 23.91 56 THR B C 1
ATOM 2198 O O . THR B 1 56 ? -40.361 21.643 -102.078 1.00 30.13 56 THR B O 1
ATOM 2202 N N . HIS B 1 57 ? -41.277 23.490 -101.171 1.00 27.73 57 HIS B N 1
ATOM 2203 C CA . HIS B 1 57 ? -42.318 23.618 -102.185 1.00 28.45 57 HIS B CA 1
ATOM 2204 C C . HIS B 1 57 ? -42.950 25.004 -102.149 1.00 30.35 57 HIS B C 1
ATOM 2205 O O . HIS B 1 57 ? -42.722 25.773 -101.216 1.00 31.65 57 HIS B O 1
ATOM 2212 N N . VAL B 1 58 ? -43.742 25.317 -103.170 1.00 31.04 58 VAL B N 1
ATOM 2213 C CA . VAL B 1 58 ? -44.518 26.550 -103.174 1.00 28.96 58 VAL B CA 1
ATOM 2214 C C . VAL B 1 58 ? -45.609 26.457 -102.116 1.00 34.50 58 VAL B C 1
ATOM 2215 O O . VAL B 1 58 ? -46.504 25.616 -102.204 1.00 40.76 58 VAL B O 1
ATOM 2219 N N . HIS B 1 59 ? -45.526 27.324 -101.114 1.00 34.64 59 HIS B N 1
ATOM 2220 C CA . HIS B 1 59 ? -46.416 27.253 -99.962 1.00 34.16 59 HIS B CA 1
ATOM 2221 C C . HIS B 1 59 ? -47.759 27.925 -100.223 1.00 38.38 59 HIS B C 1
ATOM 2222 O O . HIS B 1 59 ? -47.849 28.888 -100.985 1.00 42.43 59 HIS B O 1
ATOM 2229 N N . ALA B 1 60 ? -48.802 27.406 -99.581 1.00 37.03 60 ALA B N 1
ATOM 2230 C CA . ALA B 1 60 ? -50.149 27.938 -99.740 1.00 46.02 60 ALA B CA 1
ATOM 2231 C C . ALA B 1 60 ? -50.718 28.384 -98.398 1.00 41.19 60 ALA B C 1
ATOM 2232 O O . ALA B 1 60 ? -51.921 28.607 -98.264 1.00 45.61 60 ALA B O 1
ATOM 2234 N N . ASP B 1 61 ? -49.841 28.513 -97.408 1.00 39.45 61 ASP B N 1
ATOM 2235 C CA . ASP B 1 61 ? -50.258 28.857 -96.055 1.00 45.87 61 ASP B CA 1
ATOM 2236 C C . ASP B 1 61 ? -49.487 30.058 -95.519 1.00 47.27 61 ASP B C 1
ATOM 2237 O O . ASP B 1 61 ? -49.874 30.660 -94.518 1.00 40.97 61 ASP B O 1
ATOM 2242 N N . HIS B 1 62 ? -48.392 30.397 -96.190 1.00 40.49 62 HIS B N 1
ATOM 2243 C CA . HIS B 1 62 ? -47.568 31.530 -95.787 1.00 42.30 62 HIS B CA 1
ATOM 2244 C C . HIS B 1 62 ? -46.745 32.044 -96.960 1.00 33.98 62 HIS B C 1
ATOM 2245 O O . HIS B 1 62 ? -46.507 31.319 -97.926 1.00 37.65 62 HIS B O 1
ATOM 2252 N N . ILE B 1 63 ? -46.315 33.297 -96.869 1.00 32.17 63 ILE B N 1
ATOM 2253 C CA . ILE B 1 63 ? -45.444 33.874 -97.882 1.00 35.64 63 ILE B CA 1
ATOM 2254 C C . ILE B 1 63 ? -43.990 33.567 -97.540 1.00 26.64 63 ILE B C 1
ATOM 2255 O O . ILE B 1 63 ? -43.548 33.807 -96.416 1.00 25.60 63 ILE B O 1
ATOM 2260 N N . THR B 1 64 ? -43.254 33.023 -98.505 1.00 25.76 64 THR B N 1
ATOM 2261 C CA . THR B 1 64 ? -41.847 32.700 -98.294 1.00 28.54 64 THR B CA 1
ATOM 2262 C C . THR B 1 64 ? -41.017 33.967 -98.107 1.00 36.09 64 THR B C 1
ATOM 2263 O O . THR B 1 64 ? -41.395 35.046 -98.568 1.00 36.92 64 THR B O 1
ATOM 2267 N N . ALA B 1 65 ? -39.887 33.829 -97.425 1.00 33.04 65 ALA B N 1
ATOM 2268 C CA . ALA B 1 65 ? -39.022 34.965 -97.143 1.00 29.23 65 ALA B CA 1
ATOM 2269 C C . ALA B 1 65 ? -37.785 34.948 -98.029 1.00 31.05 65 ALA B C 1
ATOM 2270 O O . ALA B 1 65 ? -36.923 35.818 -97.914 1.00 35.50 65 ALA B O 1
ATOM 2272 N N . SER B 1 66 ? -37.713 33.957 -98.913 1.00 25.31 66 SER B N 1
ATOM 2273 C CA . SER B 1 66 ? -36.546 33.749 -99.769 1.00 31.74 66 SER B CA 1
ATOM 2274 C C . SER B 1 66 ? -36.160 34.998 -100.557 1.00 30.65 66 SER B C 1
ATOM 2275 O O . SER B 1 66 ? -34.981 35.338 -100.655 1.00 34.44 66 SER B O 1
ATOM 2278 N N . GLY B 1 67 ? -37.156 35.677 -101.116 1.00 33.20 67 GLY B N 1
ATOM 2279 C CA . GLY B 1 67 ? -36.914 36.883 -101.885 1.00 37.47 67 GLY B CA 1
ATOM 2280 C C . GLY B 1 67 ? -36.420 38.029 -101.025 1.00 41.65 67 GLY B C 1
ATOM 2281 O O . GLY B 1 67 ? -35.434 38.685 -101.359 1.00 38.76 67 GLY B O 1
ATOM 2282 N N . ALA B 1 68 ? -37.107 38.268 -99.912 1.00 42.83 68 ALA B N 1
ATOM 2283 C CA . ALA B 1 68 ? -36.733 39.336 -98.991 1.00 32.78 68 ALA B CA 1
ATOM 2284 C C . ALA B 1 68 ? -35.351 39.090 -98.397 1.00 36.69 68 ALA B C 1
ATOM 2285 O O . ALA B 1 68 ? -34.570 40.023 -98.212 1.00 43.82 68 ALA B O 1
ATOM 2287 N N . LEU B 1 69 ? -35.057 37.828 -98.101 1.00 34.44 69 LEU B N 1
ATOM 2288 C CA . LEU B 1 69 ? -33.750 37.451 -97.576 1.00 37.15 69 LEU B CA 1
ATOM 2289 C C . LEU B 1 69 ? -32.667 37.648 -98.630 1.00 40.71 69 LEU B C 1
ATOM 2290 O O . LEU B 1 69 ? -31.551 38.055 -98.313 1.00 38.23 69 LEU B O 1
ATOM 2295 N N . ARG B 1 70 ? -33.001 37.360 -99.885 1.00 38.02 70 ARG B N 1
ATOM 2296 C CA . ARG B 1 70 ? -32.058 37.544 -100.982 1.00 36.03 70 ARG B CA 1
ATOM 2297 C C . ARG B 1 70 ? -31.718 39.022 -101.158 1.00 39.43 70 ARG B C 1
ATOM 2298 O O . ARG B 1 70 ? -30.609 39.368 -101.560 1.00 43.16 70 ARG B O 1
ATOM 2306 N N . GLU B 1 71 ? -32.677 39.890 -100.856 1.00 41.67 71 GLU B N 1
ATOM 2307 C CA . GLU B 1 71 ? -32.462 41.327 -100.966 1.00 40.33 71 GLU B CA 1
ATOM 2308 C C . GLU B 1 71 ? -31.442 41.816 -99.944 1.00 48.08 71 GLU B C 1
ATOM 2309 O O . GLU B 1 71 ? -30.627 42.690 -100.237 1.00 55.52 71 GLU B O 1
ATOM 2315 N N . ARG B 1 72 ? -31.488 41.242 -98.747 1.00 47.37 72 ARG B N 1
ATOM 2316 C CA . ARG B 1 72 ? -30.660 41.713 -97.643 1.00 41.58 72 ARG B CA 1
ATOM 2317 C C . ARG B 1 72 ? -29.254 41.120 -97.623 1.00 41.95 72 ARG B C 1
ATOM 2318 O O . ARG B 1 72 ? -28.273 41.843 -97.453 1.00 51.40 72 ARG B O 1
ATOM 2326 N N A THR B 1 73 ? -29.147 39.805 -97.780 0.22 41.24 73 THR B N 1
ATOM 2327 N N B THR B 1 73 ? -29.174 39.806 -97.806 0.78 41.28 73 THR B N 1
ATOM 2328 C CA A THR B 1 73 ? -27.851 39.150 -97.640 0.22 39.48 73 THR B CA 1
ATOM 2329 C CA B THR B 1 73 ? -27.928 39.071 -97.626 0.78 39.48 73 THR B CA 1
ATOM 2330 C C A THR B 1 73 ? -27.362 38.509 -98.935 0.22 37.99 73 THR B C 1
ATOM 2331 C C B THR B 1 73 ? -27.358 38.530 -98.933 0.78 37.93 73 THR B C 1
ATOM 2332 O O A THR B 1 73 ? -26.362 37.789 -98.932 0.22 39.60 73 THR B O 1
ATOM 2333 O O B THR B 1 73 ? -26.301 37.899 -98.937 0.78 39.67 73 THR B O 1
ATOM 2340 N N . GLN B 1 74 ? -28.067 38.778 -100.032 1.00 35.41 74 GLN B N 1
ATOM 2341 C CA . GLN B 1 74 ? -27.704 38.247 -101.351 1.00 35.54 74 GLN B CA 1
ATOM 2342 C C . GLN B 1 74 ? -27.593 36.725 -101.340 1.00 40.64 74 GLN B C 1
ATOM 2343 O O . GLN B 1 74 ? -26.758 36.148 -102.038 1.00 39.11 74 GLN B O 1
ATOM 2349 N N . ALA B 1 75 ? -28.441 36.084 -100.543 1.00 39.61 75 ALA B N 1
ATOM 2350 C CA . ALA B 1 75 ? -28.409 34.636 -100.395 1.00 38.68 75 ALA B CA 1
ATOM 2351 C C . ALA B 1 75 ? -28.880 33.941 -101.664 1.00 33.25 75 ALA B C 1
ATOM 2352 O O . ALA B 1 75 ? -29.687 34.484 -102.418 1.00 27.91 75 ALA B O 1
ATOM 2354 N N . THR B 1 76 ? -28.366 32.738 -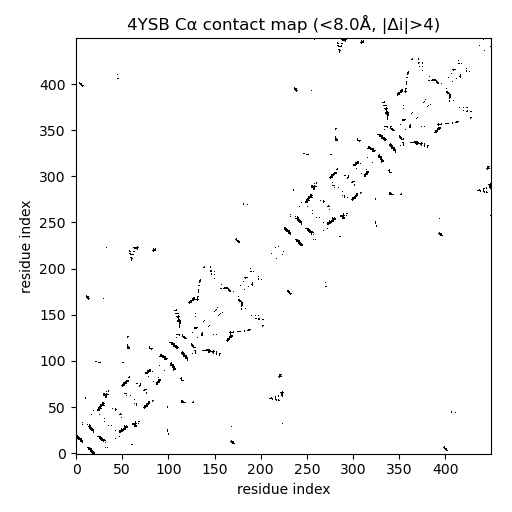101.892 1.00 31.41 76 THR B N 1
ATOM 2355 C CA . THR B 1 76 ? -28.775 31.934 -103.035 1.00 33.59 76 THR B CA 1
ATOM 2356 C C . THR B 1 76 ? -30.090 31.218 -102.748 1.00 35.69 76 THR B C 1
ATOM 2357 O O . THR B 1 76 ? -30.178 30.417 -101.819 1.00 34.05 76 THR B O 1
ATOM 2361 N N . VAL B 1 77 ? -31.112 31.511 -103.545 1.00 28.82 77 VAL B N 1
ATOM 2362 C CA . VAL B 1 77 ? -32.404 30.855 -103.389 1.00 27.07 77 VAL B CA 1
ATOM 2363 C C . VAL B 1 77 ? -32.434 29.533 -104.149 1.00 26.54 77 VAL B C 1
ATOM 2364 O O . VAL B 1 77 ? -32.188 29.493 -105.354 1.00 27.28 77 VAL B O 1
ATOM 2368 N N . VAL B 1 78 ? -32.730 28.451 -103.437 1.00 28.69 78 VAL B N 1
ATOM 2369 C CA . VAL B 1 78 ? -32.782 27.126 -104.040 1.00 27.34 78 VAL B CA 1
ATOM 2370 C C . VAL B 1 78 ? -34.205 26.581 -103.999 1.00 28.08 78 VAL B C 1
ATOM 2371 O O . VAL B 1 78 ? -34.890 26.705 -102.986 1.00 28.43 78 VAL B O 1
ATOM 2375 N N . GLY B 1 79 ? -34.648 25.984 -105.101 1.00 25.32 79 GLY B N 1
ATOM 2376 C CA . GLY B 1 79 ? -35.992 25.444 -105.184 1.00 29.00 79 GLY B CA 1
ATOM 2377 C C . GLY B 1 79 ? -36.110 24.377 -106.254 1.00 31.71 79 GLY B C 1
ATOM 2378 O O . GLY B 1 79 ? -35.135 24.066 -106.936 1.00 31.52 79 GLY B O 1
ATOM 2379 N N . SER B 1 80 ? -37.304 23.810 -106.399 1.00 28.10 80 SER B N 1
ATOM 2380 C CA . SER B 1 80 ? -37.542 22.775 -107.399 1.00 28.50 80 SER B CA 1
ATOM 2381 C C . SER B 1 80 ? -37.631 23.410 -108.774 1.00 35.27 80 SER B C 1
ATOM 2382 O O . SER B 1 80 ? -37.909 24.601 -108.904 1.00 31.95 80 SER B O 1
ATOM 2385 N N . VAL B 1 81 ? -37.399 22.596 -109.798 1.00 34.88 81 VAL B N 1
ATOM 2386 C CA . VAL B 1 81 ? -37.460 23.038 -111.186 1.00 38.65 81 VAL B CA 1
ATOM 2387 C C . VAL B 1 81 ? -38.879 23.407 -111.577 1.00 39.57 81 VAL B C 1
ATOM 2388 O O . VAL B 1 81 ? -39.110 24.119 -112.556 1.00 50.53 81 VAL B O 1
ATOM 2392 N N . ASN B 1 82 ? -39.833 22.905 -110.804 1.00 39.61 82 ASN B N 1
ATOM 2393 C CA . ASN B 1 82 ? -41.242 23.189 -111.034 1.00 38.29 82 ASN B CA 1
ATOM 2394 C C . ASN B 1 82 ? -41.732 24.285 -110.096 1.00 35.23 82 ASN B C 1
ATOM 2395 O O . ASN B 1 82 ? -42.916 24.644 -110.086 1.00 44.51 82 ASN B O 1
ATOM 2400 N N . GLY B 1 83 ? -40.798 24.823 -109.317 1.00 36.83 83 GLY B N 1
ATOM 2401 C CA . GLY B 1 83 ? -41.106 25.858 -108.345 1.00 36.86 83 GLY B CA 1
ATOM 2402 C C . GLY B 1 83 ? -41.004 27.266 -108.899 1.00 44.14 83 GLY B C 1
ATOM 2403 O O . GLY B 1 83 ? -41.289 27.508 -110.073 1.00 42.51 83 GLY B O 1
ATOM 2404 N N . ALA B 1 84 ? -40.603 28.199 -108.040 1.00 48.65 84 ALA B N 1
ATOM 2405 C CA . ALA B 1 84 ? -40.443 29.595 -108.437 1.00 42.08 84 ALA B CA 1
ATOM 2406 C C . ALA B 1 84 ? -39.378 29.735 -109.518 1.00 44.89 84 ALA B C 1
ATOM 2407 O O . ALA B 1 84 ? -38.292 29.162 -109.413 1.00 48.58 84 ALA B O 1
ATOM 2409 N N A SER B 1 85 ? -39.692 30.502 -110.556 0.50 50.90 85 SER B N 1
ATOM 2410 N N B SER B 1 85 ? -39.698 30.502 -110.556 0.50 50.90 85 SER B N 1
ATOM 2411 C CA A SER B 1 85 ? -38.777 30.682 -111.677 0.50 47.62 85 SER B CA 1
ATOM 2412 C CA B SER B 1 85 ? -38.790 30.698 -111.680 0.50 47.62 85 SER B CA 1
ATOM 2413 C C A SER B 1 85 ? -37.613 31.600 -111.314 0.50 47.04 85 SER B C 1
ATOM 2414 C C B SER B 1 85 ? -37.613 31.590 -111.303 0.50 47.04 85 SER B C 1
ATOM 2415 O O A SER B 1 85 ? -36.526 31.494 -111.882 0.50 43.99 85 SER B O 1
ATOM 2416 O O B SER B 1 85 ? -36.517 31.454 -111.848 0.50 43.99 85 SER B O 1
ATOM 2421 N N . CYS B 1 86 ? -37.846 32.498 -110.361 1.00 44.87 86 CYS B N 1
ATOM 2422 C CA . CYS B 1 86 ? -36.827 33.454 -109.943 1.00 46.80 86 CYS B CA 1
ATOM 2423 C C . CYS B 1 86 ? -35.841 32.865 -108.938 1.00 46.36 86 CYS B C 1
ATOM 2424 O O . CYS B 1 86 ? -34.953 33.563 -108.450 1.00 45.65 86 CYS B O 1
ATOM 2427 N N . ALA B 1 87 ? -35.999 31.583 -108.628 1.00 46.81 87 ALA B N 1
ATOM 2428 C CA . ALA B 1 87 ? -35.025 30.883 -107.802 1.00 38.63 87 ALA B CA 1
ATOM 2429 C C . ALA B 1 87 ? -33.706 30.771 -108.560 1.00 34.28 87 ALA B C 1
ATOM 2430 O O . ALA B 1 87 ? -33.691 30.442 -109.747 1.00 43.78 87 ALA B O 1
ATOM 2432 N N . ASN B 1 88 ? -32.602 31.050 -107.874 1.00 31.37 88 ASN B N 1
ATOM 2433 C CA . ASN B 1 88 ? -31.284 31.039 -108.503 1.00 28.89 88 ASN B CA 1
ATOM 2434 C C . ASN B 1 88 ? -30.838 29.634 -108.897 1.00 36.61 88 ASN B C 1
ATOM 2435 O O . ASN B 1 88 ? -30.367 29.413 -110.013 1.00 35.03 88 ASN B O 1
ATOM 2440 N N . VAL B 1 89 ? -30.981 28.690 -107.973 1.00 29.22 89 VAL B N 1
ATOM 2441 C CA . VAL B 1 89 ? -30.625 27.301 -108.240 1.00 29.31 89 VAL B CA 1
ATOM 2442 C C . VAL B 1 89 ? -31.860 26.408 -108.212 1.00 32.80 89 VAL B C 1
ATOM 2443 O O . VAL B 1 89 ? -32.473 26.212 -107.162 1.00 36.26 89 VAL B O 1
ATOM 2447 N N . GLN B 1 90 ? -32.225 25.875 -109.372 1.00 36.39 90 GLN B N 1
ATOM 2448 C CA . GLN B 1 90 ? -33.361 24.968 -109.470 1.00 36.47 90 GLN B CA 1
ATOM 2449 C C . GLN B 1 90 ? -32.875 23.528 -109.565 1.00 35.59 90 GLN B C 1
ATOM 2450 O O . GLN B 1 90 ? -32.132 23.174 -110.481 1.00 40.68 90 GLN B O 1
ATOM 2456 N N . VAL B 1 91 ? -33.298 22.702 -108.614 1.00 32.37 91 VAL B N 1
ATOM 2457 C CA . VAL B 1 91 ? -32.777 21.345 -108.493 1.00 30.43 91 VAL B CA 1
ATOM 2458 C C . VAL B 1 91 ? -33.820 20.266 -108.772 1.00 29.62 91 VAL B C 1
ATOM 2459 O O . VAL B 1 91 ? -35.026 20.513 -108.718 1.00 31.04 91 VAL B O 1
ATOM 2463 N N . ARG B 1 92 ? -33.333 19.066 -109.070 1.00 29.10 92 ARG B N 1
ATOM 2464 C CA . ARG B 1 92 ? -34.183 17.901 -109.277 1.00 35.89 92 ARG B CA 1
ATOM 2465 C C . ARG B 1 92 ? -33.611 16.717 -108.504 1.00 32.52 92 ARG B C 1
ATOM 2466 O O . ARG B 1 92 ? -32.618 16.860 -107.793 1.00 34.55 92 ARG B O 1
ATOM 2474 N N . HIS B 1 93 ? -34.233 15.551 -108.649 1.00 27.72 93 HIS B N 1
ATOM 2475 C CA . HIS B 1 93 ? -33.794 14.358 -107.931 1.00 27.48 93 HIS B CA 1
ATOM 2476 C C . HIS B 1 93 ? -32.378 13.953 -108.327 1.00 32.23 93 HIS B C 1
ATOM 2477 O O . HIS B 1 93 ? -32.065 13.832 -109.512 1.00 30.87 93 HIS B O 1
ATOM 2484 N N . GLY B 1 94 ? -31.526 13.745 -107.328 1.00 29.48 94 GLY B N 1
ATOM 2485 C CA . GLY B 1 94 ? -30.159 13.324 -107.566 1.00 27.75 94 GLY B CA 1
ATOM 2486 C C . GLY B 1 94 ? -29.153 14.450 -107.422 1.00 33.58 94 GLY B C 1
ATOM 2487 O O . GLY B 1 94 ? -27.964 14.206 -107.215 1.00 40.77 94 GLY B O 1
ATOM 2488 N N . ASP B 1 95 ? -29.630 15.686 -107.534 1.00 29.56 95 ASP B N 1
ATOM 2489 C CA . ASP B 1 95 ? -28.762 16.852 -107.416 1.00 27.82 95 ASP B CA 1
ATOM 2490 C C . ASP B 1 95 ? -28.248 17.035 -105.992 1.00 36.60 95 ASP B C 1
ATOM 2491 O O . ASP B 1 95 ? -28.771 16.443 -105.047 1.00 30.71 95 ASP B O 1
ATOM 2496 N N . GLU B 1 96 ? -27.215 17.858 -105.852 1.00 30.26 96 GLU B N 1
ATOM 2497 C CA . GLU B 1 96 ? -26.665 18.187 -104.544 1.00 30.47 96 GLU B CA 1
ATOM 2498 C C . GLU B 1 96 ? -26.503 19.693 -104.392 1.00 28.80 96 GLU B C 1
ATOM 2499 O O . GLU B 1 96 ? -26.122 20.384 -105.336 1.00 33.26 96 GLU B O 1
ATOM 2505 N N . VAL B 1 97 ? -26.802 20.200 -103.201 1.00 24.51 97 VAL B N 1
ATOM 2506 C CA . VAL B 1 97 ? -26.587 21.609 -102.902 1.00 26.52 97 VAL B CA 1
ATOM 2507 C C . VAL B 1 97 ? -25.607 21.751 -101.744 1.00 35.29 97 VAL B C 1
ATOM 2508 O O . VAL B 1 97 ? -25.851 21.247 -100.647 1.00 40.40 97 VAL B O 1
ATOM 2512 N N . ARG B 1 98 ? -24.496 22.435 -101.994 1.00 38.90 98 ARG B N 1
ATOM 2513 C CA . ARG B 1 98 ? -23.458 22.583 -100.983 1.00 32.46 98 ARG B CA 1
ATOM 2514 C C . ARG B 1 98 ? -23.533 23.926 -100.268 1.00 30.59 98 ARG B C 1
ATOM 2515 O O . ARG B 1 98 ? -23.430 24.984 -100.890 1.00 35.91 98 ARG B O 1
ATOM 2523 N N . VAL B 1 99 ? -23.727 23.868 -98.955 1.00 31.76 99 VAL B N 1
ATOM 2524 C CA . VAL B 1 99 ? -23.679 25.053 -98.110 1.00 31.27 99 VAL B CA 1
ATOM 2525 C C . VAL B 1 99 ? -22.404 25.001 -97.281 1.00 32.65 99 VAL B C 1
ATOM 2526 O O . VAL B 1 99 ? -22.390 24.456 -96.177 1.00 29.68 99 VAL B O 1
ATOM 2530 N N . GLY B 1 100 ? -21.329 25.564 -97.822 1.00 31.76 100 GLY B N 1
ATOM 2531 C CA . GLY B 1 100 ? -20.021 25.415 -97.216 1.00 26.23 100 GLY B CA 1
ATOM 2532 C C . GLY B 1 100 ? -19.563 23.978 -97.368 1.00 31.30 100 GLY B C 1
ATOM 2533 O O . GLY B 1 100 ? -19.416 23.483 -98.485 1.00 42.05 100 GLY B O 1
ATOM 2534 N N . GLN B 1 101 ? -19.351 23.300 -96.246 1.00 35.98 101 GLN B N 1
ATOM 2535 C CA . GLN B 1 101 ? -18.951 21.899 -96.275 1.00 40.35 101 GLN B CA 1
ATOM 2536 C C . GLN B 1 101 ? -20.147 20.983 -96.033 1.00 36.98 101 GLN B C 1
ATOM 2537 O O . GLN B 1 101 ? -20.003 19.764 -95.944 1.00 38.08 101 GLN B O 1
ATOM 2543 N N . LEU B 1 102 ? -21.328 21.584 -95.926 1.00 32.23 102 LEU B N 1
ATOM 2544 C CA . LEU B 1 102 ? -22.568 20.830 -95.797 1.00 33.80 102 LEU B CA 1
ATOM 2545 C C . LEU B 1 102 ? -23.059 20.393 -97.169 1.00 39.21 102 LEU B C 1
ATOM 2546 O O . LEU B 1 102 ? -23.198 21.215 -98.074 1.00 35.08 102 LEU B O 1
ATOM 2551 N N . VAL B 1 103 ? -23.317 19.100 -97.324 1.00 35.73 103 VAL B N 1
ATOM 2552 C CA . VAL B 1 103 ? -23.773 18.571 -98.602 1.00 33.84 103 VAL B CA 1
ATOM 2553 C C . VAL B 1 103 ? -25.208 18.064 -98.512 1.00 35.74 103 VAL B C 1
ATOM 2554 O O . VAL B 1 103 ? -25.463 16.976 -97.994 1.00 34.75 103 VAL B O 1
ATOM 2558 N N . PHE B 1 104 ? -26.141 18.866 -99.014 1.00 30.40 104 PHE B N 1
ATOM 2559 C CA . PHE B 1 104 ? -27.546 18.481 -99.052 1.00 29.78 104 PHE B CA 1
ATOM 2560 C C . PHE B 1 104 ? -27.868 17.698 -100.318 1.00 38.18 104 PHE B C 1
ATOM 2561 O O . PHE B 1 104 ? -27.638 18.177 -1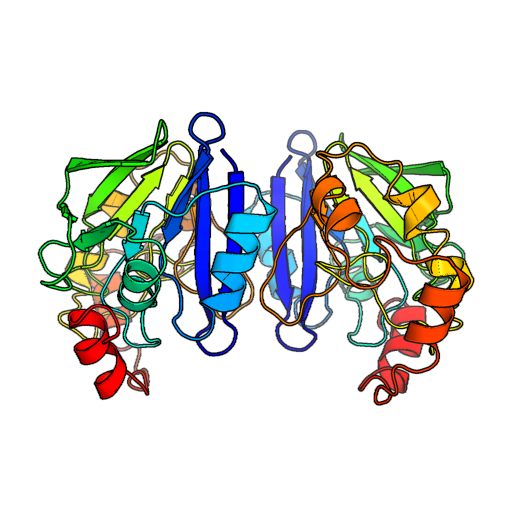01.428 1.00 39.49 104 PHE B O 1
ATOM 2569 N N . GLN B 1 105 ? -28.401 16.494 -100.150 1.00 35.73 105 GLN B N 1
ATOM 2570 C CA . GLN B 1 105 ? -28.857 15.707 -101.288 1.00 32.68 105 GLN B CA 1
ATOM 2571 C C . GLN B 1 105 ? -30.340 15.957 -101.539 1.00 31.09 105 GLN B C 1
ATOM 2572 O O . GLN B 1 105 ? -31.158 15.875 -100.623 1.00 31.62 105 GLN B O 1
ATOM 2578 N N . VAL B 1 106 ? -30.679 16.271 -102.784 1.00 37.31 106 VAL B N 1
ATOM 2579 C CA . VAL B 1 106 ? -32.054 16.598 -103.140 1.00 30.74 106 VAL B CA 1
ATOM 2580 C C . VAL B 1 106 ? -32.862 15.351 -103.481 1.00 31.69 106 VAL B C 1
ATOM 2581 O O . VAL B 1 106 ? -32.459 14.547 -104.321 1.00 28.34 106 VAL B O 1
ATOM 2585 N N . LEU B 1 107 ? -34.005 15.200 -102.821 1.00 28.65 107 LEU B N 1
ATOM 2586 C CA . LEU B 1 107 ? -34.909 14.090 -103.088 1.00 23.45 107 LEU B CA 1
ATOM 2587 C C . LEU B 1 107 ? -36.244 14.601 -103.613 1.00 29.35 107 LEU B C 1
ATOM 2588 O O . LEU B 1 107 ? -36.915 15.394 -102.952 1.00 27.51 107 LEU B O 1
ATOM 2593 N N . ALA B 1 108 ? -36.624 14.150 -104.803 1.00 24.13 108 ALA B N 1
ATOM 2594 C CA . ALA B 1 108 ? -37.910 14.520 -105.377 1.00 30.43 108 ALA B CA 1
ATOM 2595 C C . ALA B 1 108 ? -39.038 13.790 -104.660 1.00 21.43 108 ALA B C 1
ATOM 2596 O O . ALA B 1 108 ? -39.131 12.564 -104.722 1.00 21.55 108 ALA B O 1
ATOM 2598 N N . THR B 1 109 ? -39.886 14.544 -103.969 1.00 26.65 109 THR B N 1
ATOM 2599 C CA . THR B 1 109 ? -41.017 13.956 -103.256 1.00 29.69 109 THR B CA 1
ATOM 2600 C C . THR B 1 109 ? -42.331 14.677 -103.554 1.00 25.71 109 THR B C 1
ATOM 2601 O O . THR B 1 109 ? -42.825 15.431 -102.715 1.00 20.81 109 THR B O 1
ATOM 2605 N N A PRO B 1 110 ? -42.904 14.448 -104.746 0.50 29.49 110 PRO B N 1
ATOM 2606 N N B PRO B 1 110 ? -42.897 14.444 -104.752 0.50 28.62 110 PRO B N 1
ATOM 2607 C CA A PRO B 1 110 ? -44.175 15.090 -105.102 0.50 29.75 110 PRO B CA 1
ATOM 2608 C CA B PRO B 1 110 ? -44.172 15.046 -105.157 0.50 29.78 110 PRO B CA 1
ATOM 2609 C C A PRO B 1 110 ? -45.354 14.562 -104.288 0.50 29.90 110 PRO B C 1
ATOM 2610 C C B PRO B 1 110 ? -45.380 14.330 -104.553 0.50 29.53 110 PRO B C 1
ATOM 2611 O O A PRO B 1 110 ? -45.170 13.849 -103.298 0.50 33.59 110 PRO B O 1
ATOM 2612 O O B PRO B 1 110 ? -45.233 13.257 -103.968 0.50 26.02 110 PRO B O 1
ATOM 2619 N N . GLY B 1 111 ? -46.561 14.922 -104.708 1.00 27.35 111 GLY B N 1
ATOM 2620 C CA . GLY B 1 111 ? -47.767 14.397 -104.096 1.00 31.29 111 GLY B CA 1
ATOM 2621 C C . GLY B 1 111 ? -48.573 15.483 -103.415 1.00 29.87 111 GLY B C 1
ATOM 2622 O O . GLY B 1 111 ? -49.745 15.686 -103.725 1.00 30.61 111 GLY B O 1
ATOM 2623 N N . HIS B 1 112 ? -47.946 16.174 -102.470 1.00 31.37 112 HIS B N 1
ATOM 2624 C CA . HIS B 1 112 ? -48.548 17.356 -101.871 1.00 30.12 112 HIS B CA 1
ATOM 2625 C C . HIS B 1 112 ? -48.658 18.425 -102.950 1.00 28.08 112 HIS B C 1
ATOM 2626 O O . HIS B 1 112 ? -49.743 18.928 -103.242 1.00 29.15 112 HIS B O 1
ATOM 2633 N N . THR B 1 113 ? -47.513 18.763 -103.534 1.00 31.86 113 THR B N 1
ATOM 2634 C CA . THR B 1 113 ? -47.457 19.601 -104.723 1.00 29.16 113 THR B CA 1
ATOM 2635 C C . THR B 1 113 ? -46.560 18.906 -105.738 1.00 34.42 113 THR B C 1
ATOM 2636 O O . THR B 1 113 ? -45.822 17.986 -105.384 1.00 34.71 113 THR B O 1
ATOM 2640 N N . ASP B 1 114 ? -46.614 19.340 -106.992 1.00 34.75 114 ASP B N 1
ATOM 2641 C CA . ASP B 1 114 ? -45.799 18.724 -108.035 1.00 33.22 114 ASP B CA 1
ATOM 2642 C C . ASP B 1 114 ? -44.346 19.181 -107.952 1.00 34.23 114 ASP B C 1
ATOM 2643 O O . ASP B 1 114 ? -43.468 18.614 -108.604 1.00 38.98 114 ASP B O 1
ATOM 2648 N N . ASP B 1 115 ? -44.097 20.207 -107.144 1.00 34.67 115 ASP B N 1
ATOM 2649 C CA . ASP B 1 115 ? -42.754 20.752 -106.992 1.00 29.35 115 ASP B CA 1
ATOM 2650 C C . ASP B 1 115 ? -42.184 20.487 -105.602 1.00 33.86 115 ASP B C 1
ATOM 2651 O O . ASP B 1 115 ? -41.169 21.066 -105.218 1.00 33.16 115 ASP B O 1
ATOM 2656 N N . SER B 1 116 ? -42.840 19.616 -104.846 1.00 29.30 116 SER B N 1
ATOM 2657 C CA . SER B 1 116 ? -42.371 19.291 -103.505 1.00 28.11 116 SER B CA 1
ATOM 2658 C C . SER B 1 116 ? -41.111 18.435 -103.554 1.00 31.40 116 SER B C 1
ATOM 2659 O O . SER B 1 116 ? -41.056 17.429 -104.262 1.00 25.43 116 SER B O 1
ATOM 2662 N N . ILE B 1 117 ? -40.094 18.850 -102.806 1.00 26.25 117 ILE B N 1
ATOM 2663 C CA . ILE B 1 117 ? -38.852 18.093 -102.713 1.00 27.02 117 ILE B CA 1
ATOM 2664 C C . ILE B 1 117 ? -38.426 17.952 -101.258 1.00 26.84 117 ILE B C 1
ATOM 2665 O O . ILE B 1 117 ? -38.986 18.597 -100.373 1.00 23.49 117 ILE B O 1
ATOM 2670 N N . SER B 1 118 ? -37.437 17.098 -101.018 1.00 25.73 118 SER B N 1
ATOM 2671 C CA . SER B 1 118 ? -36.897 16.902 -99.678 1.00 20.05 118 SER B CA 1
ATOM 2672 C C . SER B 1 118 ? -35.377 17.034 -99.679 1.00 25.48 118 SER B C 1
ATOM 2673 O O . SER B 1 118 ? -34.712 16.652 -100.643 1.00 25.21 118 SER B O 1
ATOM 2676 N N . TYR B 1 119 ? -34.832 17.577 -98.596 1.00 24.67 119 TYR B N 1
ATOM 2677 C CA . TYR B 1 119 ? -33.390 17.766 -98.483 1.00 20.31 119 TYR B CA 1
ATOM 2678 C C . TYR B 1 119 ? -32.778 16.799 -97.476 1.00 22.81 119 TYR B C 1
ATOM 2679 O O . TYR B 1 119 ? -33.102 16.837 -96.288 1.00 21.74 119 TYR B O 1
ATOM 2688 N N . LEU B 1 120 ? -31.891 15.934 -97.956 1.00 26.37 120 LEU B N 1
ATOM 2689 C CA . LEU B 1 120 ? -31.232 14.960 -97.096 1.00 24.52 120 LEU B CA 1
ATOM 2690 C C . LEU B 1 120 ? -29.880 15.472 -96.614 1.00 27.00 120 LEU B C 1
ATOM 2691 O O . LEU B 1 120 ? -28.983 15.736 -97.414 1.00 28.91 120 LEU B O 1
ATOM 2696 N N . LEU B 1 121 ? -29.744 15.614 -95.299 1.00 25.17 121 LEU B N 1
ATOM 2697 C CA . LEU B 1 121 ? -28.482 16.025 -94.696 1.00 22.43 121 LEU B CA 1
ATOM 2698 C C . LEU B 1 121 ? -28.006 14.985 -93.686 1.00 31.36 121 LEU B C 1
ATOM 2699 O O . LEU B 1 121 ? -28.287 15.089 -92.490 1.00 29.68 121 LEU B O 1
ATOM 2704 N N . GLY B 1 122 ? -27.294 13.977 -94.180 1.00 34.78 122 GLY B N 1
ATOM 2705 C CA . GLY B 1 122 ? -26.748 12.933 -93.334 1.00 23.86 122 GLY B CA 1
ATOM 2706 C C . GLY B 1 122 ? -27.792 12.153 -92.558 1.00 28.89 122 GLY B C 1
ATOM 2707 O O . GLY B 1 122 ? -28.490 11.306 -93.114 1.00 41.21 122 GLY B O 1
ATOM 2708 N N . ASP B 1 123 ? -27.900 12.450 -91.267 1.00 31.78 123 ASP B N 1
ATOM 2709 C CA . ASP B 1 123 ? -28.764 11.694 -90.367 1.00 34.90 123 ASP B CA 1
ATOM 2710 C C . ASP B 1 123 ? -30.191 12.229 -90.322 1.00 34.49 123 ASP B C 1
ATOM 2711 O O . ASP B 1 123 ? -31.029 11.707 -89.586 1.00 34.67 123 ASP B O 1
ATOM 2716 N N . ARG B 1 124 ? -30.469 13.267 -91.102 1.00 27.79 124 ARG B N 1
ATOM 2717 C CA . ARG B 1 124 ? -31.785 13.894 -91.067 1.00 26.95 124 ARG B CA 1
ATOM 2718 C C . ARG B 1 124 ? -32.261 14.335 -92.447 1.00 28.44 124 ARG B C 1
ATOM 2719 O O . ARG B 1 124 ? -31.455 14.611 -93.336 1.00 24.41 124 ARG B O 1
ATOM 2727 N N . VAL B 1 125 ? -33.579 14.397 -92.613 1.00 20.48 125 VAL B N 1
ATOM 2728 C CA . VAL B 1 125 ? -34.179 14.817 -93.871 1.00 21.48 125 VAL B CA 1
ATOM 2729 C C . VAL B 1 125 ? -35.286 15.845 -93.624 1.00 18.38 125 VAL B C 1
ATOM 2730 O O . VAL B 1 125 ? -36.080 15.711 -92.692 1.00 22.43 125 VAL B O 1
ATOM 2734 N N . PHE B 1 126 ? -35.319 16.883 -94.453 1.00 17.51 126 PHE B N 1
ATOM 2735 C CA . PHE B 1 126 ? -36.345 17.913 -94.351 1.00 17.34 126 PHE B CA 1
ATOM 2736 C C . PHE B 1 126 ? -37.383 17.695 -95.446 1.00 21.89 126 PHE B C 1
ATOM 2737 O O . PHE B 1 126 ? -37.109 17.901 -96.628 1.00 24.13 126 PHE B O 1
ATOM 2745 N N . THR B 1 127 ? -38.578 17.279 -95.039 1.00 18.26 127 THR B N 1
ATOM 2746 C CA . THR B 1 127 ? -39.553 16.711 -95.965 1.00 20.35 127 THR B CA 1
ATOM 2747 C C . THR B 1 127 ? -40.681 17.652 -96.382 1.00 24.56 127 THR B C 1
ATOM 2748 O O . THR B 1 127 ? -41.518 17.287 -97.208 1.00 21.86 127 THR B O 1
ATOM 2752 N N . GLY B 1 128 ? -40.709 18.854 -95.817 1.00 21.66 128 GLY B N 1
ATOM 2753 C CA . GLY B 1 128 ? -41.774 19.795 -96.114 1.00 19.50 128 GLY B CA 1
ATOM 2754 C C . GLY B 1 128 ? -43.133 19.254 -95.705 1.00 24.75 128 GLY B C 1
ATOM 2755 O O . GLY B 1 128 ? -43.329 18.860 -94.556 1.00 23.87 128 GLY B O 1
ATOM 2756 N N . ASP B 1 129 ? -44.070 19.223 -96.649 1.00 22.43 129 ASP B N 1
ATOM 2757 C CA . ASP B 1 129 ? -45.412 18.711 -96.375 1.00 21.95 129 ASP B CA 1
ATOM 2758 C C . ASP B 1 129 ? -45.646 17.332 -96.986 1.00 23.22 129 ASP B C 1
ATOM 2759 O O . ASP B 1 129 ? -46.770 16.833 -96.989 1.00 31.12 129 ASP B O 1
ATOM 2764 N N . ALA B 1 130 ? -44.588 16.719 -97.505 1.00 24.67 130 ALA B N 1
ATOM 2765 C CA . ALA B 1 130 ? -44.685 15.363 -98.033 1.00 21.14 130 ALA B CA 1
ATOM 2766 C C . ALA B 1 130 ? -44.929 14.386 -96.888 1.00 26.64 130 ALA B C 1
ATOM 2767 O O . ALA B 1 130 ? -45.960 13.714 -96.837 1.00 30.17 130 ALA B O 1
ATOM 2769 N N . LEU B 1 131 ? -43.974 14.319 -95.967 1.00 23.88 131 LEU B N 1
ATOM 2770 C CA . LEU B 1 131 ? -44.109 13.483 -94.781 1.00 22.33 131 LEU B CA 1
ATOM 2771 C C . LEU B 1 131 ? -44.157 14.341 -93.520 1.00 21.72 131 LEU B C 1
ATOM 2772 O O . LEU B 1 131 ? -43.241 15.120 -93.251 1.00 21.67 131 LEU B O 1
ATOM 2777 N N . LEU B 1 132 ? -45.233 14.196 -92.755 1.00 19.45 132 LEU B N 1
ATOM 2778 C CA . LEU B 1 132 ? -45.398 14.933 -91.507 1.00 23.38 132 LEU B CA 1
ATOM 2779 C C . LEU B 1 132 ? -45.270 13.998 -90.313 1.00 22.06 132 LEU B C 1
ATOM 2780 O O . LEU B 1 132 ? -45.105 12.790 -90.479 1.00 20.77 132 LEU B O 1
ATOM 2785 N N . VAL B 1 133 ? -45.347 14.558 -89.110 1.00 25.42 133 VAL B N 1
ATOM 2786 C CA . VAL B 1 133 ? -45.367 13.741 -87.905 1.00 26.60 133 VAL B CA 1
ATOM 2787 C C . VAL B 1 133 ? -46.709 13.027 -87.799 1.00 28.56 133 VAL B C 1
ATOM 2788 O O . VAL B 1 133 ? -47.737 13.661 -87.556 1.00 30.04 133 VAL B O 1
ATOM 2792 N N . ARG B 1 134 ? -46.685 11.710 -87.993 1.00 25.19 134 ARG B N 1
ATOM 2793 C CA . ARG B 1 134 ? -47.891 10.885 -87.979 1.00 26.69 134 ARG B CA 1
ATOM 2794 C C . ARG B 1 134 ? -48.926 11.393 -88.979 1.00 25.81 134 ARG B C 1
ATOM 2795 O O . ARG B 1 134 ? -50.115 11.470 -88.666 1.00 31.11 134 ARG B O 1
ATOM 2803 N N . GLY B 1 135 ? -48.470 11.743 -90.178 1.00 24.44 135 GLY B N 1
ATOM 2804 C CA . GLY B 1 135 ? -49.369 12.233 -91.207 1.00 28.29 135 GLY B CA 1
ATOM 2805 C C . GLY B 1 135 ? -48.682 12.665 -92.488 1.00 30.13 135 GLY B C 1
ATOM 2806 O O . GLY B 1 135 ? -47.512 12.359 -92.718 1.00 26.28 135 GLY B O 1
ATOM 2807 N N . ASN B 1 136 ? -49.427 13.382 -93.324 1.00 24.34 136 ASN B N 1
ATOM 2808 C CA . ASN B 1 136 ? -48.922 13.868 -94.601 1.00 25.96 136 ASN B CA 1
ATOM 2809 C C . ASN B 1 136 ? -49.767 15.027 -95.119 1.00 25.99 136 ASN B C 1
ATOM 2810 O O . ASN B 1 136 ? -50.912 15.201 -94.704 1.00 31.48 136 ASN B O 1
ATOM 2815 N N . GLY B 1 137 ? -49.201 15.816 -96.027 1.00 26.02 137 GLY B N 1
ATOM 2816 C CA . GLY B 1 137 ? -49.910 16.954 -96.585 1.00 24.55 137 GLY B CA 1
ATOM 2817 C C . GLY B 1 137 ? -51.089 16.545 -97.446 1.00 27.89 137 GLY B C 1
ATOM 2818 O O . GLY B 1 137 ? -51.143 15.422 -97.949 1.00 27.78 137 GLY B O 1
ATOM 2819 N N . ARG B 1 138 ? -52.039 17.461 -97.611 1.00 29.13 138 ARG B N 1
ATOM 2820 C CA . ARG B 1 138 ? -53.207 17.218 -98.450 1.00 31.69 138 ARG B CA 1
ATOM 2821 C C . ARG B 1 138 ? -52.817 17.186 -99.926 1.00 27.60 138 ARG B C 1
ATOM 2822 O O . ARG B 1 138 ? -51.832 17.805 -100.327 1.00 32.48 138 ARG B O 1
ATOM 2830 N N . THR B 1 139 ? -53.591 16.465 -100.730 1.00 34.79 139 THR B N 1
ATOM 2831 C CA . THR B 1 139 ? -53.243 16.251 -102.132 1.00 37.79 139 THR B CA 1
ATOM 2832 C C . THR B 1 139 ? -54.316 16.743 -103.097 1.00 33.37 139 THR B C 1
ATOM 2833 O O . THR B 1 139 ? -54.371 16.302 -104.244 1.00 38.37 139 THR B O 1
ATOM 2837 N N . ASP B 1 140 ? -55.161 17.660 -102.638 1.00 35.21 140 ASP B N 1
ATOM 2838 C CA . ASP B 1 140 ? -56.289 18.116 -103.446 1.00 40.13 140 ASP B CA 1
ATOM 2839 C C . ASP B 1 140 ? -56.107 19.530 -103.998 1.00 43.50 140 ASP B C 1
ATOM 2840 O O . ASP B 1 140 ? -57.059 20.132 -104.494 1.00 48.62 140 ASP B O 1
ATOM 2845 N N . PHE B 1 141 ? -54.888 20.055 -103.921 1.00 45.23 141 PHE B N 1
ATOM 2846 C CA . PHE B 1 141 ? -54.606 21.390 -104.441 1.00 39.26 141 PHE B CA 1
ATOM 2847 C C . PHE B 1 141 ? -53.228 21.479 -105.083 1.00 41.10 141 PHE B C 1
ATOM 2848 O O . PHE B 1 141 ? -52.401 20.582 -104.917 1.00 50.08 141 PHE B O 1
ATOM 2856 N N . GLN B 1 142 ? -52.996 22.590 -105.786 1.00 42.33 142 GLN B N 1
ATOM 2857 C CA . GLN B 1 142 ? -51.767 22.871 -106.542 1.00 37.63 142 GLN B CA 1
ATOM 2858 C C . GLN B 1 142 ? -51.100 21.628 -107.130 1.00 44.15 142 GLN B C 1
ATOM 2859 O O . GLN B 1 142 ? -49.974 21.281 -106.768 1.00 44.05 142 GLN B O 1
ATOM 2865 N N . ASN B 1 143 ? -51.819 20.970 -108.037 1.00 47.25 143 ASN B N 1
ATOM 2866 C CA . ASN B 1 143 ? -51.330 19.795 -108.753 1.00 44.75 143 ASN B CA 1
ATOM 2867 C C . ASN B 1 143 ? -50.929 18.648 -107.832 1.00 41.24 143 ASN B C 1
ATOM 2868 O O . ASN B 1 143 ? -50.011 17.886 -108.138 1.00 39.22 143 ASN B O 1
ATOM 2873 N N . GLY B 1 144 ? -51.622 18.528 -106.706 1.00 37.93 144 GLY B N 1
ATOM 2874 C CA . GLY B 1 144 ? -51.386 17.431 -105.789 1.00 33.11 144 GLY B CA 1
ATOM 2875 C C . GLY B 1 144 ? -51.881 16.120 -106.369 1.00 37.27 144 GLY B C 1
ATOM 2876 O O . GLY B 1 144 ? -52.783 16.106 -107.206 1.00 33.18 144 GLY B O 1
ATOM 2877 N N . ASN B 1 145 ? -51.288 15.016 -105.926 1.00 42.48 145 ASN B N 1
ATOM 2878 C CA . ASN B 1 145 ? -51.675 13.698 -106.411 1.00 29.97 145 ASN B CA 1
ATOM 2879 C C . ASN B 1 145 ? -51.376 12.614 -105.380 1.00 27.57 145 ASN B C 1
ATOM 2880 O O . ASN B 1 145 ? -50.215 12.330 -105.083 1.00 23.94 145 ASN B O 1
ATOM 2885 N N . ALA B 1 146 ? -52.436 12.016 -104.841 1.00 28.71 146 ALA B N 1
ATOM 2886 C CA . ALA B 1 146 ? -52.324 11.014 -103.783 1.00 30.57 146 ALA B CA 1
ATOM 2887 C C . ALA B 1 146 ? -51.478 9.819 -104.213 1.00 32.11 146 ALA B C 1
ATOM 2888 O O . ALA B 1 146 ? -50.715 9.271 -103.416 1.00 32.90 146 ALA B O 1
ATOM 2890 N N . SER B 1 147 ? -51.621 9.420 -105.472 1.00 31.20 147 SER B N 1
ATOM 2891 C CA . SER B 1 147 ? -50.851 8.306 -106.014 1.00 33.49 147 SER B CA 1
ATOM 2892 C C . SER B 1 147 ? -49.358 8.617 -105.994 1.00 31.41 147 SER B C 1
ATOM 2893 O O . SER B 1 147 ? -48.545 7.773 -105.613 1.00 33.09 147 SER B O 1
ATOM 2896 N N . GLN B 1 148 ? -49.006 9.832 -106.403 1.00 26.20 148 GLN B N 1
ATOM 2897 C CA . GLN B 1 148 ? -47.616 10.276 -106.390 1.00 25.06 148 GLN B CA 1
ATOM 2898 C C . GLN B 1 148 ? -47.061 10.350 -104.972 1.00 32.42 148 GLN B C 1
ATOM 2899 O O . GLN B 1 148 ? -45.930 9.931 -104.721 1.00 27.30 148 GLN B O 1
ATOM 2905 N N . LEU B 1 149 ? -47.859 10.884 -104.051 1.00 24.94 149 LEU B N 1
ATOM 2906 C CA . LEU B 1 149 ? -47.431 11.037 -102.663 1.00 30.89 149 LEU B CA 1
ATOM 2907 C C . LEU B 1 149 ? -47.143 9.688 -102.021 1.00 31.17 149 LEU B C 1
ATOM 2908 O O . LEU B 1 149 ? -46.194 9.553 -101.251 1.00 30.65 149 LEU B O 1
ATOM 2913 N N . TYR B 1 150 ? -47.965 8.694 -102.342 1.00 30.49 150 TYR B N 1
ATOM 2914 C CA . TYR B 1 150 ? -47.766 7.349 -101.818 1.00 30.86 150 TYR B CA 1
ATOM 2915 C C . TYR B 1 150 ? -46.416 6.803 -102.257 1.00 31.37 150 TYR B C 1
ATOM 2916 O O . TYR B 1 150 ? -45.720 6.141 -101.486 1.00 34.90 150 TYR B O 1
ATOM 2925 N N A ASP B 1 151 ? -46.050 7.082 -103.503 0.49 31.56 151 ASP B N 1
ATOM 2926 N N B ASP B 1 151 ? -46.051 7.093 -103.501 0.51 31.54 151 ASP B N 1
ATOM 2927 C CA A ASP B 1 151 ? -44.770 6.639 -104.039 0.49 36.10 151 ASP B CA 1
ATOM 2928 C CA B ASP B 1 151 ? -44.780 6.647 -104.054 0.51 36.10 151 ASP B CA 1
ATOM 2929 C C A ASP B 1 151 ? -43.613 7.394 -103.393 0.49 35.14 151 ASP B C 1
ATOM 2930 C C B ASP B 1 151 ? -43.614 7.397 -103.414 0.51 35.14 151 ASP B C 1
ATOM 2931 O O A ASP B 1 151 ? -42.559 6.820 -103.123 0.49 33.13 151 ASP B O 1
ATOM 2932 O O B ASP B 1 151 ? -42.556 6.821 -103.166 0.51 33.17 151 ASP B O 1
ATOM 2941 N N . SER B 1 152 ? -43.819 8.683 -103.144 1.00 32.66 152 SER B N 1
ATOM 2942 C CA . SER B 1 152 ? -42.787 9.519 -102.540 1.00 30.84 152 SER B CA 1
ATOM 2943 C C . SER B 1 152 ? -42.486 9.090 -101.109 1.00 30.92 152 SER B C 1
ATOM 2944 O O . SER B 1 152 ? -41.348 9.181 -100.649 1.00 31.27 152 SER B O 1
ATOM 2947 N N . LEU B 1 153 ? -43.512 8.620 -100.409 1.00 31.55 153 LEU B N 1
ATOM 2948 C CA . LEU B 1 153 ? -43.355 8.182 -99.029 1.00 30.99 153 LEU B CA 1
ATOM 2949 C C . LEU B 1 153 ? -42.703 6.806 -98.957 1.00 32.33 153 LEU B C 1
ATOM 2950 O O . LEU B 1 153 ? -41.684 6.626 -98.291 1.00 31.92 153 LEU B O 1
ATOM 2955 N N . THR B 1 154 ? -43.291 5.842 -99.659 1.00 27.93 154 THR B N 1
ATOM 2956 C CA . THR B 1 154 ? -42.876 4.447 -99.559 1.00 31.81 154 THR B CA 1
ATOM 2957 C C . THR B 1 154 ? -41.577 4.130 -100.302 1.00 30.70 154 THR B C 1
ATOM 2958 O O . THR B 1 154 ? -40.762 3.343 -99.820 1.00 32.30 154 THR B O 1
ATOM 2962 N N . ARG B 1 155 ? -41.381 4.736 -101.469 1.00 32.47 155 ARG B N 1
ATOM 2963 C CA . ARG B 1 155 ? -40.246 4.379 -102.318 1.00 32.36 155 ARG B CA 1
ATOM 2964 C C . ARG B 1 155 ? -39.053 5.324 -102.163 1.00 38.50 155 ARG B C 1
ATOM 2965 O O . ARG B 1 155 ? -37.906 4.917 -102.343 1.00 42.93 155 ARG B O 1
ATOM 2973 N N . VAL B 1 156 ? -39.318 6.584 -101.831 1.00 29.90 156 VAL B N 1
ATOM 2974 C CA . VAL B 1 156 ? -38.251 7.577 -101.757 1.00 26.07 156 VAL B CA 1
ATOM 2975 C C . VAL B 1 156 ? -37.808 7.852 -100.322 1.00 26.08 156 VAL B C 1
ATOM 2976 O O . VAL B 1 156 ? -36.613 7.858 -100.025 1.00 31.17 156 VAL B O 1
ATOM 2980 N N . LEU B 1 157 ? -38.772 8.071 -99.433 1.00 23.96 157 LEU B N 1
ATOM 2981 C CA . LEU B 1 157 ? -38.462 8.452 -98.058 1.00 23.47 157 LEU B CA 1
ATOM 2982 C C . LEU B 1 157 ? -38.297 7.256 -97.121 1.00 28.85 157 LEU B C 1
ATOM 2983 O O . LEU B 1 157 ? -37.366 7.221 -96.317 1.00 28.26 157 LEU B O 1
ATOM 2988 N N . PHE B 1 158 ? -39.193 6.279 -97.221 1.00 29.70 158 PHE B N 1
ATOM 2989 C CA . PHE B 1 158 ? -39.166 5.134 -96.311 1.00 31.53 158 PHE B CA 1
ATOM 2990 C C . PHE B 1 158 ? -38.004 4.182 -96.588 1.00 34.30 158 PHE B C 1
ATOM 2991 O O . PHE B 1 158 ? -37.734 3.280 -95.796 1.00 37.98 158 PHE B O 1
ATOM 2999 N N . THR B 1 159 ? -37.317 4.382 -97.709 1.00 35.08 159 THR B N 1
ATOM 3000 C CA . THR B 1 159 ? -36.157 3.563 -98.042 1.00 32.10 159 THR B CA 1
ATOM 3001 C C . THR B 1 159 ? -34.887 4.134 -97.418 1.00 33.35 159 THR B C 1
ATOM 3002 O O . THR B 1 159 ? -33.828 3.507 -97.457 1.00 33.06 159 THR B O 1
ATOM 3006 N N . LEU B 1 160 ? -35.001 5.331 -96.852 1.00 30.62 160 LEU B N 1
ATOM 3007 C CA . LEU B 1 160 ? -33.913 5.926 -96.087 1.00 28.79 160 LEU B CA 1
ATOM 3008 C C . LEU B 1 160 ? -33.704 5.112 -94.813 1.00 26.35 160 LEU B C 1
ATOM 3009 O O . LEU B 1 160 ? -34.617 4.408 -94.380 1.00 26.46 160 LEU B O 1
ATOM 3014 N N . PRO B 1 161 ? -32.499 5.187 -94.221 1.00 24.32 161 PRO B N 1
ATOM 3015 C CA . PRO B 1 161 ? -32.217 4.460 -92.975 1.00 28.50 161 PRO B CA 1
ATOM 3016 C C . PRO B 1 161 ? -33.253 4.727 -91.882 1.00 29.17 161 PRO B C 1
ATOM 3017 O O . PRO B 1 161 ? -33.772 5.838 -91.786 1.00 31.00 161 PRO B O 1
ATOM 3021 N N . ASP B 1 162 ? -33.553 3.707 -91.083 1.00 31.27 162 ASP B N 1
ATOM 3022 C CA . ASP B 1 162 ? -34.562 3.807 -90.032 1.00 33.37 162 ASP B CA 1
ATOM 3023 C C . ASP B 1 162 ? -34.282 4.934 -89.044 1.00 30.20 162 ASP B C 1
ATOM 3024 O O . ASP B 1 162 ? -35.198 5.640 -88.621 1.00 33.52 162 ASP B O 1
ATOM 3029 N N . GLU B 1 163 ? -33.013 5.102 -88.687 1.00 31.25 163 GLU B N 1
ATOM 3030 C CA . GLU B 1 163 ? -32.623 6.064 -87.661 1.00 26.06 163 GLU B CA 1
ATOM 3031 C C . GLU B 1 163 ? -32.661 7.508 -88.158 1.00 30.58 163 GLU B C 1
ATOM 3032 O O . GLU B 1 163 ? -32.420 8.437 -87.388 1.00 35.35 163 GLU B O 1
ATOM 3034 N N . THR B 1 164 ? -32.962 7.693 -89.439 1.00 27.77 164 THR B N 1
ATOM 3035 C CA . THR B 1 164 ? -33.005 9.027 -90.029 1.00 27.88 164 THR B CA 1
ATOM 3036 C C . THR B 1 164 ? -34.081 9.892 -89.382 1.00 23.55 164 THR B C 1
ATOM 3037 O O . THR B 1 164 ? -35.240 9.489 -89.288 1.00 22.45 164 THR B O 1
ATOM 3041 N N . LEU B 1 165 ? -33.687 11.078 -88.932 1.00 19.80 165 LEU B N 1
ATOM 3042 C CA . LEU B 1 165 ? -34.626 12.023 -88.344 1.00 20.34 165 LEU B CA 1
ATOM 3043 C C . LEU B 1 165 ? -35.431 12.730 -89.425 1.00 27.74 165 LEU B C 1
ATOM 3044 O O . LEU B 1 165 ? -34.903 13.066 -90.485 1.00 28.03 165 LEU B O 1
ATOM 3049 N N . VAL B 1 166 ? -36.712 12.954 -89.151 1.00 23.54 166 VAL B N 1
ATOM 3050 C CA . VAL B 1 166 ? -37.586 13.625 -90.103 1.00 20.81 166 VAL B CA 1
ATOM 3051 C C . VAL B 1 166 ? -38.090 14.951 -89.549 1.00 21.03 166 VAL B C 1
ATOM 3052 O O . VAL B 1 166 ? -38.809 14.986 -88.550 1.00 22.68 166 VAL B O 1
ATOM 3056 N N . TYR B 1 167 ? -37.704 16.041 -90.205 1.00 15.45 167 TYR B N 1
ATOM 3057 C CA . TYR B 1 167 ? -38.125 17.374 -89.795 1.00 16.42 167 TYR B CA 1
ATOM 3058 C C . TYR B 1 167 ? -39.151 17.942 -90.772 1.00 20.51 167 TYR B C 1
ATOM 3059 O O . TYR B 1 167 ? -38.800 18.373 -91.871 1.00 25.17 167 TYR B O 1
ATOM 3068 N N . PRO B 1 168 ? -40.431 17.942 -90.368 1.00 19.91 168 PRO B N 1
ATOM 3069 C CA . PRO B 1 168 ? -41.550 18.330 -91.232 1.00 17.19 168 PRO B CA 1
ATOM 3070 C C . PRO B 1 168 ? -41.660 19.838 -91.429 1.00 23.09 168 PRO B C 1
ATOM 3071 O O . PRO B 1 168 ? -41.114 20.608 -90.639 1.00 21.03 168 PRO B O 1
ATOM 3075 N N . GLY B 1 169 ? -42.368 20.247 -92.476 1.00 17.50 169 GLY B N 1
ATOM 3076 C CA . GLY B 1 169 ? -42.580 21.654 -92.755 1.00 14.33 169 GLY B CA 1
ATOM 3077 C C . GLY B 1 169 ? -43.654 22.252 -91.869 1.00 24.05 169 GLY B C 1
ATOM 3078 O O . GLY B 1 169 ? -43.709 23.467 -91.679 1.00 22.27 169 GLY B O 1
ATOM 3079 N N . HIS B 1 170 ? -44.513 21.393 -91.326 1.00 22.70 170 HIS B N 1
ATOM 3080 C CA . HIS B 1 170 ? -45.599 21.837 -90.459 1.00 20.20 170 HIS B CA 1
ATOM 3081 C C . HIS B 1 170 ? -45.916 20.826 -89.365 1.00 20.60 170 HIS B C 1
ATOM 3082 O O . HIS B 1 170 ? -45.616 19.639 -89.493 1.00 25.09 170 HIS B O 1
ATOM 3089 N N . ASP B 1 171 ? -46.526 21.315 -88.290 1.00 23.01 171 ASP B N 1
ATOM 3090 C CA . ASP B 1 171 ? -47.160 20.459 -87.295 1.00 25.52 171 ASP B CA 1
ATOM 3091 C C . ASP B 1 171 ? -48.166 21.287 -86.511 1.00 26.48 171 ASP B C 1
ATOM 3092 O O . ASP B 1 171 ? -47.876 22.412 -86.106 1.00 19.43 171 ASP B O 1
ATOM 3097 N N . TYR B 1 172 ? -49.352 20.727 -86.303 1.00 28.66 172 TYR B N 1
ATOM 3098 C CA . TYR B 1 172 ? -50.435 21.464 -85.670 1.00 31.24 172 TYR B CA 1
ATOM 3099 C C . TYR B 1 172 ? -50.759 20.920 -84.283 1.00 30.21 172 TYR B C 1
ATOM 3100 O O . TYR B 1 172 ? -51.689 21.390 -83.629 1.00 36.63 172 TYR B O 1
ATOM 3109 N N . LYS B 1 173 ? -49.988 19.935 -83.833 1.00 25.36 173 LYS B N 1
ATOM 3110 C CA . LYS B 1 173 ? -50.230 19.325 -82.529 1.00 28.79 173 LYS B CA 1
ATOM 3111 C C . LYS B 1 173 ? -49.004 19.374 -81.618 1.00 24.20 173 LYS B C 1
ATOM 3112 O O . LYS B 1 173 ? -48.950 18.681 -80.602 1.00 25.40 173 LYS B O 1
ATOM 3118 N N . GLY B 1 174 ? -48.022 20.191 -81.986 1.00 24.24 174 GLY B N 1
ATOM 3119 C CA . GLY B 1 174 ? -46.893 20.462 -81.114 1.00 22.97 174 GLY B CA 1
ATOM 3120 C C . GLY B 1 174 ? -45.738 19.478 -81.170 1.00 25.11 174 GLY B C 1
ATOM 3121 O O . GLY B 1 174 ? -44.875 19.487 -80.291 1.00 25.50 174 GLY B O 1
ATOM 3122 N N . ARG B 1 175 ? -45.716 18.629 -82.191 1.00 21.20 175 ARG B N 1
ATOM 3123 C CA . ARG B 1 175 ? -44.595 17.714 -82.385 1.00 23.43 175 ARG B CA 1
ATOM 3124 C C . ARG B 1 175 ? -43.535 18.382 -83.252 1.00 24.56 175 ARG B C 1
ATOM 3125 O O . ARG B 1 175 ? -43.858 19.072 -84.219 1.00 24.44 175 ARG B O 1
ATOM 3133 N N . THR B 1 176 ? -42.270 18.176 -82.903 1.00 20.96 176 THR B N 1
ATOM 3134 C CA . THR B 1 176 ? -41.174 18.878 -83.563 1.00 20.70 176 THR B CA 1
ATOM 3135 C C . THR B 1 176 ? -40.394 17.992 -84.529 1.00 20.39 176 THR B C 1
ATOM 3136 O O . THR B 1 176 ? -39.801 18.486 -85.488 1.00 24.84 176 THR B O 1
ATOM 3140 N N . VAL B 1 177 ? -40.395 16.687 -84.278 1.00 19.86 177 VAL B N 1
ATOM 3141 C CA . VAL B 1 177 ? -39.609 15.764 -85.087 1.00 18.81 177 VAL B CA 1
ATOM 3142 C C . VAL B 1 177 ? -40.114 14.326 -84.963 1.00 19.95 177 VAL B C 1
ATOM 3143 O O . VAL B 1 177 ? -40.660 13.932 -83.932 1.00 24.14 177 VAL B O 1
ATOM 3147 N N . THR B 1 178 ? -39.953 13.560 -86.036 1.00 19.54 178 THR B N 1
ATOM 3148 C CA . THR B 1 178 ? -40.190 12.124 -86.012 1.00 23.63 178 THR B CA 1
ATOM 3149 C C . THR B 1 178 ? -39.009 11.427 -86.676 1.00 27.23 178 THR B C 1
ATOM 3150 O O . THR B 1 178 ? -37.986 12.055 -86.950 1.00 30.39 178 THR B O 1
ATOM 3154 N N . SER B 1 179 ? -39.144 10.131 -86.931 1.00 24.67 179 SER B N 1
ATOM 3155 C CA . SER B 1 179 ? -38.103 9.395 -87.638 1.00 24.39 179 SER B CA 1
ATOM 3156 C C . SER B 1 179 ? -38.721 8.412 -88.627 1.00 23.78 179 SER B C 1
ATOM 3157 O O . SER B 1 179 ? -39.906 8.092 -88.539 1.00 25.65 179 SER B O 1
ATOM 3160 N N . ILE B 1 180 ? -37.909 7.948 -89.572 1.00 22.24 180 ILE B N 1
ATOM 3161 C CA . ILE B 1 180 ? -38.365 7.024 -90.605 1.00 27.32 180 ILE B CA 1
ATOM 3162 C C . ILE B 1 180 ? -38.932 5.743 -90.000 1.00 29.38 180 ILE B C 1
ATOM 3163 O O . ILE B 1 180 ? -39.983 5.259 -90.424 1.00 27.32 180 ILE B O 1
ATOM 3168 N N . ALA B 1 181 ? -38.237 5.209 -89.000 1.00 27.96 181 ALA B N 1
ATOM 3169 C CA . ALA B 1 181 ? -38.679 4.001 -88.313 1.00 29.53 181 ALA B CA 1
ATOM 3170 C C . ALA B 1 181 ? -40.061 4.193 -87.695 1.00 34.27 181 ALA B C 1
ATOM 3171 O O . ALA B 1 181 ? -40.920 3.321 -87.800 1.00 39.26 181 ALA B O 1
ATOM 3173 N N . GLU B 1 182 ? -40.268 5.342 -87.058 1.00 31.07 182 GLU B N 1
ATOM 3174 C CA . GLU B 1 182 ? -41.552 5.664 -86.443 1.00 30.56 182 GLU B CA 1
ATOM 3175 C C . GLU B 1 182 ? -42.683 5.688 -87.464 1.00 27.03 182 GLU B C 1
ATOM 3176 O O . GLU B 1 182 ? -43.751 5.119 -87.236 1.00 31.25 182 GLU B O 1
ATOM 3182 N N . GLU B 1 183 ? -42.441 6.349 -88.591 1.00 26.01 183 GLU B N 1
ATOM 3183 C CA . GLU B 1 183 ? -43.476 6.544 -89.601 1.00 28.57 183 GLU B CA 1
ATOM 3184 C C . GLU B 1 183 ? -43.763 5.271 -90.391 1.00 32.50 183 GLU B C 1
ATOM 3185 O O . GLU B 1 183 ? -44.882 5.063 -90.853 1.00 31.10 183 GLU B O 1
ATOM 3191 N N . LYS B 1 184 ? -42.755 4.419 -90.544 1.00 28.47 184 LYS B N 1
ATOM 3192 C CA . LYS B 1 184 ? -42.944 3.148 -91.234 1.00 30.80 184 LYS B CA 1
ATOM 3193 C C . LYS B 1 184 ? -43.825 2.210 -90.414 1.00 32.56 184 LYS B C 1
ATOM 3194 O O . LYS B 1 184 ? -44.394 1.255 -90.944 1.00 40.14 184 LYS B O 1
ATOM 3200 N N . ARG B 1 185 ? -43.938 2.494 -89.121 1.00 35.73 185 ARG B N 1
ATOM 3201 C CA . ARG B 1 185 ? -44.688 1.636 -88.212 1.00 34.35 185 ARG B CA 1
ATOM 3202 C C . ARG B 1 185 ? -46.002 2.262 -87.750 1.00 30.86 185 ARG B C 1
ATOM 3203 O O . ARG B 1 185 ? -46.981 1.553 -87.516 1.00 40.57 185 ARG B O 1
ATOM 3211 N N . HIS B 1 186 ? -46.028 3.585 -87.616 1.00 34.70 186 HIS B N 1
ATOM 3212 C CA . HIS B 1 186 ? -47.149 4.240 -86.945 1.00 27.12 186 HIS B CA 1
ATOM 3213 C C . HIS B 1 186 ? -47.842 5.348 -87.741 1.00 28.38 186 HIS B C 1
ATOM 3214 O O . HIS B 1 186 ? -48.673 6.068 -87.190 1.00 30.77 186 HIS B O 1
ATOM 3221 N N . ASN B 1 187 ? -47.516 5.493 -89.022 1.00 36.94 187 ASN B N 1
ATOM 3222 C CA . ASN B 1 187 ? -48.222 6.462 -89.859 1.00 35.71 187 ASN B CA 1
ATOM 3223 C C . ASN B 1 187 ? -49.625 5.957 -90.179 1.00 36.36 187 ASN B C 1
ATOM 3224 O O . ASN B 1 187 ? -49.783 4.941 -90.854 1.00 37.89 187 ASN B O 1
ATOM 3229 N N . PRO B 1 188 ? -50.650 6.675 -89.698 1.00 33.02 188 PRO B N 1
ATOM 3230 C CA . PRO B 1 188 ? -52.049 6.233 -89.764 1.00 32.10 188 PRO B CA 1
ATOM 3231 C C . PRO B 1 188 ? -52.624 6.134 -91.179 1.00 34.97 188 PRO B C 1
ATOM 3232 O O . PRO B 1 188 ? -53.727 5.611 -91.338 1.00 43.23 188 PRO B O 1
ATOM 3236 N N . ARG B 1 189 ? -51.900 6.617 -92.183 1.00 28.00 189 ARG B N 1
ATOM 3237 C CA . ARG B 1 189 ? -52.422 6.616 -93.547 1.00 34.83 189 ARG B CA 1
ATOM 3238 C C . ARG B 1 189 ? -51.631 5.724 -94.503 1.00 32.54 189 ARG B C 1
ATOM 3239 O O . ARG B 1 189 ? -52.105 5.410 -95.594 1.00 36.86 189 ARG B O 1
ATOM 3247 N N . VAL B 1 190 ? -50.430 5.319 -94.101 1.00 35.51 190 VAL B N 1
ATOM 3248 C CA . VAL B 1 190 ? -49.560 4.551 -94.988 1.00 39.75 190 VAL B CA 1
ATOM 3249 C C . VAL B 1 190 ? -49.231 3.168 -94.427 1.00 41.32 190 VAL B C 1
ATOM 3250 O O . VAL B 1 190 ? -49.206 2.181 -95.164 1.00 42.86 190 VAL B O 1
ATOM 3254 N N . ALA B 1 191 ? -48.980 3.100 -93.122 1.00 42.22 191 ALA B N 1
ATOM 3255 C CA . ALA B 1 191 ? -48.633 1.839 -92.474 1.00 40.41 191 ALA B CA 1
ATOM 3256 C C . ALA B 1 191 ? -49.787 0.846 -92.553 1.00 39.03 191 ALA B C 1
ATOM 3257 O O . ALA B 1 191 ? -50.862 1.082 -92.001 1.00 45.43 191 ALA B O 1
ATOM 3259 N N . GLY B 1 192 ? -49.559 -0.265 -93.246 1.00 36.47 192 GLY B N 1
ATOM 3260 C CA . GLY B 1 192 ? -50.584 -1.278 -93.420 1.00 38.07 192 GLY B CA 1
ATOM 3261 C C . GLY B 1 192 ? -51.641 -0.851 -94.416 1.00 43.79 192 GLY B C 1
ATOM 3262 O O . GLY B 1 192 ? -52.737 -1.412 -94.457 1.00 50.37 192 GLY B O 1
ATOM 3263 N N . LYS B 1 193 ? -51.306 0.150 -95.222 1.00 41.14 193 LYS B N 1
ATOM 3264 C CA . LYS B 1 193 ? -52.225 0.675 -96.223 1.00 39.79 193 LYS B CA 1
ATOM 3265 C C . LYS B 1 193 ? -51.653 0.504 -97.624 1.00 37.22 193 LYS B C 1
ATOM 3266 O O . LYS B 1 193 ? -50.490 0.825 -97.872 1.00 41.85 193 LYS B O 1
ATOM 3272 N N . SER B 1 194 ? -52.471 -0.001 -98.540 1.00 35.12 194 SER B N 1
ATOM 3273 C CA . SER B 1 194 ? -52.054 -0.140 -99.928 1.00 35.29 194 SER B CA 1
ATOM 3274 C C . SER B 1 194 ? -52.152 1.203 -100.640 1.00 36.26 194 SER B C 1
ATOM 3275 O O . SER B 1 194 ? -52.646 2.178 -100.073 1.00 34.70 194 SER B O 1
ATOM 3278 N N . ARG B 1 195 ? -51.677 1.250 -101.880 1.00 38.17 195 ARG B N 1
ATOM 3279 C CA . ARG B 1 195 ? -51.761 2.460 -102.689 1.00 30.03 195 ARG B CA 1
ATOM 3280 C C . ARG B 1 195 ? -53.210 2.904 -102.848 1.00 32.00 195 ARG B C 1
ATOM 3281 O O . ARG B 1 195 ? -53.538 4.068 -102.625 1.00 41.99 195 ARG B O 1
ATOM 3289 N N . GLU B 1 196 ? -54.072 1.964 -103.223 1.00 38.25 196 GLU B N 1
ATOM 3290 C CA . GLU B 1 196 ? -55.489 2.246 -103.422 1.00 37.23 196 GLU B CA 1
ATOM 3291 C C . GLU B 1 196 ? -56.159 2.687 -102.125 1.00 31.66 196 GLU B C 1
ATOM 3292 O O . GLU B 1 196 ? -57.008 3.578 -102.127 1.00 32.84 196 GLU B O 1
ATOM 3294 N N . GLU B 1 197 ? -55.775 2.055 -101.020 1.00 34.17 197 GLU B N 1
ATOM 3295 C CA . GLU B 1 197 ? -56.302 2.414 -99.708 1.00 37.29 197 GLU B CA 1
ATOM 3296 C C . GLU B 1 197 ? -55.915 3.842 -99.341 1.00 41.89 197 GLU B C 1
ATOM 3297 O O . GLU B 1 197 ? -56.745 4.615 -98.862 1.00 40.42 197 GLU B O 1
ATOM 3303 N N . PHE B 1 198 ? -54.652 4.185 -99.578 1.00 36.03 198 PHE B N 1
ATOM 3304 C CA . PHE B 1 198 ? -54.148 5.520 -99.277 1.00 39.26 198 PHE B CA 1
ATOM 3305 C C . PHE B 1 198 ? -54.814 6.586 -100.139 1.00 37.59 198 PHE B C 1
ATOM 3306 O O . PHE B 1 198 ? -55.113 7.681 -99.664 1.00 36.40 198 PHE B O 1
ATOM 3314 N N . ILE B 1 199 ? -55.038 6.260 -101.408 1.00 31.91 199 ILE B N 1
ATOM 3315 C CA . ILE B 1 199 ? -55.656 7.196 -102.340 1.00 35.45 199 ILE B CA 1
ATOM 3316 C C . ILE B 1 199 ? -57.078 7.541 -101.911 1.00 38.12 199 ILE B C 1
ATOM 3317 O O . ILE B 1 199 ? -57.434 8.716 -101.819 1.00 40.48 199 ILE B O 1
ATOM 3322 N N . HIS B 1 200 ? -57.878 6.515 -101.633 1.00 42.82 200 HIS B N 1
ATOM 3323 C CA . HIS B 1 200 ? -59.278 6.708 -101.260 1.00 48.63 200 HIS B CA 1
ATOM 3324 C C . HIS B 1 200 ? -59.430 7.548 -99.993 1.00 38.56 200 HIS B C 1
ATOM 3325 O O . HIS B 1 200 ? -60.406 8.281 -99.842 1.00 43.02 200 HIS B O 1
ATOM 3332 N N . ILE B 1 201 ? -58.462 7.436 -99.088 1.00 33.79 201 ILE B N 1
ATOM 3333 C CA . ILE B 1 201 ? -58.465 8.233 -97.865 1.00 35.39 201 ILE B CA 1
ATOM 3334 C C . ILE B 1 201 ? -58.300 9.717 -98.174 1.00 36.98 201 ILE B C 1
ATOM 3335 O O . ILE B 1 201 ? -59.082 10.549 -97.718 1.00 40.99 201 ILE B O 1
ATOM 3340 N N . MET B 1 202 ? -57.278 10.037 -98.960 1.00 36.30 202 MET B N 1
ATOM 3341 C CA . MET B 1 202 ? -56.979 11.420 -99.307 1.00 38.56 202 MET B CA 1
ATOM 3342 C C . MET B 1 202 ? -58.057 12.032 -100.197 1.00 39.62 202 MET B C 1
ATOM 3343 O O . MET B 1 202 ? -58.277 13.243 -100.169 1.00 34.67 202 MET B O 1
ATOM 3348 N N . GLU B 1 203 ? -58.729 11.193 -100.980 1.00 47.94 203 GLU B N 1
ATOM 3349 C CA . GLU B 1 203 ? -59.745 11.671 -101.915 1.00 45.54 203 GLU B CA 1
ATOM 3350 C C . GLU B 1 203 ? -60.994 12.191 -101.206 1.00 43.82 203 GLU B C 1
ATOM 3351 O O . GLU B 1 203 ? -61.734 13.000 -101.763 1.00 47.43 203 GLU B O 1
ATOM 3357 N N A ASN B 1 204 ? -61.207 11.723 -99.978 0.50 44.61 204 ASN B N 1
ATOM 3358 N N B ASN B 1 204 ? -61.244 11.723 -99.989 0.50 44.62 204 ASN B N 1
ATOM 3359 C CA A ASN B 1 204 ? -62.383 12.090 -99.196 0.50 49.00 204 ASN B CA 1
ATOM 3360 C CA B ASN B 1 204 ? -62.399 12.212 -99.246 0.50 48.97 204 ASN B CA 1
ATOM 3361 C C A ASN B 1 204 ? -62.041 12.630 -97.809 0.50 48.72 204 ASN B C 1
ATOM 3362 C C B ASN B 1 204 ? -62.036 12.629 -97.830 0.50 48.71 204 ASN B C 1
ATOM 3363 O O A ASN B 1 204 ? -62.720 12.312 -96.832 0.50 52.52 204 ASN B O 1
ATOM 3364 O O B ASN B 1 204 ? -62.680 12.222 -96.864 0.50 52.51 204 ASN B O 1
ATOM 3373 N N . LEU B 1 205 ? -60.993 13.443 -97.717 1.00 46.54 205 LEU B N 1
ATOM 3374 C CA . LEU B 1 205 ? -60.603 14.017 -96.437 1.00 43.17 205 LEU B CA 1
ATOM 3375 C C . LEU B 1 205 ? -61.566 15.149 -96.094 1.00 47.80 205 LEU B C 1
ATOM 3376 O O . LEU B 1 205 ? -61.773 15.466 -94.921 1.00 49.56 205 LEU B O 1
ATOM 3381 N N A ASN B 1 206 ? -62.147 15.748 -97.131 0.50 50.11 206 ASN B N 1
ATOM 3382 N N B ASN B 1 206 ? -62.150 15.738 -97.136 0.50 50.11 206 ASN B N 1
ATOM 3383 C CA A ASN B 1 206 ? -63.144 16.806 -96.982 0.50 48.68 206 ASN B CA 1
ATOM 3384 C CA B ASN B 1 206 ? -63.135 16.811 -97.008 0.50 48.67 206 ASN B CA 1
ATOM 3385 C C A ASN B 1 206 ? -62.643 17.977 -96.143 0.50 49.02 206 ASN B C 1
ATOM 3386 C C B ASN B 1 206 ? -62.633 17.961 -96.142 0.50 49.02 206 ASN B C 1
ATOM 3387 O O A ASN B 1 206 ? -63.228 18.306 -95.110 0.50 48.71 206 ASN B O 1
ATOM 3388 O O B ASN B 1 206 ? -63.202 18.257 -95.091 0.50 48.73 206 ASN B O 1
ATOM 3397 N N . LEU B 1 207 ? -61.560 18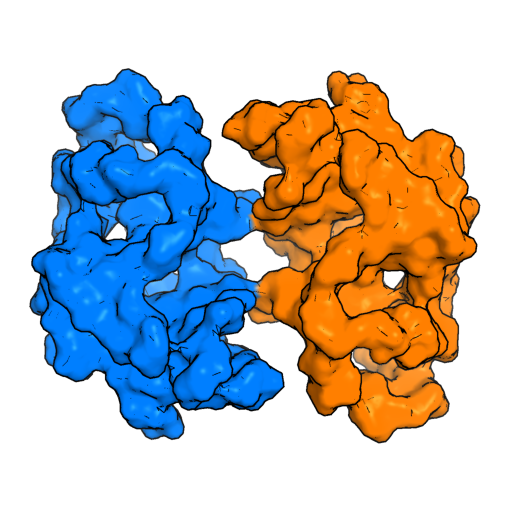.604 -96.591 1.00 49.69 207 LEU B N 1
ATOM 3398 C CA . LEU B 1 207 ? -60.956 19.701 -95.847 1.00 46.55 207 LEU B CA 1
ATOM 3399 C C . LEU B 1 207 ? -61.254 21.054 -96.479 1.00 42.69 207 LEU B C 1
ATOM 3400 O O . LEU B 1 207 ? -61.385 21.160 -97.698 1.00 44.32 207 LEU B O 1
ATOM 3405 N N . PRO B 1 208 ? -61.367 22.096 -95.643 1.00 43.88 208 PRO B N 1
ATOM 3406 C CA . PRO B 1 208 ? -61.525 23.463 -96.143 1.00 39.61 208 PRO B CA 1
ATOM 3407 C C . PRO B 1 208 ? -60.285 23.901 -96.910 1.00 54.17 208 PRO B C 1
ATOM 3408 O O . PRO B 1 208 ? -59.174 23.543 -96.519 1.00 59.98 208 PRO B O 1
ATOM 3412 N N . ARG B 1 209 ? -60.471 24.649 -97.992 1.00 51.66 209 ARG B N 1
ATOM 3413 C CA . ARG B 1 209 ? -59.341 25.136 -98.771 1.00 59.58 209 ARG B CA 1
ATOM 3414 C C . ARG B 1 209 ? -58.471 26.059 -97.921 1.00 59.68 209 ARG B C 1
ATOM 3415 O O . ARG B 1 209 ? -58.987 26.822 -97.104 1.00 63.17 209 ARG B O 1
ATOM 3423 N N . PRO B 1 210 ? -57.144 25.975 -98.100 1.00 62.50 210 PRO B N 1
ATOM 3424 C CA . PRO B 1 210 ? -56.199 26.803 -97.341 1.00 59.57 210 PRO B CA 1
ATOM 3425 C C . PRO B 1 210 ? -56.451 28.293 -97.554 1.00 62.38 210 PRO B C 1
ATOM 3426 O O . PRO B 1 210 ? -56.209 28.807 -98.644 1.00 59.70 210 PRO B O 1
ATOM 3430 N N . LYS B 1 211 ? -56.931 28.974 -96.518 1.00 63.78 211 LYS B N 1
ATOM 3431 C CA . LYS B 1 211 ? -57.316 30.377 -96.638 1.00 60.42 211 LYS B CA 1
ATOM 3432 C C . LYS B 1 211 ? -56.113 31.312 -96.760 1.00 63.70 211 LYS B C 1
ATOM 3433 O O . LYS B 1 211 ? -55.879 32.149 -95.888 1.00 72.16 211 LYS B O 1
ATOM 3435 N N . LEU B 1 212 ? -55.366 31.153 -97.849 1.00 58.98 212 LEU B N 1
ATOM 3436 C CA . LEU B 1 212 ? -54.259 32.036 -98.211 1.00 52.45 212 LEU B CA 1
ATOM 3437 C C . LEU B 1 212 ? -53.701 31.587 -99.554 1.00 53.28 212 LEU B C 1
ATOM 3438 O O . LEU B 1 212 ? -52.826 32.235 -100.129 1.00 55.11 212 LEU B O 1
ATOM 3443 N N . ILE B 1 213 ? -54.232 30.470 -100.046 1.00 47.92 213 ILE B N 1
ATOM 3444 C CA . ILE B 1 213 ? -53.718 29.801 -101.237 1.00 46.69 213 ILE B CA 1
ATOM 3445 C C . ILE B 1 213 ? -53.771 30.683 -102.485 1.00 55.99 213 ILE B C 1
ATOM 3446 O O . ILE B 1 213 ? -52.926 30.565 -103.372 1.00 62.77 213 ILE B O 1
ATOM 3451 N N . ASP B 1 214 ? -54.750 31.577 -102.548 1.00 53.91 214 ASP B N 1
ATOM 3452 C CA . ASP B 1 214 ? -54.907 32.433 -103.715 1.00 57.99 214 ASP B CA 1
ATOM 3453 C C . ASP B 1 214 ? -53.927 33.597 -103.666 1.00 57.52 214 ASP B C 1
ATOM 3454 O O . ASP B 1 214 ? -53.651 34.229 -104.684 1.00 60.41 214 ASP B O 1
ATOM 3459 N N . ALA B 1 215 ? -53.402 33.868 -102.477 1.00 59.73 215 ALA B N 1
ATOM 3460 C CA . ALA B 1 215 ? -52.455 34.958 -102.288 1.00 55.45 215 ALA B CA 1
ATOM 3461 C C . ALA B 1 215 ? -51.028 34.434 -102.169 1.00 57.03 215 ALA B C 1
ATOM 3462 O O . ALA B 1 215 ? -50.104 34.982 -102.771 1.00 56.04 215 ALA B O 1
ATOM 3464 N N . ALA B 1 216 ? -50.859 33.368 -101.393 1.00 59.97 216 ALA B N 1
ATOM 3465 C CA . ALA B 1 216 ? -49.536 32.824 -101.101 1.00 50.96 216 ALA B CA 1
ATOM 3466 C C . ALA B 1 216 ? -48.888 32.175 -102.321 1.00 48.03 216 ALA B C 1
ATOM 3467 O O . ALA B 1 216 ? -47.726 32.442 -102.625 1.00 40.52 216 ALA B O 1
ATOM 3469 N N . VAL B 1 217 ? -49.640 31.322 -103.013 1.00 45.55 217 VAL B N 1
ATOM 3470 C CA . VAL B 1 217 ? -49.112 30.583 -104.160 1.00 44.52 217 VAL B CA 1
ATOM 3471 C C . VAL B 1 217 ? -48.553 31.485 -105.271 1.00 42.74 217 VAL B C 1
ATOM 3472 O O . VAL B 1 217 ? -47.426 31.268 -105.717 1.00 46.74 217 VAL B O 1
ATOM 3476 N N . PRO B 1 218 ? -49.317 32.503 -105.721 1.00 41.32 218 PRO B N 1
ATOM 3477 C CA . PRO B 1 218 ? -48.709 33.327 -106.772 1.00 46.62 218 PRO B CA 1
ATOM 3478 C C . PRO B 1 218 ? -47.560 34.189 -106.251 1.00 42.61 218 PRO B C 1
ATOM 3479 O O . PRO B 1 218 ? -46.636 34.500 -107.002 1.00 51.94 218 PRO B O 1
ATOM 3483 N N . ALA B 1 219 ? -47.621 34.563 -104.977 1.00 44.33 219 ALA B N 1
ATOM 3484 C CA . ALA B 1 219 ? -46.565 35.361 -104.364 1.00 45.53 219 ALA B CA 1
ATOM 3485 C C . ALA B 1 219 ? -45.286 34.547 -104.203 1.00 48.30 219 ALA B C 1
ATOM 3486 O O . ALA B 1 219 ? -44.189 35.039 -104.469 1.00 46.21 219 ALA B O 1
ATOM 3488 N N . ASN B 1 220 ? -45.435 33.298 -103.771 1.00 43.11 220 ASN B N 1
ATOM 3489 C CA . ASN B 1 220 ? -44.292 32.424 -103.533 1.00 45.83 220 ASN B CA 1
ATOM 3490 C C . ASN B 1 220 ? -43.665 31.904 -104.824 1.00 46.98 220 ASN B C 1
ATOM 3491 O O . ASN B 1 220 ? -42.544 31.395 -104.815 1.00 45.24 220 ASN B O 1
ATOM 3496 N N . ARG B 1 221 ? -44.390 32.029 -105.931 1.00 43.94 221 ARG B N 1
ATOM 3497 C CA . ARG B 1 221 ? -43.827 31.708 -107.237 1.00 49.03 221 ARG B CA 1
ATOM 3498 C C . ARG B 1 221 ? -42.959 32.866 -107.708 1.00 42.90 221 ARG B C 1
ATOM 3499 O O . ARG B 1 221 ? -42.162 32.727 -108.638 1.00 50.91 221 ARG B O 1
ATOM 3507 N N . ALA B 1 222 ? -43.126 34.011 -107.055 1.00 48.63 222 ALA B N 1
ATOM 3508 C CA . ALA B 1 222 ? -42.274 35.167 -107.285 1.00 49.18 222 ALA B CA 1
ATOM 3509 C C . ALA B 1 222 ? -41.309 35.334 -106.116 1.00 51.52 222 ALA B C 1
ATOM 3510 O O . ALA B 1 222 ? -40.821 36.434 -105.854 1.00 47.49 222 ALA B O 1
ATOM 3512 N N . CYS B 1 223 ? -41.049 34.226 -105.423 1.00 52.19 223 CYS B N 1
ATOM 3513 C CA . CYS B 1 223 ? -40.178 34.197 -104.248 1.00 43.95 223 CYS B CA 1
ATOM 3514 C C . CYS B 1 223 ? -40.621 35.184 -103.172 1.00 43.71 223 CYS B C 1
ATOM 3515 O O . CYS B 1 223 ? -39.800 35.881 -102.580 1.00 43.89 223 CYS B O 1
ATOM 3518 N N . GLY B 1 224 ? -41.924 35.236 -102.921 1.00 41.45 224 GLY B N 1
ATOM 3519 C CA . GLY B 1 224 ? -42.458 36.082 -101.871 1.00 39.65 224 GLY B CA 1
ATOM 3520 C C . GLY B 1 224 ? -42.538 37.548 -102.247 1.00 53.94 224 GLY B C 1
ATOM 3521 O O . GLY B 1 224 ? -42.611 38.415 -101.377 1.00 58.11 224 GLY B O 1
ATOM 3522 N N . HIS B 1 225 ? -42.522 37.829 -103.546 1.00 60.54 225 HIS B N 1
ATOM 3523 C CA . HIS B 1 225 ? -42.659 39.198 -104.032 1.00 65.87 225 HIS B CA 1
ATOM 3524 C C . HIS B 1 225 ? -44.075 39.463 -104.532 1.00 59.14 225 HIS B C 1
ATOM 3525 O O . HIS B 1 225 ? -44.370 40.542 -105.047 1.00 64.12 225 HIS B O 1
#

B-factor: mean 34.31, std 10.72, range [12.7, 83.48]